Protein AF-A0A7Z9PXB4-F1 (afdb_monomer)

pLDDT: mean 80.68, std 17.69, range [26.62, 98.06]

Structure (mmCIF, N/CA/C/O backbone):
data_AF-A0A7Z9PXB4-F1
#
_entry.id   AF-A0A7Z9PXB4-F1
#
loop_
_atom_site.group_PDB
_atom_site.id
_atom_site.type_symbol
_atom_site.label_atom_id
_atom_site.label_alt_id
_atom_site.label_comp_id
_atom_site.label_asym_id
_atom_site.label_entity_id
_atom_site.label_seq_id
_atom_site.pdbx_PDB_ins_code
_atom_site.Cartn_x
_atom_site.Cartn_y
_atom_site.Cartn_z
_atom_site.occupancy
_atom_site.B_iso_or_equiv
_atom_site.auth_seq_id
_atom_site.auth_comp_id
_atom_site.auth_asym_id
_atom_site.auth_atom_id
_atom_site.pdbx_PDB_model_num
ATOM 1 N N . MET A 1 1 ? 15.940 24.838 -35.258 1.00 40.28 1 MET A N 1
ATOM 2 C CA . MET A 1 1 ? 16.252 23.589 -34.539 1.00 40.28 1 MET A CA 1
ATOM 3 C C . MET A 1 1 ? 16.533 22.538 -35.591 1.00 40.28 1 MET A C 1
ATOM 5 O O . MET A 1 1 ? 15.681 22.353 -36.448 1.00 40.28 1 MET A O 1
ATOM 9 N N . SER A 1 2 ? 17.732 21.956 -35.617 1.00 40.59 2 SER A N 1
ATOM 10 C CA . SER A 1 2 ? 18.003 20.809 -36.491 1.00 40.59 2 SER A CA 1
ATOM 11 C C . SER A 1 2 ? 17.076 19.679 -36.041 1.00 40.59 2 SER A C 1
ATOM 13 O O . SER A 1 2 ? 17.186 19.260 -34.892 1.00 40.59 2 SER A O 1
ATOM 15 N N . GLN A 1 3 ? 16.110 19.277 -36.870 1.00 60.66 3 GLN A N 1
ATOM 16 C CA . GLN A 1 3 ? 15.257 18.120 -36.589 1.00 60.66 3 GLN A CA 1
ATOM 17 C C . GLN A 1 3 ? 16.109 16.873 -36.809 1.00 60.66 3 GLN A C 1
ATOM 19 O O . GLN A 1 3 ? 16.223 16.374 -37.926 1.00 60.66 3 GLN A O 1
ATOM 24 N N . GLU A 1 4 ? 16.807 16.444 -35.763 1.00 81.81 4 GLU A N 1
ATOM 25 C CA . GLU A 1 4 ? 17.467 15.146 -35.780 1.00 81.81 4 GLU A CA 1
ATOM 26 C C . GLU A 1 4 ? 16.398 14.031 -35.802 1.00 81.81 4 GLU A C 1
ATOM 28 O O . GLU A 1 4 ? 15.316 14.222 -35.243 1.00 81.81 4 GLU A O 1
ATOM 33 N N . PRO A 1 5 ? 16.657 12.893 -36.471 1.00 85.81 5 PRO A N 1
ATOM 34 C CA . PRO A 1 5 ? 15.636 11.876 -36.743 1.00 85.81 5 PRO A CA 1
ATOM 35 C C . PRO A 1 5 ? 15.208 11.071 -35.509 1.00 85.81 5 PRO A C 1
ATOM 37 O O . PRO A 1 5 ? 14.177 10.408 -35.550 1.00 85.81 5 PRO A O 1
ATOM 40 N N . THR A 1 6 ? 15.985 11.114 -34.425 1.00 89.75 6 THR A N 1
ATOM 41 C CA . THR A 1 6 ? 15.700 10.412 -33.166 1.00 89.75 6 THR A CA 1
ATOM 42 C C . THR A 1 6 ? 16.055 11.298 -31.963 1.00 89.75 6 THR A C 1
ATOM 44 O O . THR A 1 6 ? 16.838 12.241 -32.116 1.00 89.75 6 THR A O 1
ATOM 47 N N . PRO A 1 7 ? 15.554 11.007 -30.748 1.00 86.94 7 PRO A N 1
ATOM 48 C CA . PRO A 1 7 ? 15.986 11.699 -29.526 1.00 86.94 7 PRO A CA 1
ATOM 49 C C . PRO A 1 7 ? 17.423 11.342 -29.084 1.00 86.94 7 PRO A C 1
ATOM 51 O O . PRO A 1 7 ? 18.015 12.055 -28.272 1.00 86.94 7 PRO A O 1
ATOM 54 N N . SER A 1 8 ? 18.020 10.267 -29.617 1.00 90.31 8 SER A N 1
ATOM 55 C CA . SER A 1 8 ? 19.351 9.789 -29.225 1.00 90.31 8 SER A CA 1
ATOM 56 C C . SER A 1 8 ? 20.454 10.381 -30.103 1.00 90.31 8 SER A C 1
ATOM 58 O O . SER A 1 8 ? 20.626 10.013 -31.266 1.00 90.31 8 SER A O 1
ATOM 60 N N . LYS A 1 9 ? 21.298 11.242 -29.519 1.00 90.69 9 LYS A N 1
ATOM 61 C CA . LYS A 1 9 ? 22.473 11.814 -30.210 1.00 90.69 9 LYS A CA 1
ATOM 62 C C . LYS A 1 9 ? 23.435 10.741 -30.731 1.00 90.69 9 LYS A C 1
ATOM 64 O O . LYS A 1 9 ? 24.027 10.909 -31.797 1.00 90.69 9 LYS A O 1
ATOM 69 N N . ALA A 1 10 ? 23.607 9.650 -29.983 1.00 89.06 10 ALA A N 1
ATOM 70 C CA . ALA A 1 10 ? 24.473 8.542 -30.379 1.00 89.06 10 ALA A CA 1
ATOM 71 C C . ALA A 1 10 ? 23.907 7.808 -31.606 1.00 89.06 10 ALA A C 1
ATOM 73 O O . ALA A 1 10 ? 24.628 7.588 -32.581 1.00 89.06 10 ALA A O 1
ATOM 74 N N . THR A 1 11 ? 22.602 7.529 -31.608 1.00 93.69 11 THR A N 1
ATOM 75 C CA . THR A 1 11 ? 21.906 6.892 -32.735 1.00 93.69 11 THR A CA 1
ATOM 76 C C . THR A 1 11 ? 21.877 7.810 -33.959 1.00 93.69 11 THR A C 1
ATOM 78 O O . THR A 1 11 ? 22.177 7.369 -35.065 1.00 93.69 11 THR A O 1
ATOM 81 N N . ASN A 1 12 ? 21.654 9.117 -33.783 1.00 94.75 12 ASN A N 1
ATOM 82 C CA . ASN A 1 12 ? 21.726 10.091 -34.879 1.00 94.75 12 ASN A CA 1
ATOM 83 C C . ASN A 1 12 ? 23.124 10.153 -35.513 1.00 94.75 12 ASN A C 1
ATOM 85 O O . ASN A 1 12 ? 23.249 10.296 -36.731 1.00 94.75 12 ASN A O 1
ATOM 89 N N . ARG A 1 13 ? 24.190 10.002 -34.712 1.00 93.88 13 ARG A N 1
ATOM 90 C CA . ARG A 1 13 ? 25.569 9.916 -35.218 1.00 93.88 13 ARG A CA 1
ATOM 91 C C . ARG A 1 13 ? 25.787 8.661 -36.066 1.00 93.88 13 ARG A C 1
ATOM 93 O O . ARG A 1 13 ? 26.442 8.763 -37.105 1.00 93.88 13 ARG A O 1
ATOM 100 N N . LEU A 1 14 ? 25.249 7.513 -35.647 1.00 94.81 14 LEU A N 1
ATOM 101 C CA . LEU A 1 14 ? 25.283 6.275 -36.432 1.00 94.81 14 LEU A CA 1
ATOM 102 C C . LEU A 1 14 ? 24.548 6.445 -37.761 1.00 94.81 14 LEU A C 1
ATOM 104 O O . LEU A 1 14 ? 25.142 6.194 -38.807 1.00 94.81 14 LEU A O 1
ATOM 108 N N . ILE A 1 15 ? 23.311 6.949 -37.715 1.00 96.06 15 ILE A N 1
ATOM 109 C CA . ILE A 1 15 ? 22.462 7.146 -38.895 1.00 96.06 15 ILE A CA 1
ATOM 110 C C . ILE A 1 15 ? 23.140 8.060 -39.916 1.00 96.06 15 ILE A C 1
ATOM 112 O O . ILE A 1 15 ? 23.241 7.735 -41.101 1.00 96.06 15 ILE A O 1
ATOM 116 N N . ALA A 1 16 ? 23.675 9.191 -39.451 1.00 95.31 16 ALA A N 1
ATOM 117 C CA . ALA A 1 16 ? 24.352 10.150 -40.313 1.00 95.31 16 ALA A CA 1
ATOM 118 C C . ALA A 1 16 ? 25.633 9.582 -40.944 1.00 95.31 16 ALA A C 1
ATOM 120 O O . ALA A 1 16 ? 25.963 9.935 -42.078 1.00 95.31 16 ALA A O 1
ATOM 121 N N . MET A 1 17 ? 26.380 8.734 -40.228 1.00 94.88 17 MET A N 1
ATOM 122 C CA . MET A 1 17 ? 27.588 8.116 -40.777 1.00 94.88 17 MET A CA 1
ATOM 123 C C . MET A 1 17 ? 27.249 7.009 -41.782 1.00 94.88 17 MET A C 1
ATOM 125 O O . MET A 1 17 ? 27.846 6.976 -42.856 1.00 94.88 17 MET A O 1
ATOM 129 N N . ALA A 1 18 ? 26.251 6.174 -41.483 1.00 96.06 18 ALA A N 1
ATOM 130 C CA . ALA A 1 18 ? 25.750 5.144 -42.388 1.00 96.06 18 ALA A CA 1
ATOM 131 C C . ALA A 1 18 ? 25.247 5.748 -43.711 1.00 96.06 18 ALA A C 1
ATOM 133 O O . ALA A 1 18 ? 25.647 5.298 -44.783 1.00 96.06 18 ALA A O 1
ATOM 134 N N . ALA A 1 19 ? 24.470 6.838 -43.658 1.00 95.25 19 ALA A N 1
ATOM 135 C CA . ALA A 1 19 ? 23.999 7.537 -44.857 1.00 95.25 19 ALA A CA 1
ATOM 136 C C . ALA A 1 19 ? 25.157 8.079 -45.719 1.00 95.25 19 ALA A C 1
ATOM 138 O O . ALA A 1 19 ? 25.174 7.887 -46.933 1.00 95.25 19 ALA A O 1
ATOM 139 N N . LYS A 1 20 ? 26.181 8.684 -45.097 1.00 95.75 20 LYS A N 1
ATOM 140 C CA . LYS A 1 20 ? 27.369 9.171 -45.823 1.00 95.75 20 LYS A CA 1
ATOM 141 C C . LYS A 1 20 ? 28.146 8.050 -46.509 1.00 95.75 20 LYS A C 1
ATOM 143 O O . LYS A 1 20 ? 28.684 8.274 -47.589 1.00 95.75 20 LYS A O 1
ATOM 148 N N . VAL A 1 21 ? 28.241 6.875 -45.888 1.00 95.94 21 VAL A N 1
ATOM 149 C CA . VAL A 1 21 ? 28.886 5.705 -46.503 1.00 95.94 21 VAL A CA 1
ATOM 150 C C . VAL A 1 21 ? 28.037 5.170 -47.659 1.00 95.94 21 VAL A C 1
ATOM 152 O O . VAL A 1 21 ? 28.580 4.927 -48.734 1.00 95.94 21 VAL A O 1
ATOM 155 N N . ALA A 1 22 ? 26.714 5.079 -47.489 1.00 94.81 22 ALA A N 1
ATOM 156 C CA . ALA A 1 22 ? 25.795 4.635 -48.539 1.00 94.81 22 ALA A CA 1
ATOM 157 C C . ALA A 1 22 ? 25.839 5.535 -49.791 1.00 94.81 22 ALA A C 1
ATOM 159 O O . ALA A 1 22 ? 25.796 5.046 -50.917 1.00 94.81 22 ALA A O 1
ATOM 160 N N . GLU A 1 23 ? 25.989 6.848 -49.600 1.00 94.94 23 GLU A N 1
ATOM 161 C CA . GLU A 1 23 ? 26.127 7.842 -50.675 1.00 94.94 23 GLU A CA 1
ATOM 162 C C . GLU A 1 23 ? 27.547 7.917 -51.275 1.00 94.94 23 GLU A C 1
ATOM 164 O O . GLU A 1 23 ? 27.786 8.670 -52.222 1.00 94.94 23 GLU A O 1
ATOM 169 N N . GLY A 1 24 ? 28.518 7.180 -50.722 1.00 93.50 24 GLY A N 1
ATOM 170 C CA . GLY A 1 24 ? 29.930 7.248 -51.117 1.00 93.50 24 GLY A CA 1
ATOM 171 C C . GLY A 1 24 ? 30.652 8.535 -50.685 1.00 93.50 24 GLY A C 1
ATOM 172 O O . GLY A 1 24 ? 31.764 8.808 -51.139 1.00 93.50 24 GLY A O 1
ATOM 173 N N . ALA A 1 25 ? 30.043 9.334 -49.806 1.00 94.06 25 ALA A N 1
ATOM 174 C CA . ALA A 1 25 ?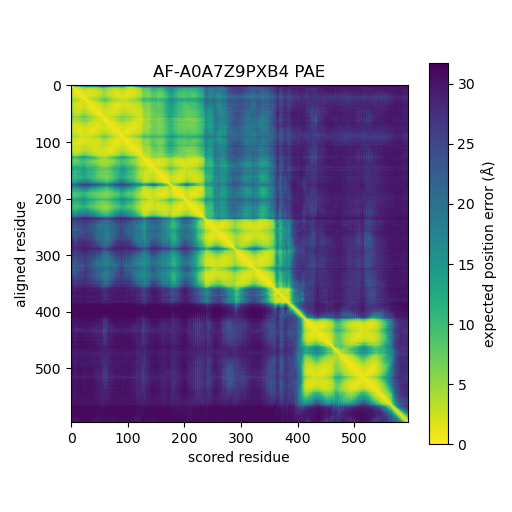 30.599 10.574 -49.263 1.00 94.06 25 ALA A CA 1
ATOM 175 C C . ALA A 1 25 ? 31.593 10.344 -48.103 1.00 94.06 25 ALA A C 1
ATOM 177 O O . ALA A 1 25 ? 32.333 11.259 -47.733 1.00 94.06 25 ALA A O 1
ATOM 178 N N . ALA A 1 26 ? 31.626 9.138 -47.529 1.00 94.00 26 ALA A N 1
ATOM 179 C CA . ALA A 1 26 ? 32.590 8.704 -46.519 1.00 94.00 26 ALA A CA 1
ATOM 180 C C . ALA A 1 26 ? 33.130 7.301 -46.838 1.00 94.00 26 ALA A C 1
ATOM 182 O O . ALA A 1 26 ? 32.466 6.506 -47.495 1.00 94.00 26 ALA A O 1
ATOM 183 N N . GLN A 1 27 ? 34.343 7.003 -46.363 1.00 92.81 27 GLN A N 1
ATOM 184 C CA . GLN A 1 27 ? 34.963 5.686 -46.541 1.00 92.81 27 GLN A CA 1
ATOM 185 C C . GLN A 1 27 ? 34.384 4.677 -45.527 1.00 92.81 27 GLN A C 1
ATOM 187 O O . GLN A 1 27 ? 34.300 5.029 -44.342 1.00 92.81 27 GLN A O 1
ATOM 192 N N . PRO A 1 28 ? 34.018 3.444 -45.933 1.00 92.88 28 PRO A N 1
ATOM 193 C CA . PRO A 1 28 ? 33.473 2.412 -45.040 1.00 92.88 28 PRO A CA 1
ATOM 194 C C . PRO A 1 28 ? 34.299 2.163 -43.770 1.00 92.88 28 PRO A C 1
ATOM 196 O O . PRO A 1 28 ? 33.749 1.992 -42.680 1.00 92.88 28 PRO A O 1
ATOM 199 N N . GLU A 1 29 ? 35.626 2.221 -43.876 1.00 92.31 29 GLU A N 1
ATOM 200 C CA . GLU A 1 29 ? 36.572 1.983 -42.780 1.00 92.31 29 GLU A CA 1
ATOM 201 C C . GLU A 1 29 ? 36.458 3.029 -41.662 1.00 92.31 29 GLU A C 1
ATOM 203 O O . GLU A 1 29 ? 36.839 2.768 -40.523 1.00 92.31 29 GLU A O 1
ATOM 208 N N . SER A 1 30 ? 35.915 4.212 -41.969 1.00 90.75 30 SER A N 1
ATOM 209 C CA . SER A 1 30 ? 35.649 5.258 -40.973 1.00 90.75 30 SER A CA 1
ATOM 210 C C . SER A 1 30 ? 34.372 5.016 -40.161 1.00 90.75 30 SER A C 1
ATOM 212 O O . SER A 1 30 ? 34.198 5.626 -39.106 1.00 90.75 30 SER A O 1
ATOM 214 N N . TYR A 1 31 ? 33.493 4.125 -40.633 1.00 95.06 31 TYR A N 1
ATOM 215 C CA . TYR A 1 31 ? 32.220 3.799 -39.996 1.00 95.06 31 TYR A CA 1
ATOM 216 C C . TYR A 1 31 ? 32.272 2.491 -39.199 1.00 95.06 31 TYR A C 1
ATOM 218 O O . TYR A 1 31 ? 31.746 2.441 -38.087 1.00 95.06 31 TYR A O 1
ATOM 226 N N . TYR A 1 32 ? 32.949 1.465 -39.726 1.00 94.12 32 TYR A N 1
ATOM 227 C CA . TYR A 1 32 ? 32.980 0.125 -39.129 1.00 94.12 32 TYR A CA 1
ATOM 228 C C . TYR A 1 32 ? 33.320 0.094 -37.625 1.00 94.12 32 TYR A C 1
ATOM 230 O O . TYR A 1 32 ? 32.586 -0.558 -36.884 1.00 94.12 32 TYR A O 1
ATOM 238 N N . PRO A 1 33 ? 34.344 0.819 -37.117 1.00 94.06 33 PRO A N 1
ATOM 239 C CA . PRO A 1 33 ? 34.670 0.781 -35.689 1.00 94.06 33 PRO A CA 1
ATOM 240 C C . PRO A 1 33 ? 33.533 1.294 -34.799 1.00 94.06 33 PRO A C 1
ATOM 242 O O . PRO A 1 33 ? 33.258 0.702 -33.763 1.00 94.06 33 PRO A O 1
ATOM 245 N N . LEU A 1 34 ? 32.842 2.358 -35.228 1.00 93.94 34 LEU A N 1
ATOM 246 C CA . LEU A 1 34 ? 31.716 2.936 -34.492 1.00 93.94 34 LEU A CA 1
ATOM 247 C C . LEU A 1 34 ? 30.522 1.971 -34.452 1.00 93.94 34 LEU A C 1
ATOM 249 O O . LEU A 1 34 ? 29.865 1.845 -33.420 1.00 93.94 34 LEU A O 1
ATOM 253 N N . LEU A 1 35 ? 30.240 1.302 -35.574 1.00 96.38 35 LEU A N 1
ATOM 254 C CA . LEU A 1 35 ? 29.182 0.297 -35.659 1.00 96.38 35 LEU A CA 1
ATOM 255 C C . LEU A 1 35 ? 29.485 -0.907 -34.761 1.00 96.38 35 LEU A C 1
ATOM 257 O O . LEU A 1 35 ? 28.638 -1.286 -33.957 1.00 96.38 35 LEU A O 1
ATOM 261 N N . ALA A 1 36 ? 30.692 -1.467 -34.873 1.00 94.44 36 ALA A N 1
ATOM 262 C CA . ALA A 1 36 ? 31.115 -2.629 -34.098 1.00 94.44 36 ALA A CA 1
ATOM 263 C C . ALA A 1 36 ? 31.094 -2.347 -32.588 1.00 94.44 36 ALA A C 1
ATOM 265 O O . ALA A 1 36 ? 30.542 -3.139 -31.830 1.00 94.44 36 ALA A O 1
ATOM 266 N N . GLU A 1 37 ? 31.622 -1.194 -32.162 1.00 94.12 37 GLU A N 1
ATOM 267 C CA . GLU A 1 37 ? 31.583 -0.758 -30.762 1.00 94.12 37 GLU A CA 1
ATOM 268 C C . GLU A 1 37 ? 30.141 -0.617 -30.257 1.00 94.12 37 GLU A C 1
ATOM 270 O O . GLU A 1 37 ? 29.812 -1.096 -29.174 1.00 94.12 37 GLU A O 1
ATOM 275 N N . THR A 1 38 ? 29.253 -0.004 -31.048 1.00 94.81 38 THR A N 1
ATOM 276 C CA . THR A 1 38 ? 27.865 0.205 -30.610 1.00 94.81 38 THR A CA 1
ATOM 277 C C . THR A 1 38 ? 27.077 -1.101 -30.536 1.00 94.81 38 THR A C 1
ATOM 279 O O . THR A 1 38 ? 26.324 -1.293 -29.586 1.00 94.81 38 THR A O 1
ATOM 282 N N . LEU A 1 39 ? 27.261 -2.009 -31.501 1.00 96.06 39 LEU A N 1
ATOM 283 C CA . LEU A 1 39 ? 26.623 -3.327 -31.483 1.00 96.06 39 LEU A CA 1
ATOM 284 C C . LEU A 1 39 ? 27.095 -4.148 -30.283 1.00 96.06 39 LEU A C 1
ATOM 286 O O . LEU A 1 39 ? 26.271 -4.690 -29.553 1.00 96.06 39 LEU A O 1
ATOM 290 N N . GLN A 1 40 ? 28.407 -4.173 -30.033 1.00 94.38 40 GLN A N 1
ATOM 291 C CA . GLN A 1 40 ? 28.970 -4.867 -28.879 1.00 94.38 40 GLN A CA 1
ATOM 292 C C . GLN A 1 40 ? 28.432 -4.303 -27.557 1.00 94.38 40 GLN A C 1
ATOM 294 O O . GLN A 1 40 ? 28.051 -5.074 -26.680 1.00 94.38 40 GLN A O 1
ATOM 299 N N . HIS A 1 41 ? 28.371 -2.975 -27.407 1.00 92.94 41 HIS A N 1
ATOM 300 C CA . HIS A 1 41 ? 27.803 -2.352 -26.210 1.00 92.94 41 HIS A CA 1
ATOM 301 C C . HIS A 1 41 ? 26.307 -2.637 -26.046 1.00 92.94 41 HIS A C 1
ATOM 303 O O . HIS A 1 41 ? 25.862 -2.827 -24.919 1.00 92.94 41 HIS A O 1
ATOM 309 N N . SER A 1 42 ? 25.533 -2.678 -27.136 1.00 93.38 42 SER A N 1
ATOM 310 C CA . SER A 1 42 ? 24.101 -2.990 -27.073 1.00 93.38 42 SER A CA 1
ATOM 311 C C . SER A 1 42 ? 23.863 -4.405 -26.545 1.00 93.38 42 SER A C 1
ATOM 313 O O . SER A 1 42 ? 23.163 -4.557 -25.548 1.00 93.38 42 SER A O 1
ATOM 315 N N . ILE A 1 43 ? 24.536 -5.400 -27.135 1.00 93.25 43 ILE A N 1
ATOM 316 C CA . ILE A 1 43 ? 24.424 -6.810 -26.731 1.00 93.25 43 ILE A CA 1
ATOM 317 C C . ILE A 1 43 ? 24.852 -6.985 -25.270 1.00 93.25 43 ILE A C 1
ATOM 319 O O . ILE A 1 43 ? 24.125 -7.571 -24.473 1.00 93.25 43 ILE A O 1
ATOM 323 N N . ALA A 1 44 ? 25.997 -6.409 -24.888 1.00 92.69 44 ALA A N 1
ATOM 324 C CA . ALA A 1 44 ? 26.478 -6.485 -23.511 1.00 92.69 44 ALA A CA 1
ATOM 325 C C . ALA A 1 44 ? 25.506 -5.824 -22.517 1.00 92.69 44 ALA A C 1
ATOM 327 O O . ALA A 1 44 ? 25.288 -6.341 -21.425 1.00 92.69 44 ALA A O 1
ATOM 328 N N . ASN A 1 45 ? 24.895 -4.692 -22.881 1.00 91.25 45 ASN A N 1
ATOM 329 C CA . ASN A 1 45 ? 23.905 -4.034 -22.029 1.00 91.25 45 ASN A CA 1
ATOM 330 C C . ASN A 1 45 ? 22.627 -4.863 -21.881 1.00 91.25 45 ASN A C 1
ATOM 332 O O . ASN A 1 45 ? 22.041 -4.844 -20.798 1.00 91.25 45 ASN A O 1
ATOM 336 N N . ARG A 1 46 ? 22.206 -5.587 -22.923 1.00 94.62 46 ARG A N 1
ATOM 337 C CA . ARG A 1 46 ? 21.054 -6.490 -22.856 1.00 94.62 46 ARG A CA 1
ATOM 338 C C . ARG A 1 46 ? 21.312 -7.634 -21.878 1.00 94.62 46 ARG A C 1
ATOM 340 O O . ARG A 1 46 ? 20.541 -7.796 -20.938 1.00 94.62 46 ARG A O 1
ATOM 347 N N . GLU A 1 47 ? 22.451 -8.316 -22.014 1.00 92.25 47 GLU A N 1
ATOM 348 C CA . GLU A 1 47 ? 22.877 -9.381 -21.089 1.00 92.25 47 GLU A CA 1
ATOM 349 C C . GLU A 1 47 ? 22.973 -8.879 -19.638 1.00 92.25 47 GLU A C 1
ATOM 351 O O . GLU A 1 47 ? 22.503 -9.530 -18.707 1.00 92.25 47 GLU A O 1
ATOM 356 N N . VAL A 1 48 ? 23.547 -7.688 -19.426 1.00 91.00 48 VAL A N 1
ATOM 357 C CA . VAL A 1 48 ? 23.642 -7.079 -18.089 1.00 91.00 48 VAL A CA 1
ATOM 358 C C . VAL A 1 48 ? 22.267 -6.711 -17.534 1.00 91.00 48 VAL A C 1
ATOM 360 O O . VAL A 1 48 ? 22.044 -6.862 -16.334 1.00 91.00 48 VAL A O 1
ATOM 363 N N . THR A 1 49 ? 21.351 -6.217 -18.367 1.00 90.62 49 THR A N 1
ATOM 364 C CA . THR A 1 49 ? 19.986 -5.865 -17.944 1.00 90.62 49 THR A CA 1
ATOM 365 C C . THR A 1 49 ? 19.229 -7.103 -17.486 1.00 90.62 49 THR A C 1
ATOM 367 O O . THR A 1 49 ? 18.668 -7.098 -16.391 1.00 90.62 49 THR A O 1
ATOM 370 N N . GLU A 1 50 ? 19.291 -8.174 -18.275 1.00 91.50 50 GLU A N 1
ATOM 371 C CA . GLU A 1 50 ? 18.667 -9.456 -17.957 1.00 91.50 50 GLU A CA 1
ATOM 372 C C . GLU A 1 50 ? 19.263 -10.073 -16.682 1.00 91.50 50 GLU A C 1
ATOM 374 O O . GLU A 1 50 ? 18.532 -10.404 -15.749 1.00 91.50 50 GLU A O 1
ATOM 379 N N . SER A 1 51 ? 20.596 -10.135 -16.581 1.00 91.25 51 SER A N 1
ATOM 380 C CA . SER A 1 51 ? 21.282 -10.660 -15.393 1.00 91.25 51 SER A CA 1
ATOM 381 C C . SER A 1 51 ? 20.933 -9.869 -14.131 1.00 91.25 51 SER A C 1
ATOM 383 O O . SER A 1 51 ? 20.704 -10.462 -13.083 1.00 91.25 51 SER A O 1
ATOM 385 N N . ARG A 1 52 ? 20.854 -8.534 -14.212 1.00 87.62 52 ARG A N 1
ATOM 386 C CA . ARG A 1 52 ? 20.478 -7.691 -13.064 1.00 87.62 52 ARG A CA 1
ATOM 387 C C . ARG A 1 52 ? 19.045 -7.931 -12.605 1.00 87.62 52 ARG A C 1
ATOM 389 O O . ARG A 1 52 ? 18.784 -7.830 -11.410 1.00 87.62 52 ARG A O 1
ATOM 396 N N . ALA A 1 53 ? 18.131 -8.206 -13.533 1.00 88.94 53 ALA A N 1
ATOM 397 C CA . ALA A 1 53 ? 16.756 -8.548 -13.197 1.00 88.94 53 ALA A CA 1
ATOM 398 C C . ALA A 1 53 ? 16.685 -9.906 -12.486 1.00 88.94 53 ALA A C 1
ATOM 400 O O . ALA A 1 53 ? 16.015 -10.030 -11.467 1.00 88.94 53 ALA A O 1
ATOM 401 N N . GLN A 1 54 ? 17.437 -10.898 -12.970 1.00 89.25 54 GLN A N 1
ATOM 402 C CA . GLN A 1 54 ? 17.535 -12.217 -12.337 1.00 89.25 54 GLN A CA 1
ATOM 403 C C . GLN A 1 54 ? 18.136 -12.134 -10.929 1.00 89.25 54 GLN A C 1
ATOM 405 O O . GLN A 1 54 ? 17.586 -12.704 -9.988 1.00 89.25 54 GLN A O 1
ATOM 410 N N . ASP A 1 55 ? 19.203 -11.349 -10.757 1.00 86.94 55 ASP A N 1
ATOM 411 C CA . ASP A 1 55 ? 19.830 -11.097 -9.454 1.00 86.94 55 ASP A CA 1
ATOM 412 C C . ASP A 1 55 ? 18.884 -10.397 -8.461 1.00 86.94 55 ASP A C 1
ATOM 414 O O . ASP A 1 55 ? 19.127 -10.412 -7.251 1.00 86.94 55 ASP A O 1
ATOM 418 N N . ARG A 1 56 ? 17.807 -9.767 -8.952 1.00 84.69 56 ARG A N 1
ATOM 419 C CA . ARG A 1 56 ? 16.795 -9.110 -8.119 1.00 84.69 56 ARG A CA 1
ATOM 420 C C . ARG A 1 56 ? 15.856 -10.102 -7.431 1.00 84.69 56 ARG A C 1
ATOM 422 O O . ARG A 1 56 ? 15.311 -9.763 -6.383 1.00 84.69 56 ARG A O 1
ATOM 429 N N . GLY A 1 57 ? 15.724 -11.311 -7.974 1.00 88.31 57 GLY A N 1
ATOM 430 C CA . GLY A 1 57 ? 14.943 -12.407 -7.403 1.00 88.31 57 GLY A CA 1
ATOM 431 C C . GLY A 1 57 ? 13.610 -12.667 -8.108 1.00 88.31 57 GLY A C 1
ATOM 432 O O . GLY A 1 57 ? 13.125 -11.867 -8.906 1.00 88.31 57 GLY A O 1
ATOM 433 N N . GLU A 1 58 ? 13.011 -13.817 -7.789 1.00 89.12 58 GLU A N 1
ATOM 434 C CA . GLU A 1 58 ? 11.803 -14.329 -8.454 1.00 89.12 58 GLU A CA 1
ATOM 435 C C . GLU A 1 58 ? 10.585 -13.415 -8.276 1.00 89.12 58 GLU A C 1
ATOM 437 O O . GLU A 1 58 ? 9.811 -13.254 -9.215 1.00 89.12 58 GLU A O 1
ATOM 442 N N . LEU A 1 59 ? 10.447 -12.763 -7.116 1.00 86.19 59 LEU A N 1
ATOM 443 C CA . LEU A 1 59 ? 9.329 -11.854 -6.844 1.00 86.19 59 LEU A CA 1
ATOM 444 C C . LEU A 1 59 ? 9.328 -10.643 -7.790 1.00 86.19 59 LEU A C 1
ATOM 446 O O . LEU A 1 59 ? 8.303 -10.318 -8.378 1.00 86.19 59 LEU A O 1
ATOM 450 N N . PHE A 1 60 ? 10.496 -10.031 -8.015 1.00 90.69 60 PHE A N 1
ATOM 451 C CA . PHE A 1 60 ? 10.627 -8.920 -8.962 1.00 90.69 60 PHE A CA 1
ATOM 452 C C . PHE A 1 60 ? 10.233 -9.340 -10.382 1.00 90.69 60 PHE A C 1
ATOM 454 O O . PHE A 1 60 ? 9.548 -8.603 -11.088 1.00 90.69 60 PHE A O 1
ATOM 461 N N . LEU A 1 61 ? 10.661 -10.532 -10.805 1.00 91.50 61 LEU A N 1
ATOM 462 C CA . LEU A 1 61 ? 10.331 -11.060 -12.127 1.00 91.50 61 LEU A CA 1
ATOM 463 C C . LEU A 1 61 ? 8.841 -11.395 -12.258 1.00 91.50 61 LEU A C 1
ATOM 465 O O . LEU A 1 61 ? 8.282 -11.205 -13.333 1.00 91.50 61 LEU A O 1
ATOM 469 N N . ALA A 1 62 ? 8.194 -11.853 -11.187 1.00 89.12 62 ALA A N 1
ATOM 470 C CA . ALA A 1 62 ? 6.758 -12.108 -11.186 1.00 89.12 62 ALA A CA 1
ATOM 471 C C . ALA A 1 62 ? 5.943 -10.811 -11.343 1.00 89.12 62 ALA A C 1
ATOM 473 O O . ALA A 1 62 ? 4.984 -10.786 -12.109 1.00 89.12 62 ALA A O 1
ATOM 474 N N . GLU A 1 63 ? 6.340 -9.732 -10.664 1.00 87.88 63 GLU A N 1
ATOM 475 C CA . GLU A 1 63 ? 5.606 -8.457 -10.677 1.00 87.88 63 GLU A CA 1
ATOM 476 C C . GLU A 1 63 ? 5.932 -7.566 -11.884 1.00 87.88 63 GLU A C 1
ATOM 478 O O . GLU A 1 63 ? 5.086 -6.807 -12.360 1.00 87.88 63 GLU A O 1
ATOM 483 N N . HIS A 1 64 ? 7.172 -7.615 -12.377 1.00 92.00 64 HIS A N 1
ATOM 484 C CA . HIS A 1 64 ? 7.686 -6.664 -13.370 1.00 92.00 64 HIS A CA 1
ATOM 485 C C . HIS A 1 64 ? 8.341 -7.328 -14.588 1.00 92.00 64 HIS A C 1
ATOM 487 O O . HIS A 1 64 ? 8.933 -6.635 -15.421 1.00 92.00 64 HIS A O 1
ATOM 493 N N . GLY A 1 65 ? 8.213 -8.651 -14.736 1.00 90.31 65 GLY A N 1
ATOM 494 C CA . GLY A 1 65 ? 8.761 -9.410 -15.864 1.00 90.31 65 GLY A CA 1
ATOM 495 C C . GLY A 1 65 ? 8.290 -8.898 -17.225 1.00 90.31 65 GLY A C 1
ATOM 496 O O . GLY A 1 65 ? 9.102 -8.745 -18.128 1.00 90.31 65 GLY A O 1
ATOM 497 N N . GLU A 1 66 ? 7.024 -8.493 -17.353 1.00 93.69 66 GLU A N 1
ATOM 498 C CA . GLU A 1 66 ? 6.505 -7.937 -18.613 1.00 93.69 66 GLU A CA 1
ATOM 499 C C . GLU A 1 66 ? 7.207 -6.629 -19.027 1.00 93.69 66 GLU A C 1
ATOM 501 O O . GLU A 1 66 ? 7.396 -6.359 -20.217 1.00 93.69 66 GLU A O 1
ATOM 506 N N . LEU A 1 67 ? 7.627 -5.803 -18.057 1.00 92.25 67 LEU A N 1
ATOM 507 C CA . LEU A 1 67 ? 8.397 -4.587 -18.337 1.00 92.25 67 LEU A CA 1
ATOM 508 C C . LEU A 1 67 ? 9.818 -4.926 -18.794 1.00 92.25 67 LEU A C 1
ATOM 510 O O . LEU A 1 67 ? 10.334 -4.269 -19.701 1.00 92.25 67 LEU A O 1
ATOM 514 N N . LEU A 1 68 ? 10.435 -5.945 -18.185 1.00 94.44 68 LEU A N 1
ATOM 515 C CA . LEU A 1 68 ? 11.737 -6.457 -18.605 1.00 94.44 68 LEU A CA 1
ATOM 516 C C . LEU A 1 68 ? 11.668 -6.995 -20.037 1.00 94.44 68 LEU A C 1
ATOM 518 O O . LEU A 1 68 ? 12.462 -6.564 -20.871 1.00 94.44 68 LEU A O 1
ATOM 522 N N . ASP A 1 69 ? 10.702 -7.862 -20.338 1.00 96.06 69 ASP A N 1
ATOM 523 C CA . ASP A 1 69 ? 10.516 -8.451 -21.669 1.00 96.06 69 ASP A CA 1
ATOM 524 C C . ASP A 1 69 ? 10.387 -7.360 -22.734 1.00 96.06 69 ASP A C 1
ATOM 526 O O . ASP A 1 69 ? 11.072 -7.385 -23.756 1.00 96.06 69 ASP A O 1
ATOM 530 N N . ARG A 1 70 ? 9.610 -6.310 -22.447 1.00 95.88 70 ARG A N 1
ATOM 531 C CA . ARG A 1 70 ? 9.455 -5.167 -23.351 1.00 95.88 70 ARG A CA 1
ATOM 532 C C . ARG A 1 70 ? 10.764 -4.408 -23.598 1.00 95.88 70 ARG A C 1
ATOM 534 O O . ARG A 1 70 ? 10.998 -3.939 -24.715 1.00 95.88 70 ARG A O 1
ATOM 541 N N . VAL A 1 71 ? 11.618 -4.256 -22.582 1.00 96.56 71 VAL A N 1
ATOM 542 C CA . VAL A 1 71 ? 12.961 -3.672 -22.754 1.00 96.56 71 VAL A CA 1
ATOM 543 C C . VAL A 1 71 ? 13.826 -4.574 -23.628 1.00 96.56 71 VAL A C 1
ATOM 545 O O . VAL A 1 71 ? 14.450 -4.076 -24.568 1.00 96.56 71 VAL A O 1
ATOM 548 N N . LEU A 1 72 ? 13.851 -5.879 -23.345 1.00 96.88 72 LEU A N 1
ATOM 549 C CA . LEU A 1 72 ? 14.662 -6.851 -24.078 1.00 96.88 72 LEU A CA 1
ATOM 550 C C . LEU A 1 72 ? 14.246 -6.917 -25.555 1.00 96.88 72 LEU A C 1
ATOM 552 O O . LEU A 1 72 ? 15.111 -6.793 -26.422 1.00 96.88 72 LEU A O 1
ATOM 556 N N . ASP A 1 73 ? 12.946 -6.964 -25.848 1.00 97.19 73 ASP A N 1
ATOM 557 C CA . ASP A 1 73 ? 12.393 -6.935 -27.208 1.00 97.19 73 ASP A CA 1
ATOM 558 C C . ASP A 1 73 ? 12.841 -5.687 -27.988 1.00 97.19 73 ASP A C 1
ATOM 560 O O . ASP A 1 73 ? 13.247 -5.753 -29.154 1.00 97.19 73 ASP A O 1
ATOM 564 N N . HIS A 1 74 ? 12.794 -4.513 -27.353 1.00 97.38 74 HIS A N 1
ATOM 565 C CA . HIS A 1 74 ? 13.213 -3.269 -27.995 1.00 97.38 74 HIS A CA 1
ATOM 566 C C . HIS A 1 74 ? 14.739 -3.155 -28.143 1.00 97.38 74 HIS A C 1
ATOM 568 O O . HIS A 1 74 ? 15.207 -2.573 -29.130 1.00 97.38 74 HIS A O 1
ATOM 574 N N . MET A 1 75 ? 15.525 -3.727 -27.224 1.00 97.50 75 MET A N 1
ATOM 575 C CA . MET A 1 75 ? 16.978 -3.853 -27.381 1.00 97.50 75 MET A CA 1
ATOM 576 C C . MET A 1 75 ? 17.320 -4.771 -28.557 1.00 97.50 75 MET A C 1
ATOM 578 O O . MET A 1 75 ? 18.142 -4.396 -29.392 1.00 97.50 75 MET A O 1
ATOM 582 N N . GLU A 1 76 ? 16.639 -5.910 -28.696 1.00 97.69 76 GLU A N 1
ATOM 583 C CA . GLU A 1 76 ? 16.807 -6.818 -29.835 1.00 97.69 76 GLU A CA 1
ATOM 584 C C . GLU A 1 76 ? 16.433 -6.155 -31.166 1.00 97.69 76 GLU 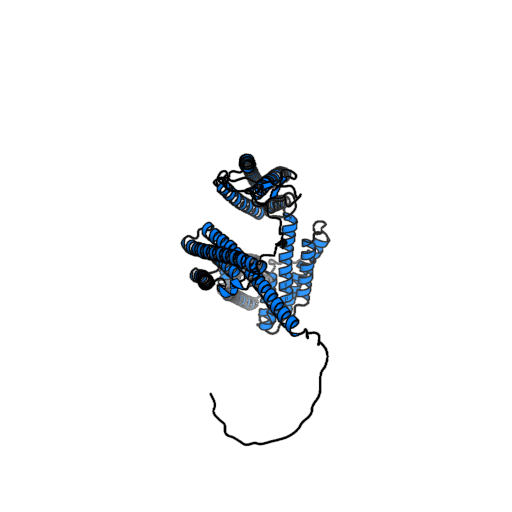A C 1
ATOM 586 O O . GLU A 1 76 ? 17.166 -6.272 -32.150 1.00 97.69 76 GLU A O 1
ATOM 591 N N . ALA A 1 77 ? 15.339 -5.388 -31.208 1.00 97.25 77 ALA A N 1
ATOM 592 C CA . ALA A 1 77 ? 14.958 -4.626 -32.397 1.00 97.25 77 ALA A CA 1
ATOM 593 C C . ALA A 1 77 ? 16.019 -3.574 -32.781 1.00 97.25 77 ALA A C 1
ATOM 595 O O . ALA A 1 77 ? 16.310 -3.374 -33.967 1.00 97.25 77 ALA A O 1
ATOM 596 N N . TYR A 1 78 ? 16.628 -2.918 -31.789 1.00 97.88 78 TYR A N 1
ATOM 597 C CA . TYR A 1 78 ? 17.727 -1.977 -32.008 1.00 97.88 78 TYR A CA 1
ATOM 598 C C . TYR A 1 78 ? 18.991 -2.692 -32.518 1.00 97.88 78 TYR A C 1
ATOM 600 O O . TYR A 1 78 ? 19.597 -2.256 -33.501 1.00 97.88 78 TYR A O 1
ATOM 608 N N . GLU A 1 79 ? 19.351 -3.828 -31.914 1.00 98.00 79 GLU A N 1
ATOM 609 C CA . GLU A 1 79 ? 20.453 -4.697 -32.345 1.00 98.00 79 GLU A CA 1
ATOM 610 C C . GLU A 1 79 ? 20.254 -5.198 -33.777 1.00 98.00 79 GLU A C 1
ATOM 612 O O . GLU A 1 79 ? 21.200 -5.184 -34.562 1.00 98.00 79 GLU A O 1
ATOM 617 N N . ALA A 1 80 ? 19.029 -5.560 -34.163 1.00 97.75 80 ALA A N 1
ATOM 618 C CA . ALA A 1 80 ? 18.699 -5.964 -35.526 1.00 97.75 80 ALA A CA 1
ATOM 619 C C . ALA A 1 80 ? 18.979 -4.848 -36.545 1.00 97.75 80 ALA A C 1
ATOM 621 O O . ALA A 1 80 ? 19.523 -5.117 -37.617 1.00 97.75 80 ALA A O 1
ATOM 622 N N . GLY A 1 81 ? 18.697 -3.586 -36.202 1.00 97.69 81 GLY A N 1
ATOM 623 C CA . GLY A 1 81 ? 19.061 -2.436 -37.036 1.00 97.69 81 GLY A CA 1
ATOM 624 C C . GLY A 1 81 ? 20.578 -2.266 -37.194 1.00 97.69 81 GLY A C 1
ATOM 625 O O . GLY A 1 81 ? 21.066 -1.992 -38.292 1.00 97.69 81 GLY A O 1
ATOM 626 N N . LEU A 1 82 ? 21.345 -2.489 -36.122 1.00 97.88 82 LEU A N 1
ATOM 627 C CA . LEU A 1 82 ? 22.813 -2.467 -36.166 1.00 97.88 82 LEU A CA 1
ATOM 628 C C . LEU A 1 82 ? 23.381 -3.644 -36.975 1.00 97.88 82 LEU A C 1
ATOM 630 O O . LEU A 1 82 ? 24.283 -3.452 -37.789 1.00 97.88 82 LEU A O 1
ATOM 634 N N . MET A 1 83 ? 22.838 -4.850 -36.807 1.00 97.38 83 MET A N 1
ATOM 635 C CA . MET A 1 83 ? 23.226 -6.025 -37.591 1.00 97.38 83 MET A CA 1
ATOM 636 C C . MET A 1 83 ? 22.926 -5.818 -39.077 1.00 97.38 83 MET A C 1
ATOM 638 O O . MET A 1 83 ? 23.774 -6.113 -39.920 1.00 97.38 83 MET A O 1
ATOM 642 N N . ARG A 1 84 ? 21.804 -5.177 -39.416 1.00 97.69 84 ARG A N 1
ATOM 643 C CA . ARG A 1 84 ? 21.491 -4.811 -40.801 1.00 97.69 84 ARG A CA 1
ATOM 644 C C . ARG A 1 84 ? 22.548 -3.881 -41.409 1.00 97.69 84 ARG A C 1
ATOM 646 O O . ARG A 1 84 ? 22.881 -4.017 -42.582 1.00 97.69 84 ARG A O 1
ATOM 653 N N . HIS A 1 85 ? 23.166 -2.996 -40.620 1.00 97.56 85 HIS A N 1
ATOM 654 C CA . HIS A 1 85 ? 24.322 -2.224 -41.088 1.00 97.56 85 HIS A CA 1
ATOM 655 C C . HIS A 1 85 ? 25.587 -3.068 -41.279 1.00 97.56 85 HIS A C 1
ATOM 657 O O . HIS A 1 85 ? 26.395 -2.746 -42.151 1.00 97.56 85 HIS A O 1
ATOM 663 N N . THR A 1 86 ? 25.792 -4.129 -40.492 1.00 96.31 86 THR A N 1
ATOM 664 C CA . THR A 1 86 ? 26.963 -5.006 -40.668 1.00 96.31 86 THR A CA 1
ATOM 665 C C . THR A 1 86 ? 26.920 -5.771 -41.989 1.00 96.31 86 THR A C 1
ATOM 667 O O . THR A 1 86 ? 27.963 -5.933 -42.620 1.00 96.31 86 THR A O 1
ATOM 670 N N . GLU A 1 87 ? 25.726 -6.107 -42.489 1.00 95.56 87 GLU A N 1
ATOM 671 C CA . GLU A 1 87 ? 25.545 -6.781 -43.782 1.00 95.56 87 GLU A CA 1
ATOM 672 C C . GLU A 1 87 ? 26.125 -5.990 -44.965 1.00 95.56 87 GLU A C 1
ATOM 674 O O . GLU A 1 87 ? 26.582 -6.582 -45.946 1.00 95.56 87 GLU A O 1
ATOM 679 N N . TYR A 1 88 ? 26.175 -4.654 -44.885 1.00 96.69 88 TYR A N 1
ATOM 680 C CA . TYR A 1 88 ? 26.840 -3.826 -45.899 1.00 96.69 88 TYR A CA 1
ATOM 681 C C . TYR A 1 88 ? 28.320 -4.192 -46.061 1.00 96.69 88 TYR A C 1
ATOM 683 O O . TYR A 1 88 ? 28.833 -4.212 -47.176 1.00 96.69 88 TYR A O 1
ATOM 691 N N . PHE A 1 89 ? 29.015 -4.512 -44.970 1.00 94.56 89 PHE A N 1
ATOM 692 C CA . PHE A 1 89 ? 30.439 -4.852 -45.011 1.00 94.56 89 PHE A CA 1
ATOM 693 C C . PHE A 1 89 ? 30.699 -6.255 -45.570 1.00 94.56 89 PHE A C 1
ATOM 695 O O . PHE A 1 89 ? 31.812 -6.544 -46.008 1.00 94.56 89 PHE A O 1
ATOM 702 N N . GLU A 1 90 ? 29.674 -7.104 -45.600 1.00 93.06 90 GLU A N 1
ATOM 703 C CA . GLU A 1 90 ? 29.736 -8.447 -46.178 1.00 93.06 90 GLU A CA 1
ATOM 704 C C . GLU A 1 90 ? 29.326 -8.456 -47.656 1.00 93.06 90 GLU A C 1
ATOM 706 O O . GLU A 1 90 ? 29.925 -9.155 -48.474 1.00 93.06 90 GLU A O 1
ATOM 711 N N . THR A 1 91 ? 28.307 -7.667 -48.008 1.00 94.25 91 THR A N 1
ATOM 712 C CA . THR A 1 91 ? 27.640 -7.705 -49.321 1.00 94.25 91 THR A CA 1
ATOM 713 C C . THR A 1 91 ? 28.005 -6.536 -50.234 1.00 94.25 91 THR A C 1
ATOM 715 O O . THR A 1 91 ? 27.893 -6.645 -51.456 1.00 94.25 91 THR A O 1
ATOM 718 N N . GLY A 1 92 ? 28.437 -5.413 -49.658 1.00 92.81 92 GLY A N 1
ATOM 719 C CA . GLY A 1 92 ? 28.640 -4.144 -50.349 1.00 92.81 92 GLY A CA 1
ATOM 720 C C . GLY A 1 92 ? 27.351 -3.414 -50.737 1.00 92.81 92 GLY A C 1
ATOM 721 O O . GLY A 1 92 ? 27.448 -2.434 -51.473 1.00 92.81 92 GLY A O 1
ATOM 722 N N . ASP A 1 93 ? 26.169 -3.866 -50.294 1.00 95.12 93 ASP A N 1
ATOM 723 C CA . ASP A 1 93 ? 24.870 -3.288 -50.669 1.00 95.12 93 ASP A CA 1
ATOM 724 C C . ASP A 1 93 ? 24.509 -2.052 -49.818 1.00 95.12 93 ASP A C 1
ATOM 726 O O . ASP A 1 93 ? 24.174 -2.198 -48.638 1.00 95.12 93 ASP A O 1
ATOM 730 N N . PRO A 1 94 ? 24.520 -0.825 -50.382 1.00 94.69 94 PRO A N 1
ATOM 731 C CA . PRO A 1 94 ? 24.180 0.390 -49.642 1.00 94.69 94 PRO A CA 1
ATOM 732 C C . PRO A 1 94 ? 22.753 0.394 -49.084 1.00 94.69 94 PRO A C 1
ATOM 734 O O . PRO A 1 94 ? 22.489 1.115 -48.122 1.00 94.69 94 PRO A O 1
ATOM 737 N N . GLN A 1 95 ? 21.836 -0.396 -49.656 1.00 95.81 95 GLN A N 1
ATOM 738 C CA . GLN A 1 95 ? 20.460 -0.473 -49.174 1.00 95.81 95 GLN A CA 1
ATOM 739 C C . GLN A 1 95 ? 20.389 -1.046 -47.753 1.00 95.81 95 GLN A C 1
ATOM 741 O O . GLN A 1 95 ? 19.567 -0.591 -46.963 1.00 95.81 95 GLN A O 1
ATOM 746 N N . ALA A 1 96 ? 21.308 -1.941 -47.378 1.00 96.31 96 ALA A N 1
ATOM 747 C CA . ALA A 1 96 ? 21.395 -2.469 -46.019 1.00 96.31 96 ALA A CA 1
ATOM 748 C C . ALA A 1 96 ? 21.635 -1.357 -44.972 1.00 96.31 96 ALA A C 1
ATOM 750 O O . ALA A 1 96 ? 21.034 -1.364 -43.900 1.00 96.31 96 ALA A O 1
ATOM 751 N N . LEU A 1 97 ? 22.431 -0.331 -45.302 1.00 96.56 97 LEU A N 1
ATOM 752 C CA . LEU A 1 97 ? 22.637 0.833 -44.427 1.00 96.56 97 LEU A CA 1
ATOM 753 C C . LEU A 1 97 ? 21.377 1.704 -44.298 1.00 96.56 97 LEU A C 1
ATOM 755 O O . LEU A 1 97 ? 21.123 2.289 -43.250 1.00 96.56 97 LEU A O 1
ATOM 759 N N . LEU A 1 98 ? 20.583 1.823 -45.362 1.00 96.56 98 LEU A N 1
ATOM 760 C CA . LEU A 1 98 ? 19.356 2.623 -45.338 1.00 96.56 98 LEU A CA 1
ATOM 761 C C . LEU A 1 98 ? 18.224 1.902 -44.596 1.00 96.56 98 LEU A C 1
ATOM 763 O O . LEU A 1 98 ? 17.518 2.529 -43.806 1.00 96.56 98 LEU A O 1
ATOM 767 N N . ASP A 1 99 ? 18.094 0.592 -44.803 1.00 97.06 99 ASP A N 1
ATOM 768 C CA . ASP A 1 99 ? 17.123 -0.249 -44.102 1.00 97.06 99 ASP A CA 1
ATOM 769 C C . ASP A 1 99 ? 17.422 -0.281 -42.597 1.00 97.06 99 ASP A C 1
ATOM 771 O O . ASP A 1 99 ? 16.526 -0.063 -41.780 1.00 97.06 99 ASP A O 1
ATOM 775 N N . GLY A 1 100 ? 18.691 -0.478 -42.217 1.00 97.50 100 GLY A N 1
ATOM 776 C CA . GLY A 1 100 ? 19.087 -0.464 -40.810 1.00 97.50 100 GLY A CA 1
ATOM 777 C C . GLY A 1 100 ? 18.840 0.895 -40.148 1.00 97.50 100 GLY A C 1
ATOM 778 O O . GLY A 1 100 ? 18.333 0.937 -39.030 1.00 97.50 100 GLY A O 1
ATOM 779 N N . ASN A 1 101 ? 19.054 2.014 -40.853 1.00 97.75 101 ASN A N 1
ATOM 780 C CA . ASN A 1 101 ? 18.709 3.342 -40.340 1.00 97.75 101 ASN A CA 1
ATOM 781 C C . ASN A 1 101 ? 17.221 3.450 -39.997 1.00 97.75 101 ASN A C 1
ATOM 783 O O . ASN A 1 101 ? 16.870 4.000 -38.952 1.00 97.75 101 ASN A O 1
ATOM 787 N N . GLN A 1 102 ? 16.344 2.925 -40.855 1.00 97.38 102 GLN A N 1
ATOM 788 C CA . GLN A 1 102 ? 14.907 2.926 -40.602 1.00 97.38 102 GLN A CA 1
ATOM 789 C C . GLN A 1 102 ? 14.549 2.069 -39.380 1.00 97.38 102 GLN A C 1
ATOM 791 O O . GLN A 1 102 ? 13.752 2.511 -38.552 1.00 97.38 102 GLN A O 1
ATOM 796 N N . MET A 1 103 ? 15.172 0.898 -39.228 1.00 97.88 103 MET A N 1
ATOM 797 C CA . MET A 1 103 ? 14.985 0.035 -38.056 1.00 97.88 103 MET A CA 1
ATOM 798 C C . MET A 1 103 ? 15.436 0.728 -36.763 1.00 97.88 103 MET A C 1
ATOM 800 O O . MET A 1 103 ? 14.698 0.738 -35.782 1.00 97.88 103 MET A O 1
ATOM 804 N N . LEU A 1 104 ? 16.601 1.388 -36.771 1.00 97.19 104 LEU A N 1
ATOM 805 C CA . LEU A 1 104 ? 17.106 2.133 -35.612 1.00 97.19 104 LEU A CA 1
ATOM 806 C C . LEU A 1 104 ? 16.172 3.283 -35.213 1.00 97.19 104 LEU A C 1
ATOM 808 O O . LEU A 1 104 ? 15.945 3.497 -34.023 1.00 97.19 104 LEU A O 1
ATOM 812 N N . ILE A 1 105 ? 15.612 4.008 -36.189 1.00 95.62 105 ILE A N 1
ATOM 813 C CA . ILE A 1 105 ? 14.634 5.081 -35.942 1.00 95.62 105 ILE A CA 1
ATOM 814 C C . ILE A 1 105 ? 13.364 4.522 -35.292 1.00 95.62 105 ILE A C 1
ATOM 816 O O . ILE A 1 105 ? 12.824 5.142 -34.378 1.00 95.62 105 ILE A O 1
ATOM 820 N N . GLN A 1 106 ? 12.894 3.360 -35.749 1.00 95.56 106 GLN A N 1
ATOM 821 C CA . GLN A 1 106 ? 11.691 2.717 -35.217 1.00 95.56 106 GLN A CA 1
ATOM 822 C C . GLN A 1 106 ? 11.903 2.134 -33.814 1.00 95.56 106 GLN A C 1
ATOM 824 O O . GLN A 1 106 ? 10.979 2.171 -33.007 1.00 95.56 106 GLN A O 1
ATOM 829 N N . ALA A 1 107 ? 13.100 1.627 -33.511 1.00 95.62 107 ALA A N 1
ATOM 830 C CA . ALA A 1 107 ? 13.383 0.945 -32.249 1.00 95.62 107 ALA A CA 1
ATOM 831 C C . ALA A 1 107 ? 13.754 1.892 -31.095 1.00 95.62 107 ALA A C 1
ATOM 833 O O . ALA A 1 107 ? 13.411 1.621 -29.948 1.00 95.62 107 ALA A O 1
ATOM 834 N N . ILE A 1 108 ? 14.452 3.004 -31.362 1.00 94.94 108 ILE A N 1
ATOM 835 C CA . ILE A 1 108 ? 15.101 3.773 -30.287 1.00 94.94 108 ILE A CA 1
ATOM 836 C C . ILE A 1 108 ? 14.133 4.523 -29.365 1.00 94.94 108 ILE A C 1
ATOM 838 O O . ILE A 1 108 ? 14.383 4.590 -28.167 1.00 94.94 108 ILE A O 1
ATOM 842 N N . THR A 1 109 ? 13.041 5.094 -29.881 1.00 92.75 109 THR A N 1
ATOM 843 C CA . THR A 1 109 ? 12.085 5.823 -29.027 1.00 92.75 109 THR A CA 1
ATOM 844 C C . THR A 1 109 ? 11.331 4.869 -28.093 1.00 92.75 109 THR A C 1
ATOM 846 O O . THR A 1 109 ? 11.399 5.095 -26.886 1.00 92.75 109 THR A O 1
ATOM 849 N N . PRO A 1 110 ? 10.720 3.767 -28.584 1.00 93.62 110 PRO A N 1
ATOM 850 C CA . PRO A 1 110 ? 10.108 2.768 -27.705 1.00 93.62 110 PRO A CA 1
ATOM 851 C C . PRO A 1 110 ? 11.095 2.152 -26.709 1.00 93.62 110 PRO A C 1
ATOM 853 O O . PRO A 1 110 ? 10.730 1.907 -25.564 1.00 93.62 110 PRO A O 1
ATOM 856 N N . LEU A 1 111 ? 12.357 1.952 -27.112 1.00 95.12 111 LEU A N 1
ATOM 857 C CA . LEU A 1 111 ? 13.398 1.465 -26.209 1.00 95.12 111 LEU A CA 1
ATOM 858 C C . LEU A 1 111 ? 13.644 2.429 -25.042 1.00 95.12 111 LEU A C 1
ATOM 860 O O . LEU A 1 111 ? 13.730 1.992 -23.900 1.00 95.12 111 LEU A O 1
ATOM 864 N N . LEU A 1 112 ? 13.759 3.734 -25.307 1.00 91.06 112 LEU A N 1
ATOM 865 C CA . LEU A 1 112 ? 13.971 4.726 -24.248 1.00 91.06 112 LEU A CA 1
ATOM 866 C C . LEU A 1 112 ? 12.778 4.806 -23.289 1.00 91.06 112 LEU A C 1
ATOM 868 O O . LEU A 1 112 ? 12.987 4.907 -22.086 1.00 91.06 112 LEU A O 1
ATOM 872 N N . GLU A 1 113 ? 11.552 4.727 -23.808 1.00 90.50 113 GLU A N 1
ATOM 873 C CA . GLU A 1 113 ? 10.332 4.701 -22.991 1.00 90.50 113 GLU A CA 1
ATOM 874 C C . GLU A 1 113 ? 10.259 3.438 -22.123 1.00 90.50 113 GLU A C 1
ATOM 876 O O . GLU A 1 113 ? 9.984 3.521 -20.928 1.00 90.50 113 GLU A O 1
ATOM 881 N N . ALA A 1 114 ? 10.556 2.268 -22.697 1.00 92.62 114 ALA A N 1
ATOM 882 C CA . ALA A 1 114 ? 10.581 1.012 -21.955 1.00 92.62 114 ALA A CA 1
ATOM 883 C C . ALA A 1 114 ? 11.668 1.014 -20.869 1.00 92.62 114 ALA A C 1
ATOM 885 O O . ALA A 1 114 ? 11.406 0.589 -19.747 1.00 92.62 114 ALA A O 1
ATOM 886 N N . LEU A 1 115 ? 12.862 1.536 -21.175 1.00 90.12 115 LEU A N 1
ATOM 887 C CA . LEU A 1 115 ? 13.954 1.669 -20.207 1.00 90.12 115 LEU A CA 1
ATOM 888 C C . LEU A 1 115 ? 13.604 2.610 -19.050 1.00 90.12 115 LEU A C 1
ATOM 890 O O . LEU A 1 115 ? 14.029 2.349 -17.929 1.00 90.12 115 LEU A O 1
ATOM 894 N N . ASP A 1 116 ? 12.850 3.681 -19.302 1.00 85.31 116 ASP A N 1
ATOM 895 C CA . ASP A 1 116 ? 12.408 4.614 -18.259 1.00 85.31 116 ASP A CA 1
ATOM 896 C C . ASP A 1 116 ? 11.398 3.948 -17.311 1.00 85.31 116 ASP A C 1
ATOM 898 O O . ASP A 1 116 ? 11.585 3.957 -16.094 1.00 85.31 116 ASP A O 1
ATOM 902 N N . LEU A 1 117 ? 10.386 3.269 -17.868 1.00 86.81 117 LEU A N 1
ATOM 903 C CA . LEU A 1 117 ? 9.378 2.539 -17.092 1.00 86.81 117 LEU A CA 1
ATOM 904 C C . LEU A 1 117 ? 9.994 1.397 -16.273 1.00 86.81 117 LEU A C 1
ATOM 906 O O . LEU A 1 117 ? 9.776 1.308 -15.064 1.00 86.81 117 LEU A O 1
ATOM 910 N N . TYR A 1 118 ? 10.796 0.547 -16.920 1.00 92.00 118 TYR A N 1
ATOM 911 C CA . TYR A 1 118 ? 11.504 -0.543 -16.253 1.00 92.00 118 TYR A CA 1
ATOM 912 C C . TYR A 1 118 ? 12.490 -0.013 -15.209 1.00 92.00 118 TYR A C 1
ATOM 914 O O . TYR A 1 118 ? 12.550 -0.528 -14.096 1.00 92.00 118 TYR A O 1
ATOM 922 N N . GLY A 1 119 ? 13.244 1.038 -15.542 1.00 86.06 119 GLY A N 1
ATOM 923 C CA . GLY A 1 119 ? 14.193 1.667 -14.630 1.00 86.06 119 GLY A CA 1
ATOM 924 C C . GLY A 1 119 ? 13.515 2.202 -13.372 1.00 86.06 119 GLY A C 1
ATOM 925 O O . GLY A 1 119 ? 14.028 1.985 -12.275 1.00 86.06 119 GLY A O 1
ATOM 926 N N . GLY A 1 120 ? 12.345 2.833 -13.517 1.00 85.12 120 GLY A N 1
ATOM 927 C CA . GLY A 1 120 ? 11.508 3.268 -12.401 1.00 85.12 120 GLY A CA 1
ATOM 928 C C . GLY A 1 120 ? 11.126 2.106 -11.487 1.00 85.12 120 GLY A C 1
ATOM 929 O O . GLY A 1 120 ? 11.485 2.125 -10.312 1.00 85.12 120 GLY A O 1
ATOM 930 N N . ALA A 1 121 ? 10.495 1.066 -12.043 1.00 86.94 121 ALA A N 1
ATOM 931 C CA . ALA A 1 121 ? 10.091 -0.123 -11.289 1.00 86.94 121 ALA A CA 1
ATOM 932 C C . ALA A 1 121 ? 11.284 -0.805 -10.595 1.00 86.94 121 ALA A C 1
ATOM 934 O O . ALA A 1 121 ? 11.231 -1.126 -9.409 1.00 86.94 121 ALA A O 1
ATOM 935 N N . PHE A 1 122 ? 12.408 -0.953 -11.300 1.00 86.75 122 PHE A N 1
ATOM 936 C CA . PHE A 1 122 ? 13.631 -1.551 -10.764 1.00 86.75 122 PHE A CA 1
ATOM 937 C C . PHE A 1 122 ? 14.203 -0.763 -9.575 1.00 86.75 122 PHE A C 1
ATOM 939 O O . PHE A 1 122 ? 14.670 -1.358 -8.599 1.00 86.75 122 PHE A O 1
ATOM 946 N N . LEU A 1 123 ? 14.165 0.573 -9.640 1.00 83.44 123 LEU A N 1
ATOM 947 C CA . LEU A 1 123 ? 14.648 1.464 -8.582 1.00 83.44 123 LEU A CA 1
ATOM 948 C C . LEU A 1 123 ? 13.741 1.472 -7.352 1.00 83.44 123 LEU A C 1
ATOM 950 O O . LEU A 1 123 ? 14.246 1.550 -6.231 1.00 83.44 123 LEU A O 1
ATOM 954 N N . THR A 1 124 ? 12.428 1.409 -7.553 1.00 85.81 124 THR A N 1
ATOM 955 C CA . THR A 1 124 ? 11.435 1.501 -6.477 1.00 85.81 124 THR A CA 1
ATOM 956 C C . THR A 1 124 ? 11.073 0.158 -5.864 1.00 85.81 124 THR A C 1
ATOM 958 O O . THR A 1 124 ? 10.470 0.140 -4.795 1.00 85.81 124 THR A O 1
ATOM 961 N N . PHE A 1 125 ? 11.437 -0.954 -6.501 1.00 87.56 125 PHE A N 1
ATOM 962 C CA . PHE A 1 125 ? 11.260 -2.282 -5.929 1.00 87.56 125 PHE A CA 1
ATOM 963 C C . PHE A 1 125 ? 12.180 -2.472 -4.720 1.00 87.56 125 PHE A C 1
ATOM 965 O O . PHE A 1 125 ? 13.361 -2.103 -4.761 1.00 87.56 125 PHE A O 1
ATOM 972 N N . GLY A 1 126 ? 11.668 -3.066 -3.649 1.00 86.00 126 GLY A N 1
ATOM 973 C CA . GLY A 1 126 ? 12.437 -3.323 -2.440 1.00 86.00 126 GLY A CA 1
ATOM 974 C C . GLY A 1 126 ? 11.555 -3.674 -1.244 1.00 86.00 126 GLY A C 1
ATOM 975 O O . GLY A 1 126 ? 10.343 -3.777 -1.386 1.00 86.00 126 GLY A O 1
ATOM 976 N N . PRO A 1 127 ? 12.173 -3.877 -0.071 1.00 82.31 127 PRO A N 1
ATOM 977 C CA . PRO A 1 127 ? 11.495 -4.398 1.113 1.00 82.31 127 PRO A CA 1
ATOM 978 C C . PRO A 1 127 ? 10.644 -3.364 1.861 1.00 82.31 127 PRO A C 1
ATOM 980 O O . PRO A 1 127 ? 9.941 -3.744 2.786 1.00 82.31 127 PRO A O 1
ATOM 983 N N . ALA A 1 128 ? 10.753 -2.072 1.540 1.00 86.19 128 ALA A N 1
ATOM 984 C CA . ALA A 1 128 ? 9.934 -1.047 2.175 1.00 86.19 128 ALA A CA 1
ATOM 985 C C . ALA A 1 128 ? 8.641 -0.823 1.385 1.00 86.19 128 ALA A C 1
ATOM 987 O O . ALA A 1 128 ? 8.662 -0.807 0.156 1.00 86.19 128 ALA A O 1
ATOM 988 N N . ASP A 1 129 ? 7.561 -0.495 2.089 1.00 81.94 129 ASP A N 1
ATOM 989 C CA . ASP A 1 129 ? 6.259 -0.176 1.481 1.00 81.94 129 ASP A CA 1
ATOM 990 C C . ASP A 1 129 ? 6.278 1.128 0.662 1.00 81.94 129 ASP A C 1
ATOM 992 O O . ASP A 1 129 ? 5.357 1.441 -0.090 1.00 81.94 129 ASP A O 1
ATOM 996 N N . TYR A 1 130 ? 7.353 1.912 0.794 1.00 86.81 130 TYR A N 1
ATOM 997 C CA . TYR A 1 130 ? 7.488 3.227 0.181 1.00 86.81 130 TYR A CA 1
ATOM 998 C C . TYR A 1 130 ? 8.468 3.207 -1.008 1.00 86.81 130 TYR A C 1
ATOM 1000 O O . TYR A 1 130 ? 9.680 3.064 -0.800 1.00 86.81 130 TYR A O 1
ATOM 1008 N N . PRO A 1 131 ? 8.010 3.496 -2.245 1.00 87.31 131 PRO A N 1
ATOM 1009 C CA . PRO A 1 131 ? 8.860 3.569 -3.441 1.00 87.31 131 PRO A CA 1
ATOM 1010 C C . PRO A 1 131 ? 10.085 4.485 -3.294 1.00 87.31 131 PRO A C 1
ATOM 1012 O O . PRO A 1 131 ? 11.188 4.167 -3.752 1.00 87.31 131 PRO A O 1
ATOM 1015 N N . LEU A 1 132 ? 9.907 5.627 -2.618 1.00 91.12 132 LEU A N 1
ATOM 1016 C CA . LEU A 1 132 ? 10.990 6.565 -2.325 1.00 91.12 132 LEU A CA 1
ATOM 1017 C C . LEU A 1 132 ? 12.041 5.951 -1.388 1.00 91.12 132 LEU A C 1
ATOM 1019 O O . LEU A 1 132 ? 13.237 6.119 -1.627 1.00 91.12 132 LEU A O 1
ATOM 1023 N N . MET A 1 133 ? 11.610 5.227 -0.350 1.00 93.25 133 MET A N 1
ATOM 1024 C CA . MET A 1 133 ? 12.524 4.559 0.578 1.00 93.25 133 MET A CA 1
ATOM 1025 C C . MET A 1 133 ? 13.355 3.509 -0.157 1.00 93.25 133 MET A C 1
ATOM 1027 O O . MET A 1 133 ? 14.579 3.514 -0.049 1.00 93.25 133 MET A O 1
ATOM 1031 N N . ASN A 1 134 ? 12.715 2.674 -0.975 1.00 91.62 134 ASN A N 1
ATOM 1032 C CA . ASN A 1 134 ? 13.415 1.675 -1.781 1.00 91.62 134 ASN A CA 1
ATOM 1033 C C . ASN A 1 134 ? 14.429 2.322 -2.730 1.00 91.62 134 ASN A C 1
ATOM 1035 O O . ASN A 1 134 ? 15.579 1.889 -2.786 1.00 91.62 134 ASN A O 1
ATOM 1039 N N . SER A 1 135 ? 14.056 3.421 -3.392 1.00 90.94 135 SER A N 1
ATOM 1040 C CA . SER A 1 135 ? 14.970 4.171 -4.266 1.00 90.94 135 SER A CA 1
ATOM 1041 C C . SER A 1 135 ? 16.216 4.658 -3.518 1.00 90.94 135 SER A C 1
ATOM 1043 O O . SER A 1 135 ? 17.337 4.543 -4.023 1.00 90.94 135 SER A O 1
ATOM 1045 N N . VAL A 1 136 ? 16.044 5.165 -2.294 1.00 94.19 136 VAL A N 1
ATOM 1046 C CA . VAL A 1 136 ? 17.147 5.605 -1.430 1.00 94.19 136 VAL A CA 1
ATOM 1047 C C . VAL A 1 136 ? 18.008 4.423 -0.972 1.00 94.19 136 VAL A C 1
ATOM 1049 O O . VAL A 1 136 ? 19.227 4.467 -1.140 1.00 94.19 136 VAL A O 1
ATOM 1052 N N . LEU A 1 137 ? 17.396 3.355 -0.452 1.00 93.38 137 LEU A N 1
ATOM 1053 C CA . LEU A 1 137 ? 18.086 2.146 0.011 1.00 93.38 137 LEU A CA 1
ATOM 1054 C C . LEU A 1 137 ? 18.924 1.506 -1.101 1.00 93.38 137 LEU A C 1
ATOM 1056 O O . LEU A 1 137 ? 20.098 1.185 -0.898 1.00 93.38 137 LEU A O 1
ATOM 1060 N N . ASN A 1 138 ? 18.344 1.358 -2.293 1.00 90.88 138 ASN A N 1
ATOM 1061 C CA . ASN A 1 138 ? 19.024 0.807 -3.461 1.00 90.88 138 ASN A CA 1
ATOM 1062 C C . ASN A 1 138 ? 20.216 1.685 -3.868 1.00 90.88 138 ASN A C 1
ATOM 1064 O O . ASN A 1 138 ? 21.317 1.174 -4.075 1.00 90.88 138 ASN A O 1
ATOM 1068 N N . THR A 1 139 ? 20.029 3.008 -3.901 1.00 91.56 139 THR A N 1
ATOM 1069 C CA . THR A 1 139 ? 21.093 3.956 -4.261 1.00 91.56 139 THR A CA 1
ATOM 1070 C C . THR A 1 139 ? 22.251 3.923 -3.261 1.00 91.56 139 THR A C 1
ATOM 1072 O O . THR A 1 139 ? 23.410 3.864 -3.673 1.00 91.56 139 THR A O 1
ATOM 1075 N N . LEU A 1 140 ? 21.969 3.899 -1.953 1.00 93.62 140 LEU A N 1
ATOM 1076 C CA . LEU A 1 140 ? 22.999 3.781 -0.913 1.00 93.62 140 LEU A CA 1
ATOM 1077 C C . LEU A 1 140 ? 23.782 2.469 -1.044 1.00 93.62 140 LEU A C 1
ATOM 1079 O O . LEU A 1 140 ? 25.014 2.481 -1.035 1.00 93.62 140 LEU A O 1
ATOM 1083 N N . ASN A 1 141 ? 23.083 1.352 -1.255 1.00 91.06 141 ASN A N 1
ATOM 1084 C CA . ASN A 1 141 ? 23.709 0.051 -1.475 1.00 91.06 141 ASN A CA 1
ATOM 1085 C C . ASN A 1 141 ? 24.613 0.029 -2.715 1.00 91.06 141 ASN A C 1
ATOM 1087 O O . ASN A 1 141 ? 25.700 -0.552 -2.686 1.00 91.06 141 ASN A O 1
ATOM 1091 N N . TRP A 1 142 ? 24.206 0.670 -3.811 1.00 89.75 142 TRP A N 1
ATOM 1092 C CA . TRP A 1 142 ? 25.038 0.766 -5.012 1.00 89.75 142 TRP A CA 1
ATOM 1093 C C . TRP A 1 142 ? 26.259 1.657 -4.826 1.00 89.75 142 TRP A C 1
ATOM 1095 O O . TRP A 1 142 ? 27.312 1.343 -5.382 1.00 89.75 142 TRP A O 1
ATOM 1105 N N . ILE A 1 143 ? 26.151 2.721 -4.029 1.00 92.19 143 ILE A N 1
ATOM 1106 C CA . ILE A 1 143 ? 27.299 3.555 -3.661 1.00 92.19 143 ILE A CA 1
ATOM 1107 C C . ILE A 1 143 ? 28.305 2.738 -2.842 1.00 92.19 143 ILE A C 1
ATOM 1109 O O . ILE A 1 143 ? 29.486 2.717 -3.185 1.00 92.19 143 ILE A O 1
ATOM 1113 N N . ILE A 1 144 ? 27.844 1.994 -1.830 1.00 92.12 144 ILE A N 1
ATOM 1114 C CA . ILE A 1 144 ? 28.703 1.120 -1.009 1.00 92.12 144 ILE A CA 1
ATOM 1115 C C . ILE A 1 144 ? 29.405 0.063 -1.872 1.00 92.12 144 ILE A C 1
ATOM 1117 O O . ILE A 1 144 ? 30.603 -0.175 -1.724 1.00 92.12 144 ILE A O 1
ATOM 1121 N N . LYS A 1 145 ? 28.682 -0.545 -2.819 1.00 89.88 145 LYS A N 1
ATOM 1122 C CA . LYS A 1 145 ? 29.226 -1.556 -3.743 1.00 89.88 145 LYS A CA 1
ATOM 1123 C C . LYS A 1 145 ? 30.108 -0.965 -4.854 1.00 89.88 145 LYS A C 1
ATOM 1125 O O . LYS A 1 145 ? 30.637 -1.719 -5.666 1.00 89.88 145 LYS A O 1
ATOM 1130 N N . GLY A 1 146 ? 30.261 0.361 -4.922 1.00 88.56 146 GLY A N 1
ATOM 1131 C CA . GLY A 1 146 ? 31.024 1.050 -5.968 1.00 88.56 146 GLY A CA 1
ATOM 1132 C C . GLY A 1 146 ? 30.391 0.973 -7.363 1.00 88.56 146 GLY A C 1
ATOM 1133 O O . GLY A 1 146 ? 31.066 1.231 -8.357 1.00 88.56 146 GLY A O 1
ATOM 1134 N N . ILE A 1 147 ? 29.110 0.604 -7.444 1.00 86.44 147 ILE A N 1
ATOM 1135 C CA . ILE A 1 147 ? 28.333 0.520 -8.688 1.00 86.44 147 ILE A CA 1
ATOM 1136 C C . ILE A 1 147 ? 27.914 1.921 -9.144 1.00 86.44 147 ILE A C 1
ATOM 1138 O O . ILE A 1 147 ? 27.897 2.207 -10.341 1.00 86.44 147 ILE A O 1
ATOM 1142 N N . SER A 1 148 ? 27.586 2.798 -8.194 1.00 85.81 148 SER A N 1
ATOM 1143 C CA . SER A 1 148 ? 27.142 4.166 -8.460 1.00 85.81 148 SER A CA 1
ATOM 1144 C C . SER A 1 148 ? 28.010 5.185 -7.726 1.00 85.81 148 SER A C 1
ATOM 1146 O O . SER A 1 148 ? 28.491 4.909 -6.627 1.00 85.81 148 SER A O 1
ATOM 1148 N N . PRO A 1 149 ? 28.226 6.373 -8.313 1.00 90.44 149 PRO A N 1
ATOM 1149 C CA . PRO A 1 149 ? 28.953 7.436 -7.642 1.00 90.44 149 PRO A CA 1
ATOM 1150 C C . PRO A 1 149 ? 28.054 8.123 -6.587 1.00 90.44 149 PRO A C 1
ATOM 1152 O O . PRO A 1 149 ? 26.827 8.089 -6.729 1.00 90.44 149 PRO A O 1
ATOM 1155 N N . PRO A 1 150 ? 28.617 8.764 -5.541 1.00 88.75 150 PRO A N 1
ATOM 1156 C CA . PRO A 1 150 ? 27.837 9.425 -4.487 1.00 88.75 150 PRO A CA 1
ATOM 1157 C C . PRO A 1 150 ? 26.822 10.460 -4.997 1.00 88.75 150 PRO A C 1
ATOM 1159 O O . PRO A 1 150 ? 25.765 10.642 -4.399 1.00 88.75 150 PRO A O 1
ATOM 1162 N N . GLU A 1 151 ? 27.107 11.101 -6.132 1.00 90.75 151 GLU A N 1
ATOM 1163 C CA . GLU A 1 151 ? 26.234 12.075 -6.791 1.00 90.75 151 GLU A CA 1
ATOM 1164 C C . GLU A 1 151 ? 24.882 11.485 -7.227 1.00 90.75 151 GLU A C 1
ATOM 1166 O O . GLU A 1 151 ? 23.918 12.234 -7.391 1.00 90.75 151 GLU A O 1
ATOM 1171 N N . ALA A 1 152 ? 24.775 10.159 -7.380 1.00 88.62 152 ALA A N 1
ATOM 1172 C CA . ALA A 1 152 ? 23.507 9.495 -7.681 1.00 88.62 152 ALA A CA 1
ATOM 1173 C C . ALA A 1 152 ? 22.461 9.735 -6.577 1.00 88.62 152 ALA A C 1
ATOM 1175 O O . ALA A 1 152 ? 21.284 9.948 -6.875 1.00 88.62 152 ALA A O 1
ATOM 1176 N N . LEU A 1 153 ? 22.893 9.789 -5.311 1.00 92.94 153 LEU A N 1
ATOM 1177 C CA . LEU A 1 153 ? 22.006 10.066 -4.181 1.00 92.94 153 LEU A CA 1
ATOM 1178 C C . LEU A 1 153 ? 21.421 11.481 -4.257 1.00 92.94 153 LEU A C 1
ATOM 1180 O O . LEU A 1 153 ? 20.239 11.678 -3.980 1.00 92.94 153 LEU A O 1
ATOM 1184 N N . GLU A 1 154 ? 22.215 12.462 -4.689 1.00 92.12 154 GLU A N 1
ATOM 1185 C CA . GLU A 1 154 ? 21.758 13.847 -4.833 1.00 92.12 154 GLU A CA 1
ATOM 1186 C C . GLU A 1 154 ? 20.670 13.991 -5.904 1.00 92.12 154 GLU A C 1
ATOM 1188 O O . GLU A 1 154 ? 19.755 14.801 -5.752 1.00 92.12 154 GLU A O 1
ATOM 1193 N N . GLN A 1 155 ? 20.710 13.180 -6.964 1.00 87.69 155 GLN A N 1
ATOM 1194 C CA . GLN A 1 155 ? 19.671 13.185 -7.995 1.00 87.69 155 GLN A CA 1
ATOM 1195 C C . GLN A 1 155 ? 18.332 12.637 -7.475 1.00 87.69 155 GLN A C 1
ATOM 1197 O O . GLN A 1 155 ? 17.281 13.231 -7.745 1.00 87.69 155 GLN A O 1
ATOM 1202 N N . VAL A 1 156 ? 18.371 11.545 -6.702 1.00 89.81 156 VAL A N 1
ATOM 1203 C CA . VAL A 1 156 ? 17.182 10.972 -6.046 1.00 89.81 156 VAL A CA 1
ATOM 1204 C C . VAL A 1 156 ? 16.605 11.973 -5.043 1.00 89.81 156 VAL A C 1
ATOM 1206 O O . VAL A 1 156 ? 15.424 12.313 -5.123 1.00 89.81 156 VAL A O 1
ATOM 1209 N N . LYS A 1 157 ? 17.458 12.531 -4.170 1.00 93.50 157 LYS A N 1
ATOM 1210 C CA . LYS A 1 157 ? 17.085 13.563 -3.190 1.00 93.50 157 LYS A CA 1
ATOM 1211 C C . LYS A 1 157 ? 16.418 14.757 -3.854 1.00 93.50 157 LYS A C 1
ATOM 1213 O O . LYS A 1 157 ? 15.342 15.162 -3.432 1.00 93.50 157 LYS A O 1
ATOM 1218 N N . LYS A 1 158 ? 17.033 15.316 -4.900 1.00 91.50 158 LYS A N 1
ATOM 1219 C CA . LYS A 1 158 ? 16.522 16.506 -5.587 1.00 91.50 158 LYS A CA 1
ATOM 1220 C C . LYS A 1 158 ? 15.105 16.291 -6.116 1.00 91.50 158 LYS A C 1
ATOM 1222 O O . LYS A 1 158 ? 14.229 17.101 -5.836 1.00 91.50 158 LYS A O 1
ATOM 1227 N N . SER A 1 159 ? 14.889 15.199 -6.846 1.00 86.50 159 SER A N 1
ATOM 1228 C CA . SER A 1 159 ? 13.591 14.906 -7.468 1.00 86.50 159 SER A CA 1
ATOM 1229 C C . SER A 1 159 ? 12.503 14.706 -6.408 1.00 86.50 159 SER A C 1
ATOM 1231 O O . SER A 1 159 ? 11.406 15.251 -6.522 1.00 86.50 159 SER A O 1
ATOM 1233 N N . ALA A 1 160 ? 12.831 13.988 -5.331 1.00 90.81 160 ALA A N 1
ATOM 1234 C CA . ALA A 1 160 ? 11.916 13.765 -4.219 1.00 90.81 160 ALA A CA 1
ATOM 1235 C C . ALA A 1 160 ? 11.613 15.055 -3.438 1.00 90.81 160 ALA A C 1
ATOM 1237 O O . ALA A 1 160 ? 10.452 15.321 -3.130 1.00 90.81 160 ALA A O 1
ATOM 1238 N N . ILE A 1 161 ? 12.620 15.888 -3.161 1.00 95.12 161 ILE A N 1
ATOM 1239 C CA . ILE A 1 161 ? 12.438 17.182 -2.488 1.00 95.12 161 ILE A CA 1
ATOM 1240 C C . ILE A 1 161 ? 11.526 18.094 -3.315 1.00 95.12 161 ILE A C 1
ATOM 1242 O O . ILE A 1 161 ? 10.588 18.663 -2.764 1.00 95.12 161 ILE A O 1
ATOM 1246 N N . GLU A 1 162 ? 11.759 18.208 -4.626 1.00 91.62 162 GLU A N 1
ATOM 1247 C CA . GLU A 1 162 ? 10.934 19.036 -5.517 1.00 91.62 162 GLU A CA 1
ATOM 1248 C C . GLU A 1 162 ? 9.461 18.587 -5.516 1.00 91.62 162 GLU A C 1
ATOM 1250 O O . GLU A 1 162 ? 8.561 19.428 -5.449 1.00 91.62 162 GLU A O 1
ATOM 1255 N N . TYR A 1 163 ? 9.205 17.273 -5.526 1.00 90.06 163 TYR A N 1
ATOM 1256 C CA . TYR A 1 163 ? 7.852 16.713 -5.445 1.00 90.06 163 TYR A CA 1
ATOM 1257 C C . TYR A 1 163 ? 7.138 17.098 -4.140 1.00 90.06 163 TYR A C 1
ATOM 1259 O O . TYR A 1 163 ? 6.042 17.660 -4.174 1.00 90.06 163 TYR A O 1
ATOM 1267 N N . HIS A 1 164 ? 7.773 16.860 -2.990 1.00 93.38 164 HIS A N 1
ATOM 1268 C CA . HIS A 1 164 ? 7.153 17.116 -1.685 1.00 93.38 164 HIS A CA 1
ATOM 1269 C C . HIS A 1 164 ? 6.991 18.618 -1.416 1.00 93.38 164 HIS A C 1
ATOM 1271 O O . HIS A 1 164 ? 5.960 19.043 -0.900 1.00 93.38 164 HIS A O 1
ATOM 1277 N N . GLN A 1 165 ? 7.943 19.453 -1.851 1.00 93.75 165 GLN A N 1
ATOM 1278 C CA . GLN A 1 165 ? 7.814 20.914 -1.782 1.00 93.75 165 GLN A CA 1
ATOM 1279 C C . GLN A 1 165 ? 6.632 21.433 -2.603 1.00 93.75 165 GLN A C 1
ATOM 1281 O O . GLN A 1 165 ? 5.918 22.334 -2.159 1.00 93.75 165 GLN A O 1
ATOM 1286 N N . LYS A 1 166 ? 6.392 20.858 -3.787 1.00 89.88 166 LYS A N 1
ATOM 1287 C CA . LYS A 1 166 ? 5.211 21.189 -4.588 1.00 89.88 166 LYS A CA 1
ATOM 1288 C C . LYS A 1 166 ? 3.922 20.790 -3.868 1.00 89.88 166 LYS A C 1
ATOM 1290 O O . LYS A 1 166 ? 2.977 21.573 -3.877 1.00 89.88 166 LYS A O 1
ATOM 1295 N N . GLY A 1 167 ? 3.901 19.623 -3.226 1.00 86.81 167 GLY A N 1
ATOM 1296 C CA . GLY A 1 167 ? 2.771 19.169 -2.416 1.00 86.81 167 GLY A CA 1
ATOM 1297 C C . GLY A 1 167 ? 2.458 20.108 -1.245 1.00 86.81 167 GLY A C 1
ATOM 1298 O O . GLY A 1 167 ? 1.304 20.477 -1.053 1.00 86.81 167 GLY A O 1
ATOM 1299 N N . ILE A 1 168 ? 3.484 20.578 -0.523 1.00 91.25 168 ILE A N 1
ATOM 1300 C CA . ILE A 1 168 ? 3.331 21.588 0.542 1.00 91.25 168 ILE A CA 1
ATOM 1301 C C . ILE A 1 168 ? 2.680 22.858 -0.015 1.00 91.25 168 ILE A C 1
ATOM 1303 O O . ILE A 1 168 ? 1.674 23.318 0.517 1.00 91.25 168 ILE A O 1
ATOM 1307 N N . ALA A 1 169 ? 3.206 23.390 -1.123 1.00 90.25 169 ALA A N 1
ATOM 1308 C CA . ALA A 1 169 ? 2.678 24.607 -1.736 1.00 90.25 169 ALA A CA 1
ATOM 1309 C C . ALA A 1 169 ? 1.224 24.455 -2.225 1.00 90.25 169 ALA A C 1
ATOM 1311 O O . ALA A 1 169 ? 0.465 25.421 -2.208 1.00 90.25 169 ALA A O 1
ATOM 1312 N N . GLN A 1 170 ? 0.828 23.256 -2.666 1.00 85.56 170 GLN A N 1
ATOM 1313 C CA . GLN A 1 170 ? -0.554 22.959 -3.052 1.00 85.56 170 GLN A CA 1
ATOM 1314 C C . GLN A 1 170 ? -1.494 22.942 -1.844 1.00 85.56 170 GLN A C 1
ATOM 1316 O O . GLN A 1 170 ? -2.576 23.517 -1.926 1.00 85.56 170 GLN A O 1
ATOM 1321 N N . MET A 1 171 ? -1.074 22.341 -0.727 1.00 86.19 171 MET A N 1
ATOM 1322 C CA . MET A 1 171 ? -1.858 22.339 0.512 1.00 86.19 171 MET A CA 1
ATOM 1323 C C . MET A 1 171 ? -2.013 23.757 1.076 1.00 86.19 171 MET A C 1
ATOM 1325 O O . MET A 1 171 ? -3.116 24.156 1.416 1.00 86.19 171 MET A O 1
ATOM 1329 N N . GLU A 1 172 ? -0.952 24.570 1.071 1.00 85.50 172 GLU A N 1
ATOM 1330 C CA . GLU A 1 172 ? -1.017 25.973 1.521 1.00 85.50 172 GLU A CA 1
ATOM 1331 C C . GLU A 1 172 ? -1.945 26.859 0.676 1.00 85.50 172 GLU A C 1
ATOM 1333 O O . GLU A 1 172 ? -2.418 27.893 1.150 1.00 85.50 172 GLU A O 1
ATOM 1338 N N . ALA A 1 173 ? -2.184 26.483 -0.580 1.00 85.06 173 ALA A N 1
ATOM 1339 C CA . ALA A 1 173 ? -3.056 27.212 -1.490 1.00 85.06 173 ALA A CA 1
ATOM 1340 C C . ALA A 1 173 ? -4.526 26.751 -1.437 1.00 85.06 173 ALA A C 1
ATOM 1342 O O . ALA A 1 173 ? -5.370 27.413 -2.044 1.00 85.06 173 ALA A O 1
ATOM 1343 N N . SER A 1 174 ? -4.833 25.638 -0.762 1.00 76.62 174 SER A N 1
ATOM 1344 C CA . SER A 1 174 ? -6.174 25.044 -0.723 1.00 76.62 174 SER A CA 1
ATOM 1345 C C . SER A 1 174 ? -6.928 25.422 0.552 1.00 76.62 174 SER A C 1
ATOM 1347 O O . SER A 1 174 ? -6.443 25.200 1.658 1.00 76.62 174 SER A O 1
ATOM 1349 N N . GLU A 1 175 ? -8.152 25.943 0.412 1.00 66.69 175 GLU A N 1
ATOM 1350 C CA . GLU A 1 175 ? -9.043 26.199 1.556 1.00 66.69 175 GLU A CA 1
ATOM 1351 C C . GLU A 1 175 ? -9.575 24.896 2.187 1.00 66.69 175 GLU A C 1
ATOM 1353 O O . GLU A 1 175 ? -9.907 24.878 3.372 1.00 66.69 175 GLU A O 1
ATOM 1358 N N . GLU A 1 176 ? -9.601 23.794 1.427 1.00 61.81 176 GLU A N 1
ATOM 1359 C CA . GLU A 1 176 ? -10.022 22.459 1.885 1.00 61.81 176 GLU A CA 1
ATOM 1360 C C . GLU A 1 176 ? -8.951 21.761 2.740 1.00 61.81 176 GLU A C 1
ATOM 1362 O O . GLU A 1 176 ? -9.258 20.830 3.479 1.00 61.81 176 GLU A O 1
ATOM 1367 N N . ALA A 1 177 ? -7.704 22.243 2.698 1.00 63.88 177 ALA A N 1
ATOM 1368 C CA . ALA A 1 177 ? -6.573 21.685 3.441 1.00 63.88 177 ALA A CA 1
ATOM 1369 C C . ALA A 1 177 ? -6.430 22.247 4.871 1.00 63.88 177 ALA A C 1
ATOM 1371 O O . ALA A 1 177 ? -5.360 22.168 5.465 1.00 63.88 177 ALA A O 1
ATOM 1372 N N . ASN A 1 178 ? -7.492 22.825 5.437 1.00 68.31 178 ASN A N 1
ATOM 1373 C CA . ASN A 1 178 ? -7.475 23.451 6.765 1.00 68.31 178 ASN A CA 1
ATOM 1374 C C . ASN A 1 178 ? -7.992 22.513 7.876 1.00 68.31 178 ASN A C 1
ATOM 1376 O O . ASN A 1 178 ? -8.627 22.960 8.835 1.00 68.31 178 ASN A O 1
ATOM 1380 N N . THR A 1 179 ? -7.787 21.204 7.715 1.00 77.50 179 THR A N 1
ATOM 1381 C CA . THR A 1 179 ? -8.126 20.188 8.721 1.00 77.50 179 THR A CA 1
ATOM 1382 C C . THR A 1 179 ? -6.874 19.714 9.455 1.00 77.50 179 THR A C 1
ATOM 1384 O O . THR A 1 179 ? -5.746 19.923 9.000 1.00 77.50 179 THR A O 1
ATOM 1387 N N . GLU A 1 180 ? -7.054 19.074 10.611 1.00 81.75 180 GLU A N 1
ATOM 1388 C CA . GLU A 1 180 ? -5.927 18.593 11.410 1.00 81.75 180 GLU A CA 1
ATOM 1389 C C . GLU A 1 180 ? -5.119 17.523 10.651 1.00 81.75 180 GLU A C 1
ATOM 1391 O O . GLU A 1 180 ? -3.888 17.538 10.695 1.00 81.75 180 GLU A O 1
ATOM 1396 N N . GLY A 1 181 ? -5.782 16.653 9.881 1.00 83.44 181 GLY A N 1
ATOM 1397 C CA . GLY A 1 181 ? -5.136 15.684 8.998 1.00 83.44 181 GLY A CA 1
ATOM 1398 C C . GLY A 1 181 ? -4.231 16.330 7.943 1.00 83.44 181 GLY A C 1
ATOM 1399 O O . GLY A 1 181 ? -3.089 15.901 7.769 1.00 83.44 181 GLY A O 1
ATOM 1400 N N . TYR A 1 182 ? -4.686 17.400 7.281 1.00 85.00 182 TYR A N 1
ATOM 1401 C CA . TYR A 1 182 ? -3.871 18.115 6.290 1.00 85.00 182 TYR A CA 1
ATOM 1402 C C . TYR A 1 182 ? -2.675 18.851 6.911 1.00 85.00 182 TYR A C 1
ATOM 1404 O O . TYR A 1 182 ? -1.594 18.855 6.319 1.00 85.00 182 TYR A O 1
ATOM 1412 N N . GLU A 1 183 ? -2.810 19.401 8.120 1.00 87.75 183 GLU A N 1
ATOM 1413 C CA . GLU A 1 183 ? -1.679 19.987 8.855 1.00 87.75 183 GLU A CA 1
ATOM 1414 C C . GLU A 1 183 ? -0.626 18.930 9.227 1.00 87.75 183 GLU A C 1
ATOM 1416 O O . GLU A 1 183 ? 0.580 19.149 9.071 1.00 87.75 183 GLU A O 1
ATOM 1421 N N . ILE A 1 184 ? -1.062 17.738 9.649 1.00 88.62 184 ILE A N 1
ATOM 1422 C CA . ILE A 1 184 ? -0.156 16.614 9.924 1.00 88.62 184 ILE A CA 1
ATOM 1423 C C . ILE A 1 184 ? 0.527 16.149 8.630 1.00 88.62 184 ILE A C 1
ATOM 1425 O O . ILE A 1 184 ? 1.738 15.919 8.631 1.00 88.62 184 ILE A O 1
ATOM 1429 N N . LYS A 1 185 ? -0.201 16.090 7.506 1.00 91.44 185 LYS A N 1
ATOM 1430 C CA . LYS A 1 185 ? 0.354 15.729 6.191 1.00 91.44 185 LYS A CA 1
ATOM 1431 C C . LYS A 1 185 ? 1.393 16.735 5.713 1.00 91.44 185 LYS A C 1
ATOM 1433 O O . LYS A 1 185 ? 2.465 16.348 5.244 1.00 91.44 185 LYS A O 1
ATOM 1438 N N . LYS A 1 186 ? 1.112 18.029 5.872 1.00 92.38 186 LYS A N 1
ATOM 1439 C CA . LYS A 1 186 ? 2.059 19.103 5.570 1.00 92.38 186 LYS A CA 1
ATOM 1440 C C . LYS A 1 186 ? 3.342 18.943 6.379 1.00 92.38 186 LYS A C 1
ATOM 1442 O O . LYS A 1 186 ? 4.428 18.953 5.801 1.00 92.38 186 LYS A O 1
ATOM 1447 N N . LYS A 1 187 ? 3.220 18.719 7.689 1.00 93.62 187 LYS A N 1
ATOM 1448 C CA . LYS A 1 187 ? 4.369 18.465 8.561 1.00 93.62 187 LYS A CA 1
ATOM 1449 C C . LYS A 1 187 ? 5.152 17.219 8.134 1.00 93.62 187 LYS A C 1
ATOM 1451 O O . LYS A 1 187 ? 6.377 17.266 8.096 1.00 93.62 187 LYS A O 1
ATOM 1456 N N . ALA A 1 188 ? 4.475 16.135 7.753 1.00 93.88 188 ALA A N 1
ATOM 1457 C CA . ALA A 1 188 ? 5.136 14.934 7.245 1.00 93.88 188 ALA A CA 1
ATOM 1458 C C . ALA A 1 188 ? 5.937 15.222 5.962 1.00 93.88 188 ALA A C 1
ATOM 1460 O O . ALA A 1 188 ? 7.086 14.800 5.847 1.00 93.88 188 ALA A O 1
ATOM 1461 N N . TYR A 1 189 ? 5.397 16.012 5.025 1.00 95.81 189 TYR A N 1
ATOM 1462 C CA . TYR A 1 189 ? 6.147 16.450 3.839 1.00 95.81 189 TYR A CA 1
ATOM 1463 C C . TYR A 1 189 ? 7.367 17.307 4.195 1.00 95.81 189 TYR A C 1
ATOM 1465 O O . TYR A 1 189 ? 8.434 17.122 3.607 1.00 95.81 189 TYR A O 1
ATOM 1473 N N . GLU A 1 190 ? 7.243 18.226 5.154 1.00 96.50 190 GLU A N 1
ATOM 1474 C CA . GLU A 1 190 ? 8.370 19.030 5.645 1.00 96.50 190 GLU A CA 1
ATOM 1475 C C . GLU A 1 190 ? 9.459 18.151 6.279 1.00 96.50 190 GLU A C 1
ATOM 1477 O O . GLU A 1 190 ? 10.650 18.337 6.008 1.00 96.50 190 GLU A O 1
ATOM 1482 N N . ASP A 1 191 ? 9.057 17.155 7.070 1.00 96.38 191 ASP A N 1
ATOM 1483 C CA . ASP A 1 191 ? 9.959 16.206 7.716 1.00 96.38 191 ASP A CA 1
ATOM 1484 C C . ASP A 1 191 ? 10.649 15.285 6.690 1.00 96.38 191 ASP A C 1
ATOM 1486 O O . ASP A 1 191 ? 11.856 15.059 6.810 1.00 96.38 191 ASP A O 1
ATOM 1490 N N . ILE A 1 192 ? 9.952 14.841 5.631 1.00 97.12 192 ILE A N 1
ATOM 1491 C CA . ILE A 1 192 ? 10.547 14.109 4.493 1.00 97.12 192 ILE A CA 1
ATOM 1492 C C . ILE A 1 192 ? 11.601 14.976 3.799 1.00 97.12 192 ILE A C 1
ATOM 1494 O O . ILE A 1 192 ? 12.723 14.525 3.560 1.00 97.12 192 ILE A O 1
ATOM 1498 N N . VAL A 1 193 ? 11.269 16.234 3.485 1.00 97.25 193 VAL A N 1
ATOM 1499 C CA . VAL A 1 193 ? 12.205 17.166 2.840 1.00 97.25 193 VAL A CA 1
ATOM 1500 C C . VAL A 1 193 ? 13.450 17.362 3.706 1.00 97.25 193 VAL A C 1
ATOM 1502 O O . VAL A 1 193 ? 14.563 17.294 3.181 1.00 97.25 193 VAL A O 1
ATOM 1505 N N . ARG A 1 194 ? 13.285 17.554 5.020 1.00 97.38 194 ARG A N 1
ATOM 1506 C CA . ARG A 1 194 ? 14.407 17.686 5.960 1.00 97.38 194 ARG A CA 1
ATOM 1507 C C . ARG A 1 194 ? 15.256 16.414 6.001 1.00 97.38 194 ARG A C 1
ATOM 1509 O O . ARG A 1 194 ? 16.470 16.502 5.835 1.00 97.38 194 ARG A O 1
ATOM 1516 N N . ALA A 1 195 ? 14.630 15.247 6.151 1.00 97.00 195 ALA A N 1
ATOM 1517 C CA . ALA A 1 195 ? 15.328 13.964 6.191 1.00 97.00 195 ALA A CA 1
ATOM 1518 C C . ALA A 1 195 ? 16.154 13.727 4.917 1.00 97.00 195 ALA A C 1
ATOM 1520 O O . ALA A 1 195 ? 17.317 13.340 4.995 1.00 97.00 195 ALA A O 1
ATOM 1521 N N . LEU A 1 196 ? 15.598 14.034 3.740 1.00 97.00 196 LEU A N 1
ATOM 1522 C CA . LEU A 1 196 ? 16.320 13.931 2.471 1.00 97.00 196 LEU A CA 1
ATOM 1523 C C . LEU A 1 196 ? 17.483 14.923 2.380 1.00 97.00 196 LEU A C 1
ATOM 1525 O O . LEU A 1 196 ? 18.546 14.554 1.891 1.00 97.00 196 LEU A O 1
ATOM 1529 N N . GLN A 1 197 ? 17.314 16.169 2.832 1.00 95.88 197 GLN A N 1
ATOM 1530 C CA . GLN A 1 197 ? 18.388 17.172 2.828 1.00 95.88 197 GLN A CA 1
ATOM 1531 C C . GLN A 1 197 ? 19.564 16.760 3.722 1.00 95.88 197 GLN A C 1
ATOM 1533 O O . GLN A 1 197 ? 20.721 16.947 3.337 1.00 95.88 197 GLN A O 1
ATOM 1538 N N . GLU A 1 198 ? 19.264 16.185 4.886 1.00 94.94 198 GLU A N 1
ATOM 1539 C CA . GLU A 1 198 ? 20.249 15.728 5.868 1.00 94.94 198 GLU A CA 1
ATOM 1540 C C . GLU A 1 198 ? 20.908 14.401 5.474 1.00 94.94 198 GLU A C 1
ATOM 1542 O O . GLU A 1 198 ? 22.059 14.166 5.845 1.00 94.94 198 GLU A O 1
ATOM 1547 N N . LEU A 1 199 ? 20.238 13.570 4.668 1.00 96.00 199 LEU A N 1
ATOM 1548 C CA . LEU A 1 199 ? 20.747 12.274 4.230 1.00 96.00 199 LEU A CA 1
ATOM 1549 C C . LEU A 1 199 ? 22.078 12.404 3.474 1.00 96.00 199 LEU A C 1
ATOM 1551 O O . LEU A 1 199 ? 22.187 13.125 2.473 1.00 96.00 199 LEU A O 1
ATOM 1555 N N . GLN A 1 200 ? 23.074 11.650 3.939 1.00 93.00 200 GLN A N 1
ATOM 1556 C CA . GLN A 1 200 ? 24.409 11.556 3.351 1.00 93.00 200 GLN A CA 1
ATOM 1557 C C . GLN A 1 200 ? 24.709 10.121 2.893 1.00 93.00 200 GLN A C 1
ATOM 1559 O O . GLN A 1 200 ? 24.154 9.172 3.450 1.00 93.00 200 GLN A O 1
ATOM 1564 N N . PRO A 1 201 ? 25.617 9.937 1.916 1.00 91.69 201 PRO A N 1
ATOM 1565 C CA . PRO A 1 201 ? 26.144 8.620 1.586 1.00 91.69 201 PRO A CA 1
ATOM 1566 C C . PRO A 1 201 ? 26.825 7.980 2.801 1.00 91.69 201 PRO A C 1
ATOM 1568 O O . PRO A 1 201 ? 27.581 8.640 3.516 1.00 91.69 201 PRO A O 1
ATOM 1571 N N . VAL A 1 202 ? 26.600 6.684 2.998 1.00 91.38 202 VAL A N 1
ATOM 1572 C CA . VAL A 1 202 ? 27.254 5.893 4.047 1.00 91.38 202 VAL A CA 1
ATOM 1573 C C . VAL A 1 202 ? 28.375 5.030 3.467 1.00 91.38 202 VAL A C 1
ATOM 1575 O O . VAL A 1 202 ? 28.373 4.703 2.281 1.00 91.38 202 VAL A O 1
ATOM 1578 N N . SER A 1 203 ? 29.354 4.672 4.300 1.00 88.19 203 SER A N 1
ATOM 1579 C CA . SER A 1 203 ? 30.513 3.871 3.883 1.00 88.19 203 SER A CA 1
ATOM 1580 C C . SER A 1 203 ? 30.307 2.361 4.001 1.00 88.19 203 SER A C 1
ATOM 1582 O O . SER A 1 203 ? 31.037 1.606 3.366 1.00 88.19 203 SER A O 1
ATOM 1584 N N . GLU A 1 204 ? 29.355 1.917 4.823 1.00 90.62 204 GLU A N 1
ATOM 1585 C CA . GLU A 1 204 ? 29.124 0.506 5.145 1.00 90.62 204 GLU A CA 1
ATOM 1586 C C . GLU A 1 204 ? 27.620 0.215 5.235 1.00 90.62 204 GLU A C 1
ATOM 1588 O O . GLU A 1 204 ? 26.837 1.076 5.636 1.00 90.62 204 GLU A O 1
ATOM 1593 N N . GLU A 1 205 ? 27.223 -1.009 4.878 1.00 89.50 205 GLU A N 1
ATOM 1594 C CA . GLU A 1 205 ? 25.818 -1.447 4.823 1.00 89.50 205 GLU A CA 1
ATOM 1595 C C . GLU A 1 205 ? 25.126 -1.405 6.196 1.00 89.50 205 GLU A C 1
ATOM 1597 O O . GLU A 1 205 ? 23.964 -1.025 6.297 1.00 89.50 205 GLU A O 1
ATOM 1602 N N . SER A 1 206 ? 25.868 -1.682 7.272 1.00 90.25 206 SER A N 1
ATOM 1603 C CA . SER A 1 206 ? 25.382 -1.624 8.659 1.00 90.25 206 SER A CA 1
ATOM 1604 C C . SER A 1 206 ? 24.910 -0.233 9.101 1.00 90.25 206 SER A C 1
ATOM 1606 O O . SER A 1 206 ? 24.160 -0.129 10.066 1.00 90.25 206 SER A O 1
ATOM 1608 N N . LEU A 1 207 ? 25.337 0.830 8.411 1.00 92.56 207 LEU A N 1
ATOM 1609 C CA . LEU A 1 207 ? 24.976 2.215 8.727 1.00 92.56 207 LEU A CA 1
ATOM 1610 C C . LEU A 1 207 ? 23.748 2.705 7.949 1.00 92.56 207 LEU A C 1
ATOM 1612 O O . LEU A 1 207 ? 23.257 3.800 8.222 1.00 92.56 207 LEU A O 1
ATOM 1616 N N . ILE A 1 208 ? 23.255 1.928 6.976 1.00 92.12 208 ILE A N 1
ATOM 1617 C CA . ILE A 1 208 ? 22.124 2.337 6.133 1.00 92.12 208 ILE A CA 1
ATOM 1618 C C . ILE A 1 208 ? 20.875 2.556 6.984 1.00 92.12 208 ILE A C 1
ATOM 1620 O O . ILE A 1 208 ? 20.237 3.596 6.851 1.00 92.12 208 ILE A O 1
ATOM 1624 N N . GLU A 1 209 ? 20.543 1.609 7.864 1.00 91.69 209 GLU A N 1
ATOM 1625 C CA . GLU A 1 209 ? 19.320 1.659 8.673 1.00 91.69 209 GLU A CA 1
ATOM 1626 C C . GLU A 1 209 ? 19.261 2.929 9.536 1.00 91.69 209 GLU A C 1
ATOM 1628 O O . GLU A 1 209 ? 18.250 3.631 9.556 1.00 91.69 209 GLU A O 1
ATOM 1633 N N . GLU A 1 210 ? 20.371 3.274 10.196 1.00 92.75 210 GLU A N 1
ATOM 1634 C CA . GLU A 1 210 ? 20.474 4.494 10.998 1.00 92.75 210 GLU A CA 1
ATOM 1635 C C . GLU A 1 210 ? 20.338 5.752 10.129 1.00 92.75 210 GLU A C 1
ATOM 1637 O O . GLU A 1 210 ? 19.621 6.682 10.501 1.00 92.75 210 GLU A O 1
ATOM 1642 N N . ALA A 1 211 ? 20.972 5.766 8.953 1.00 92.88 211 ALA A N 1
ATOM 1643 C CA . ALA A 1 211 ? 20.940 6.909 8.046 1.00 92.88 211 ALA A CA 1
ATOM 1644 C C . ALA A 1 211 ? 19.541 7.180 7.469 1.00 92.88 211 ALA A C 1
ATOM 1646 O O . ALA A 1 211 ? 19.167 8.342 7.304 1.00 92.88 211 ALA A O 1
ATOM 1647 N N . VAL A 1 212 ? 18.758 6.137 7.169 1.00 95.50 212 VAL A N 1
ATOM 1648 C CA . VAL A 1 212 ? 17.421 6.290 6.566 1.00 95.50 212 VAL A CA 1
ATOM 1649 C C . VAL A 1 212 ? 16.288 6.381 7.585 1.00 95.50 212 VAL A C 1
ATOM 1651 O O . VAL A 1 212 ? 15.178 6.761 7.214 1.00 95.50 212 VAL A O 1
ATOM 1654 N N . ARG A 1 213 ? 16.537 6.086 8.867 1.00 94.62 213 ARG A N 1
ATOM 1655 C CA . ARG A 1 213 ? 15.514 6.115 9.926 1.00 94.62 213 ARG A CA 1
ATOM 1656 C C . ARG A 1 213 ? 14.690 7.413 9.965 1.00 94.62 213 ARG A C 1
ATOM 1658 O O . ARG A 1 213 ? 13.469 7.305 10.058 1.00 94.62 213 ARG A O 1
ATOM 1665 N N . PRO A 1 214 ? 15.274 8.625 9.850 1.00 96.38 214 PRO A N 1
ATOM 1666 C CA . PRO A 1 214 ? 14.476 9.854 9.819 1.00 96.38 214 PRO A CA 1
ATOM 1667 C C . PRO A 1 214 ? 13.508 9.918 8.632 1.00 96.38 214 PRO A C 1
ATOM 1669 O O . PRO A 1 214 ? 12.390 10.400 8.780 1.00 96.38 214 PRO A O 1
ATOM 1672 N N . LEU A 1 215 ? 13.922 9.411 7.464 1.00 96.38 215 LEU A N 1
ATOM 1673 C CA . LEU A 1 215 ? 13.071 9.348 6.276 1.00 96.38 215 LEU A CA 1
ATOM 1674 C C . LEU A 1 215 ? 11.947 8.322 6.460 1.00 96.38 215 LEU A C 1
ATOM 1676 O O . LEU A 1 215 ? 10.820 8.587 6.058 1.00 96.38 215 LEU A O 1
ATOM 1680 N N . HIS A 1 216 ? 12.242 7.180 7.085 1.00 92.81 216 HIS A N 1
ATOM 1681 C CA . HIS A 1 216 ? 11.256 6.131 7.350 1.00 92.81 216 HIS A CA 1
ATOM 1682 C C . HIS A 1 216 ? 10.122 6.643 8.240 1.00 92.81 216 HIS A C 1
ATOM 1684 O O . HIS A 1 216 ? 8.967 6.613 7.829 1.00 92.81 216 HIS A O 1
ATOM 1690 N N . LEU A 1 217 ? 10.467 7.240 9.385 1.00 92.94 217 LEU A N 1
ATOM 1691 C CA . LEU A 1 217 ? 9.493 7.815 10.317 1.00 92.94 217 LEU A CA 1
ATOM 1692 C C . LEU A 1 217 ? 8.630 8.906 9.664 1.00 92.94 217 LEU A C 1
ATOM 1694 O O . LEU A 1 217 ? 7.443 9.027 9.957 1.00 92.94 217 LEU A O 1
ATOM 1698 N N . ALA A 1 218 ? 9.213 9.712 8.772 1.00 94.25 218 ALA A N 1
ATOM 1699 C CA . ALA A 1 218 ? 8.474 10.761 8.076 1.00 94.25 218 ALA A CA 1
ATOM 1700 C C . ALA A 1 218 ? 7.482 10.196 7.035 1.00 94.25 218 ALA A C 1
ATOM 1702 O O . ALA A 1 218 ? 6.404 10.760 6.846 1.00 94.25 218 ALA A O 1
ATOM 1703 N N . LEU A 1 219 ? 7.812 9.072 6.390 1.00 91.31 219 LEU A N 1
ATOM 1704 C CA . LEU A 1 219 ? 6.918 8.361 5.465 1.00 91.31 219 LEU A CA 1
ATOM 1705 C C . LEU A 1 219 ? 5.790 7.612 6.200 1.00 91.31 219 LEU A C 1
ATOM 1707 O O . LEU A 1 219 ? 4.645 7.619 5.744 1.00 91.31 219 LEU A O 1
ATOM 1711 N N . GLU A 1 220 ? 6.070 7.043 7.372 1.00 88.94 220 GLU A N 1
ATOM 1712 C CA . GLU A 1 220 ? 5.036 6.478 8.250 1.00 88.94 220 GLU A CA 1
ATOM 1713 C C . GLU A 1 220 ? 4.062 7.561 8.730 1.00 88.94 220 GLU A C 1
ATOM 1715 O O . GLU A 1 220 ? 2.844 7.399 8.629 1.00 88.94 220 GLU A O 1
ATOM 1720 N N . ALA A 1 221 ? 4.584 8.709 9.176 1.00 89.94 221 ALA A N 1
ATOM 1721 C CA . ALA A 1 221 ? 3.766 9.849 9.585 1.00 89.94 221 ALA A CA 1
ATOM 1722 C C . ALA A 1 221 ? 2.873 10.364 8.445 1.00 89.94 221 ALA A C 1
ATOM 1724 O O . ALA A 1 221 ? 1.736 10.763 8.688 1.00 89.94 221 ALA A O 1
ATOM 1725 N N . LEU A 1 222 ? 3.359 10.323 7.199 1.00 90.44 222 LEU A N 1
ATOM 1726 C CA . LEU A 1 222 ? 2.551 10.642 6.024 1.00 90.44 222 LEU A CA 1
ATOM 1727 C C . LEU A 1 222 ? 1.373 9.668 5.864 1.00 90.44 222 LEU A C 1
ATOM 1729 O O . LEU A 1 222 ? 0.252 10.108 5.631 1.00 90.44 222 LEU A O 1
ATOM 1733 N N . THR A 1 223 ? 1.608 8.369 6.048 1.00 82.88 223 THR A N 1
ATOM 1734 C CA . THR A 1 223 ? 0.554 7.342 5.954 1.00 82.88 223 THR A CA 1
ATOM 1735 C C . THR A 1 223 ? -0.520 7.555 7.022 1.00 82.88 223 THR A C 1
ATOM 1737 O O . THR A 1 223 ? -1.714 7.524 6.728 1.00 82.88 223 THR A O 1
ATOM 1740 N N . GLN A 1 224 ? -0.106 7.852 8.256 1.00 82.38 224 GLN A N 1
ATOM 1741 C CA . GLN A 1 224 ? -1.026 8.194 9.346 1.00 82.38 224 GLN A CA 1
ATOM 1742 C C . GLN A 1 224 ? -1.811 9.477 9.052 1.00 82.38 224 GLN A C 1
ATOM 1744 O O . GLN A 1 224 ? -2.994 9.570 9.377 1.00 82.38 224 GLN A O 1
ATOM 1749 N N . ALA A 1 225 ? -1.174 10.466 8.420 1.00 85.56 225 ALA A N 1
ATOM 1750 C CA . ALA A 1 225 ? -1.846 11.689 8.006 1.00 85.56 225 ALA A CA 1
ATOM 1751 C C . ALA A 1 225 ? -2.918 11.412 6.947 1.00 85.56 225 ALA A C 1
ATOM 1753 O O . ALA A 1 225 ? -4.028 11.921 7.064 1.00 85.56 225 ALA A O 1
ATOM 1754 N N . ASP A 1 226 ? -2.614 10.574 5.953 1.00 80.12 226 ASP A N 1
ATOM 1755 C CA . ASP A 1 226 ? -3.571 10.169 4.921 1.00 80.12 226 ASP A CA 1
ATOM 1756 C C . ASP A 1 226 ? -4.756 9.400 5.521 1.00 80.12 226 ASP A C 1
ATOM 1758 O O . ASP A 1 226 ? -5.905 9.698 5.195 1.00 80.12 226 ASP A O 1
ATOM 1762 N N . GLN A 1 227 ? -4.505 8.493 6.470 1.00 75.06 227 GLN A N 1
ATOM 1763 C CA . GLN A 1 227 ? -5.565 7.824 7.230 1.00 75.06 227 GLN A CA 1
ATOM 1764 C C . GLN A 1 227 ? -6.413 8.820 8.021 1.00 75.06 227 GLN A C 1
ATOM 1766 O O . GLN A 1 227 ? -7.636 8.722 8.027 1.00 75.06 227 GLN A O 1
ATOM 1771 N N . LYS A 1 228 ? -5.790 9.809 8.666 1.00 79.44 228 LYS A N 1
ATOM 1772 C CA . LYS A 1 228 ? -6.523 10.828 9.416 1.00 79.44 228 LYS A CA 1
ATOM 1773 C C . LYS A 1 228 ? -7.359 11.725 8.509 1.00 79.44 228 LYS A C 1
ATOM 1775 O O . LYS A 1 228 ? -8.496 12.008 8.857 1.00 79.44 228 LYS A O 1
ATOM 1780 N N . ILE A 1 229 ? -6.844 12.129 7.349 1.00 78.00 229 ILE A N 1
ATOM 1781 C CA . ILE A 1 229 ? -7.617 12.874 6.344 1.00 78.00 229 ILE A CA 1
ATOM 1782 C C . ILE A 1 229 ? -8.800 12.033 5.866 1.00 78.00 229 ILE A C 1
ATOM 1784 O O . ILE A 1 229 ? -9.909 12.551 5.760 1.00 78.00 229 ILE A O 1
ATOM 1788 N N . LEU A 1 230 ? -8.585 10.737 5.617 1.00 72.19 230 LEU A N 1
ATOM 1789 C CA . LEU A 1 230 ? -9.654 9.819 5.244 1.00 72.19 230 LEU A CA 1
ATOM 1790 C C . LEU A 1 230 ? -10.717 9.752 6.343 1.00 72.19 230 LEU A C 1
ATOM 1792 O O . LEU A 1 230 ? -11.891 9.943 6.051 1.00 72.19 230 LEU A O 1
ATOM 1796 N N . ILE A 1 231 ? -10.321 9.558 7.602 1.00 69.31 231 ILE A N 1
ATOM 1797 C CA . ILE A 1 231 ? -11.226 9.552 8.758 1.00 69.31 231 ILE A CA 1
ATOM 1798 C C . ILE A 1 231 ? -11.962 10.893 8.855 1.00 69.31 231 ILE A C 1
ATOM 1800 O O . ILE A 1 231 ? -13.181 10.904 8.904 1.00 69.31 231 ILE A O 1
ATOM 1804 N N . GLU A 1 232 ? -11.283 12.035 8.818 1.00 70.25 232 GLU A N 1
ATOM 1805 C CA . GLU A 1 232 ? -11.918 13.359 8.895 1.00 70.25 232 GLU A CA 1
ATOM 1806 C C . GLU A 1 232 ? -12.908 13.609 7.749 1.00 70.25 232 GLU A C 1
ATOM 1808 O O . GLU A 1 232 ? -13.981 14.172 7.973 1.00 70.25 232 GLU A O 1
ATOM 1813 N N . GLY A 1 233 ? -12.573 13.160 6.538 1.00 64.69 233 GLY A N 1
ATOM 1814 C CA . GLY A 1 233 ? -13.433 13.251 5.361 1.00 64.69 233 GLY A CA 1
ATOM 1815 C C . GLY A 1 233 ? -14.620 12.285 5.387 1.00 64.69 233 GLY A C 1
ATOM 1816 O O . GLY A 1 233 ? -15.635 12.564 4.758 1.00 64.69 233 GLY A O 1
ATOM 1817 N N . THR A 1 234 ? -14.520 11.179 6.131 1.00 64.75 234 THR A N 1
ATOM 1818 C CA . THR A 1 234 ? -15.524 10.100 6.149 1.00 64.75 234 THR A CA 1
ATOM 1819 C C . THR A 1 234 ? -16.297 9.989 7.459 1.00 64.75 234 THR A C 1
ATOM 1821 O O . THR A 1 234 ? -17.331 9.341 7.484 1.00 64.75 234 THR A O 1
ATOM 1824 N N . SER A 1 235 ? -15.873 10.622 8.551 1.00 58.28 235 SER A N 1
ATOM 1825 C CA . SER A 1 235 ? -16.455 10.363 9.880 1.00 58.28 235 SER A CA 1
ATOM 1826 C C . SER A 1 235 ? -17.595 11.297 10.269 1.00 58.28 235 SER A C 1
ATOM 1828 O O . SER A 1 235 ? -18.199 11.078 11.311 1.00 58.28 235 SER A O 1
ATOM 1830 N N . LEU A 1 236 ? -17.878 12.362 9.508 1.00 54.09 236 LEU A N 1
ATOM 1831 C CA . LEU A 1 236 ? -18.835 13.378 9.973 1.00 54.09 236 LEU A CA 1
ATOM 1832 C C . LEU A 1 236 ? -19.798 13.945 8.931 1.00 54.09 236 LEU A C 1
ATOM 1834 O O . LEU A 1 236 ? -20.691 14.687 9.341 1.00 54.09 236 LEU A O 1
ATOM 1838 N N . LYS A 1 237 ? -19.642 13.671 7.627 1.00 67.62 237 LYS A N 1
ATOM 1839 C CA . LYS A 1 237 ? -20.577 14.132 6.584 1.00 67.62 237 LYS A CA 1
ATOM 1840 C C . LYS A 1 237 ? -20.508 13.260 5.322 1.00 67.62 237 LYS A C 1
ATOM 1842 O O . LYS A 1 237 ? -19.421 12.824 4.959 1.00 67.62 237 LYS A O 1
ATOM 1847 N N . PRO A 1 238 ? -21.615 13.147 4.570 1.00 79.44 238 PRO A N 1
ATOM 1848 C CA . PRO A 1 238 ? -22.944 13.658 4.919 1.00 79.44 238 PRO A CA 1
ATOM 1849 C C . PRO A 1 238 ? -23.709 12.814 5.951 1.00 79.44 238 PRO A C 1
ATOM 1851 O O . PRO A 1 238 ? -24.628 13.363 6.541 1.00 79.44 238 PRO A O 1
ATOM 1854 N N . THR A 1 239 ? -23.318 11.562 6.199 1.00 82.44 239 THR A N 1
ATOM 1855 C CA . THR A 1 239 ? -23.986 10.657 7.158 1.00 82.44 239 THR A CA 1
ATOM 1856 C C . THR A 1 239 ? -23.110 10.417 8.390 1.00 82.44 239 THR A C 1
ATOM 1858 O O . THR A 1 239 ? -21.927 10.769 8.388 1.00 82.44 239 THR A O 1
ATOM 1861 N N . ASN A 1 240 ? -23.638 9.769 9.425 1.00 77.31 240 ASN A N 1
ATOM 1862 C CA . ASN A 1 240 ? -22.826 9.270 10.542 1.00 77.31 240 ASN A CA 1
ATOM 1863 C C . ASN A 1 240 ? -22.258 7.860 10.295 1.00 77.31 240 ASN A C 1
ATOM 1865 O O . ASN A 1 240 ? -21.524 7.344 11.135 1.00 77.31 240 ASN A O 1
ATOM 1869 N N . MET A 1 241 ? -22.560 7.233 9.151 1.00 82.31 241 MET A N 1
ATOM 1870 C CA . MET A 1 241 ? -22.021 5.929 8.766 1.00 82.31 241 MET A CA 1
ATOM 1871 C C . MET A 1 241 ? -20.734 6.116 7.939 1.00 82.31 241 MET A C 1
ATOM 1873 O O . MET A 1 241 ? -20.806 6.497 6.765 1.00 82.31 241 MET A O 1
ATOM 1877 N N . PRO A 1 242 ? -19.535 5.814 8.481 1.00 79.12 242 PRO A N 1
ATOM 1878 C CA . PRO A 1 242 ? -18.283 6.117 7.786 1.00 79.12 242 PRO A CA 1
ATOM 1879 C C . PRO A 1 242 ? -18.126 5.382 6.453 1.00 79.12 242 PRO A C 1
ATOM 1881 O O . PRO A 1 242 ? -17.626 5.949 5.482 1.00 79.12 242 PRO A O 1
ATOM 1884 N N . SER A 1 243 ? -18.613 4.142 6.374 1.00 82.56 243 SER A N 1
ATOM 1885 C CA . SER A 1 243 ? -18.592 3.348 5.144 1.00 82.56 243 SER A CA 1
ATOM 1886 C C . SER A 1 243 ? -19.444 3.958 4.031 1.00 82.56 243 SER A C 1
ATOM 1888 O O . SER A 1 243 ? -19.005 4.003 2.882 1.00 82.56 243 SER A O 1
ATOM 1890 N N . ALA A 1 244 ? -20.613 4.512 4.360 1.00 88.31 244 ALA A N 1
ATOM 1891 C CA . ALA A 1 244 ? -21.439 5.226 3.391 1.00 88.31 244 ALA A CA 1
ATOM 1892 C C . ALA A 1 244 ? -20.733 6.495 2.896 1.00 88.31 244 ALA A C 1
ATOM 1894 O O . ALA A 1 244 ? -20.740 6.793 1.703 1.00 88.31 244 ALA A O 1
ATOM 1895 N N . ASN A 1 245 ? -20.052 7.219 3.787 1.00 86.50 245 ASN A N 1
ATOM 1896 C CA . ASN A 1 245 ? -19.320 8.427 3.413 1.00 86.50 245 ASN A CA 1
ATOM 1897 C C . ASN A 1 245 ? -18.106 8.140 2.514 1.00 86.50 245 ASN A C 1
ATOM 1899 O O . ASN A 1 245 ? -17.789 8.970 1.658 1.00 86.50 245 ASN A O 1
ATOM 1903 N N . ILE A 1 246 ? -17.460 6.973 2.649 1.00 83.69 246 ILE A N 1
ATOM 1904 C CA . ILE A 1 246 ? -16.427 6.505 1.707 1.00 83.69 246 ILE A CA 1
ATOM 1905 C C . ILE A 1 246 ? -17.022 6.371 0.303 1.00 83.69 246 ILE A C 1
ATOM 1907 O O . ILE A 1 246 ? -16.485 6.959 -0.639 1.00 83.69 246 ILE A O 1
ATOM 1911 N N . LEU A 1 247 ? -18.153 5.670 0.163 1.00 90.50 247 LEU A N 1
ATOM 1912 C CA . LEU A 1 247 ? -18.826 5.509 -1.128 1.00 90.50 247 LEU A CA 1
ATOM 1913 C C . LEU A 1 247 ? -19.238 6.865 -1.719 1.00 90.50 247 LEU A C 1
ATOM 1915 O O . LEU A 1 247 ? -18.948 7.153 -2.879 1.00 90.50 247 LEU A O 1
ATOM 1919 N N . ILE A 1 248 ? -19.856 7.733 -0.915 1.00 90.56 248 ILE A N 1
ATOM 1920 C CA . ILE A 1 248 ? -20.298 9.065 -1.351 1.00 90.56 248 ILE A CA 1
ATOM 1921 C C . ILE A 1 248 ? -19.116 9.905 -1.839 1.00 90.56 248 ILE A C 1
ATOM 1923 O O . ILE A 1 248 ? -19.201 10.555 -2.884 1.00 90.56 248 ILE A O 1
ATOM 1927 N N . SER A 1 249 ? -18.005 9.883 -1.102 1.00 86.00 249 SER A N 1
ATOM 1928 C CA . SER A 1 249 ? -16.789 10.613 -1.463 1.00 86.00 249 SER A CA 1
ATOM 1929 C C . SER A 1 249 ? -16.171 10.062 -2.744 1.00 86.00 249 SER A C 1
ATOM 1931 O O . SER A 1 249 ? -15.787 10.840 -3.616 1.00 86.00 249 SER A O 1
ATOM 1933 N N . ALA A 1 250 ? -16.132 8.735 -2.898 1.00 87.31 250 ALA A N 1
ATOM 1934 C CA . ALA A 1 250 ? -15.641 8.094 -4.109 1.00 87.31 250 ALA A CA 1
ATOM 1935 C C . ALA A 1 250 ? -16.485 8.492 -5.329 1.00 87.31 250 ALA A C 1
ATOM 1937 O O . ALA A 1 250 ? -15.950 8.938 -6.344 1.00 87.31 250 ALA A O 1
ATOM 1938 N N . VAL A 1 251 ? -17.812 8.420 -5.213 1.00 89.88 251 VAL A N 1
ATOM 1939 C CA . VAL A 1 251 ? -18.734 8.788 -6.292 1.00 89.88 251 VAL A CA 1
ATOM 1940 C C . VAL A 1 251 ? -18.607 10.266 -6.663 1.00 89.88 251 VAL A C 1
ATOM 1942 O O . VAL A 1 251 ? -18.459 10.582 -7.845 1.00 89.88 251 VAL A O 1
ATOM 1945 N N . ARG A 1 252 ? -18.601 11.178 -5.682 1.00 88.69 252 ARG A N 1
ATOM 1946 C CA . ARG A 1 252 ? -18.413 12.618 -5.935 1.00 88.69 252 ARG A CA 1
ATOM 1947 C C . ARG A 1 252 ? -17.053 12.909 -6.571 1.00 88.69 252 ARG A C 1
ATOM 1949 O O . ARG A 1 252 ? -16.996 13.625 -7.568 1.00 88.69 252 ARG A O 1
ATOM 1956 N N . GLY A 1 253 ? -15.985 12.275 -6.084 1.00 82.75 253 GLY A N 1
ATOM 1957 C CA . GLY A 1 253 ? -14.651 12.368 -6.680 1.00 82.75 253 GLY A CA 1
ATOM 1958 C C . GLY A 1 253 ? -14.602 11.849 -8.121 1.00 82.75 253 GLY A C 1
ATOM 1959 O O . GLY A 1 253 ? -13.898 12.415 -8.957 1.00 82.75 253 GLY A O 1
ATOM 1960 N N . GLY A 1 254 ? -15.388 10.821 -8.450 1.00 85.62 254 GLY A N 1
ATOM 1961 C CA . GLY A 1 254 ? -15.578 10.341 -9.820 1.00 85.62 254 GLY A CA 1
ATOM 1962 C C . GLY A 1 254 ? -16.284 11.354 -10.723 1.00 85.62 254 GLY A C 1
ATOM 1963 O O . GLY A 1 254 ? -15.834 11.605 -11.841 1.00 85.62 254 GLY A O 1
ATOM 1964 N N . VAL A 1 255 ? -17.361 11.975 -10.232 1.00 87.69 255 VAL A N 1
ATOM 1965 C CA . VAL A 1 255 ? -18.112 13.029 -10.942 1.00 87.69 255 VAL A CA 1
ATOM 1966 C C . VAL A 1 255 ? -17.242 14.261 -11.209 1.00 87.69 255 VAL A C 1
ATOM 1968 O O . VAL A 1 255 ? -17.324 14.864 -12.278 1.00 87.69 255 VAL A O 1
ATOM 1971 N N . GLU A 1 256 ? -16.384 14.628 -10.259 1.00 83.56 256 GLU A N 1
ATOM 1972 C CA . GLU A 1 256 ? -15.471 15.774 -10.364 1.00 83.56 256 GLU A CA 1
ATOM 1973 C C . GLU A 1 256 ? -14.20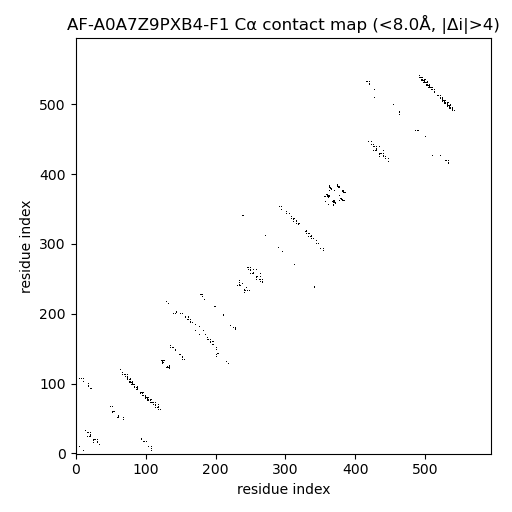5 15.467 -11.187 1.00 83.56 256 GLU A C 1
ATOM 1975 O O . GLU A 1 256 ? -13.447 16.374 -11.536 1.00 83.56 256 GLU A O 1
ATOM 1980 N N . GLY A 1 257 ? -13.994 14.199 -11.559 1.00 80.94 257 GLY A N 1
ATOM 1981 C CA . GLY A 1 257 ? -12.845 13.745 -12.344 1.00 80.94 257 GLY A CA 1
ATOM 1982 C C . GLY A 1 257 ? -11.552 13.595 -11.536 1.00 80.94 257 GLY A C 1
ATOM 1983 O O . GLY A 1 257 ? -10.472 13.509 -12.121 1.00 80.94 257 GLY A O 1
ATOM 1984 N N . HIS A 1 258 ? -11.649 13.575 -10.206 1.00 71.62 258 HIS A N 1
ATOM 1985 C CA . HIS A 1 258 ? -10.533 13.332 -9.293 1.00 71.62 258 HIS A CA 1
ATOM 1986 C C . HIS A 1 258 ? -10.201 11.845 -9.151 1.00 71.62 258 HIS A C 1
ATOM 1988 O O . HIS A 1 258 ? -9.040 11.502 -8.932 1.00 71.62 258 HIS A O 1
ATOM 1994 N N . LEU A 1 259 ? -11.197 10.969 -9.306 1.00 76.06 259 LEU A N 1
ATOM 1995 C CA . LEU A 1 259 ? -11.042 9.518 -9.226 1.00 76.06 259 LEU A CA 1
ATOM 1996 C C . LEU A 1 259 ? -11.354 8.850 -10.564 1.00 76.06 259 LEU A C 1
ATOM 1998 O O . LEU A 1 259 ? -12.165 9.334 -11.357 1.00 76.06 259 LEU A O 1
ATOM 2002 N N . THR A 1 260 ? -10.693 7.721 -10.818 1.00 82.88 260 THR A N 1
ATOM 2003 C CA . THR A 1 260 ? -10.960 6.918 -12.013 1.00 82.88 260 THR A CA 1
ATOM 2004 C C . THR A 1 260 ? -12.267 6.142 -11.856 1.00 82.88 260 THR A C 1
ATOM 2006 O O . THR A 1 260 ? -12.695 5.843 -10.744 1.00 82.88 260 THR A O 1
ATOM 2009 N N . ARG A 1 261 ? -12.898 5.768 -12.975 1.00 82.50 261 ARG A N 1
ATOM 2010 C CA . ARG A 1 261 ? -14.111 4.932 -12.957 1.00 82.50 261 ARG A CA 1
ATOM 2011 C C . ARG A 1 261 ? -13.895 3.579 -12.286 1.00 82.50 261 ARG A C 1
ATOM 2013 O O . ARG A 1 261 ? -14.814 3.079 -11.654 1.00 82.50 261 ARG A O 1
ATOM 2020 N N . GLU A 1 262 ? -12.704 3.013 -12.442 1.00 82.88 262 GLU A N 1
ATOM 2021 C CA . GLU A 1 262 ? -12.309 1.758 -11.803 1.00 82.88 262 GLU A CA 1
ATOM 2022 C C . GLU A 1 262 ? -12.327 1.911 -10.282 1.00 82.88 262 GLU A C 1
ATOM 2024 O O . GLU A 1 262 ? -13.052 1.189 -9.611 1.00 82.88 262 GLU A O 1
ATOM 2029 N N . THR A 1 263 ? -11.687 2.959 -9.756 1.00 77.75 263 THR A N 1
ATOM 2030 C CA . THR A 1 263 ? -11.693 3.271 -8.317 1.00 77.75 263 THR A CA 1
ATOM 2031 C C . THR A 1 263 ? -13.107 3.490 -7.762 1.00 77.75 263 THR A C 1
ATOM 2033 O O . THR A 1 263 ? -13.419 3.068 -6.652 1.00 77.75 263 THR A O 1
ATOM 2036 N N . VAL A 1 264 ? -13.990 4.145 -8.524 1.00 86.56 264 VAL A N 1
ATOM 2037 C CA . VAL A 1 264 ? -15.393 4.341 -8.111 1.00 86.56 264 VAL A CA 1
ATOM 2038 C C . VAL A 1 264 ? -16.158 3.014 -8.098 1.00 86.56 264 VAL A C 1
ATOM 2040 O O . VAL A 1 264 ? -16.937 2.768 -7.180 1.00 86.56 264 VAL A O 1
ATOM 2043 N N . ALA A 1 265 ? -15.932 2.150 -9.091 1.00 87.12 265 ALA A N 1
ATOM 2044 C CA . ALA A 1 265 ? -16.548 0.829 -9.158 1.00 87.12 265 ALA A CA 1
ATOM 2045 C C . ALA A 1 265 ? -16.061 -0.091 -8.027 1.00 87.12 265 ALA A C 1
ATOM 2047 O O . ALA A 1 265 ? -16.866 -0.810 -7.442 1.00 87.12 265 ALA A O 1
ATOM 2048 N N . GLU A 1 266 ? -14.777 -0.029 -7.673 1.00 84.19 266 GLU A N 1
ATOM 2049 C CA . GLU A 1 266 ? -14.212 -0.739 -6.521 1.00 84.19 266 GLU A CA 1
ATOM 2050 C C . GLU A 1 266 ? -14.847 -0.279 -5.206 1.00 84.19 266 GLU A C 1
ATOM 2052 O O . GLU A 1 266 ? -15.249 -1.114 -4.401 1.00 84.19 266 GLU A O 1
ATOM 2057 N N . ALA A 1 267 ? -15.006 1.034 -5.006 1.00 85.38 267 ALA A N 1
ATOM 2058 C CA . ALA A 1 267 ? -15.673 1.572 -3.821 1.00 85.38 267 ALA A CA 1
ATOM 2059 C C . ALA A 1 267 ? -17.138 1.109 -3.720 1.00 85.38 267 ALA A C 1
ATOM 2061 O O . ALA A 1 267 ? -17.608 0.784 -2.630 1.00 85.38 267 ALA A O 1
ATOM 2062 N N . MET A 1 268 ? -17.845 1.039 -4.853 1.00 92.56 268 MET A N 1
ATOM 2063 C CA . MET A 1 268 ? -19.213 0.519 -4.923 1.00 92.56 268 MET A CA 1
ATOM 2064 C C . MET A 1 268 ? -19.276 -0.976 -4.587 1.00 92.56 268 MET A C 1
ATOM 2066 O O . MET A 1 268 ? -20.084 -1.386 -3.755 1.00 92.56 268 MET A O 1
ATOM 2070 N N . ALA A 1 269 ? -18.399 -1.785 -5.187 1.00 89.38 269 ALA A N 1
ATOM 2071 C CA . ALA A 1 269 ? -18.329 -3.221 -4.930 1.00 89.38 269 ALA A CA 1
ATOM 2072 C C . ALA A 1 269 ? -17.970 -3.523 -3.467 1.00 89.38 269 ALA A C 1
ATOM 2074 O O . ALA A 1 269 ? -18.569 -4.399 -2.844 1.00 89.38 269 ALA A O 1
ATOM 2075 N N . TRP A 1 270 ? -17.029 -2.762 -2.902 1.00 90.62 270 TRP A N 1
ATOM 2076 C CA . TRP A 1 270 ? -16.677 -2.838 -1.489 1.00 90.62 270 TRP A CA 1
ATOM 2077 C C . TRP A 1 270 ? -17.875 -2.517 -0.592 1.00 90.62 270 TRP A C 1
ATOM 2079 O O . TRP A 1 270 ? -18.166 -3.280 0.327 1.00 90.62 270 TRP A O 1
ATOM 2089 N N . TYR A 1 271 ? -18.594 -1.425 -0.874 1.00 92.31 271 TYR A N 1
ATOM 2090 C CA . TYR A 1 271 ? -19.736 -1.022 -0.058 1.00 92.31 271 TYR A CA 1
ATOM 2091 C C . TYR A 1 271 ? -20.883 -2.038 -0.124 1.00 92.31 271 TYR A C 1
ATOM 2093 O O . TYR A 1 271 ? -21.464 -2.338 0.914 1.00 92.31 271 TYR A O 1
ATOM 2101 N N . ARG A 1 272 ? -21.154 -2.635 -1.297 1.00 91.00 272 ARG A N 1
ATOM 2102 C CA . ARG A 1 272 ? -22.119 -3.742 -1.418 1.00 91.00 272 ARG A CA 1
ATOM 2103 C C . ARG A 1 272 ? -21.729 -4.947 -0.579 1.00 91.00 272 ARG A C 1
ATOM 2105 O O . ARG A 1 272 ? -22.539 -5.442 0.188 1.00 91.00 272 ARG A O 1
ATOM 2112 N N . SER A 1 273 ? -20.479 -5.394 -0.685 1.00 86.25 273 SER A N 1
ATOM 2113 C CA . SER A 1 273 ? -20.024 -6.535 0.113 1.00 86.25 273 SER A CA 1
ATOM 2114 C C . SER A 1 273 ? -20.109 -6.246 1.615 1.00 86.25 273 SER A C 1
ATOM 2116 O O . SER A 1 273 ? -20.405 -7.138 2.407 1.00 86.25 273 SER A O 1
ATOM 2118 N N . PHE A 1 274 ? -19.870 -4.994 2.014 1.00 83.31 274 PHE A N 1
ATOM 2119 C CA . PHE A 1 274 ? -20.042 -4.546 3.390 1.00 83.31 274 PHE A CA 1
ATOM 2120 C C . PHE A 1 274 ? -21.513 -4.579 3.837 1.00 83.31 274 PHE A C 1
ATOM 2122 O O . PHE A 1 274 ? -21.786 -5.039 4.944 1.00 83.31 274 PHE A O 1
ATOM 2129 N N . THR A 1 275 ? -22.463 -4.129 3.011 1.00 86.38 275 THR A N 1
ATOM 2130 C CA . THR A 1 275 ? -23.890 -4.133 3.380 1.00 86.38 275 THR A CA 1
ATOM 2131 C C . THR A 1 275 ? -24.508 -5.523 3.342 1.00 86.38 275 THR A C 1
ATOM 2133 O O . THR A 1 275 ? -25.239 -5.854 4.266 1.00 86.38 275 THR A O 1
ATOM 2136 N N . GLU A 1 276 ? -24.119 -6.375 2.390 1.00 86.00 276 GLU A N 1
ATOM 2137 C CA . GLU A 1 276 ? -24.511 -7.793 2.350 1.00 86.00 276 GLU A CA 1
ATOM 2138 C C . GLU A 1 276 ? -24.144 -8.509 3.662 1.00 86.00 276 GLU A C 1
ATOM 2140 O O . GLU A 1 276 ? -24.962 -9.217 4.242 1.00 86.00 276 GLU A O 1
ATOM 2145 N N . GLN A 1 277 ? -22.940 -8.268 4.197 1.00 76.25 277 GLN A N 1
ATOM 2146 C CA . GLN A 1 277 ? -22.525 -8.841 5.486 1.00 76.25 277 GLN A CA 1
ATOM 2147 C C . GLN A 1 277 ? -23.385 -8.343 6.655 1.00 76.25 277 GLN A C 1
ATOM 2149 O O . GLN A 1 277 ? -23.690 -9.107 7.570 1.00 76.25 277 GLN A O 1
ATOM 2154 N N . ILE A 1 278 ? -23.768 -7.063 6.649 1.00 77.69 278 ILE A N 1
ATOM 2155 C CA . ILE A 1 278 ? -24.635 -6.492 7.688 1.00 77.69 278 ILE A CA 1
ATOM 2156 C C . ILE A 1 278 ? -26.043 -7.080 7.599 1.00 77.69 278 ILE A C 1
ATOM 2158 O O . ILE A 1 278 ? -26.632 -7.397 8.630 1.00 77.69 278 ILE A O 1
ATOM 2162 N N . GLU A 1 279 ? -26.577 -7.246 6.394 1.00 81.31 279 GLU A N 1
ATOM 2163 C CA . GLU A 1 279 ? -27.892 -7.841 6.160 1.00 81.31 279 GLU A CA 1
ATOM 2164 C C . GLU A 1 279 ? -27.938 -9.307 6.583 1.00 81.31 279 GLU A C 1
ATOM 2166 O O . GLU A 1 279 ? -28.856 -9.700 7.299 1.00 81.31 279 GLU A O 1
ATOM 2171 N N . GLU A 1 280 ? -26.913 -10.095 6.245 1.00 80.44 280 GLU A N 1
ATOM 2172 C CA . GLU A 1 280 ? -26.787 -11.476 6.720 1.00 80.44 280 GLU A CA 1
ATOM 2173 C C . GLU A 1 280 ? -26.787 -11.540 8.255 1.00 80.44 280 GLU A C 1
ATOM 2175 O O . GLU A 1 280 ? -27.483 -12.366 8.851 1.00 80.44 280 GLU A O 1
ATOM 2180 N N . GLN A 1 281 ? -26.053 -10.642 8.922 1.00 71.12 281 GLN A N 1
ATOM 2181 C CA . GLN A 1 281 ? -26.058 -10.555 10.386 1.00 71.12 281 GLN A CA 1
ATOM 2182 C C . GLN A 1 281 ? -27.417 -10.128 10.945 1.00 71.12 281 GLN A C 1
ATOM 2184 O O . GLN A 1 281 ? -27.850 -10.650 11.976 1.00 71.12 281 GLN A O 1
ATOM 2189 N N . PHE A 1 282 ? -28.098 -9.196 10.279 1.00 79.00 282 PHE A N 1
ATOM 2190 C CA . PHE A 1 282 ? -29.428 -8.745 10.665 1.00 79.00 282 PHE A CA 1
ATOM 2191 C C . PHE A 1 282 ? -30.455 -9.878 10.555 1.00 79.00 282 PHE A C 1
ATOM 2193 O O . PHE A 1 282 ? -31.221 -10.102 11.494 1.00 79.00 282 PHE A O 1
ATOM 2200 N N . ASP A 1 283 ? -30.433 -10.644 9.466 1.00 78.56 283 ASP A N 1
ATOM 2201 C CA . ASP A 1 283 ? -31.316 -11.793 9.272 1.00 78.56 283 ASP A CA 1
ATOM 2202 C C . ASP A 1 283 ? -31.048 -12.903 10.298 1.00 78.56 283 ASP A C 1
ATOM 2204 O O . ASP A 1 283 ? -31.990 -13.432 10.891 1.00 78.56 283 ASP A O 1
ATOM 2208 N N . LEU A 1 284 ? -29.780 -13.200 10.601 1.00 74.06 284 LEU A N 1
ATOM 2209 C CA . LEU A 1 284 ? -29.421 -14.144 11.666 1.00 74.06 284 LEU A CA 1
ATOM 2210 C C . LEU A 1 284 ? -29.919 -13.677 13.043 1.00 74.06 284 LEU A C 1
ATOM 2212 O O . LEU A 1 284 ? -30.466 -14.471 13.811 1.00 74.06 284 LEU A O 1
ATOM 2216 N N . ALA A 1 285 ? -29.774 -12.388 13.359 1.00 66.88 285 ALA A N 1
ATOM 2217 C CA . ALA A 1 285 ? -30.284 -11.813 14.603 1.00 66.88 285 ALA A CA 1
ATOM 2218 C C . ALA A 1 285 ? -31.821 -11.855 14.673 1.00 66.88 285 ALA A C 1
ATOM 2220 O O . ALA A 1 285 ? -32.391 -12.016 15.752 1.00 66.88 285 ALA A O 1
ATOM 2221 N N . MET A 1 286 ? -32.497 -11.754 13.528 1.00 69.00 286 MET A N 1
ATOM 2222 C CA . MET A 1 286 ? -33.949 -11.875 13.414 1.00 69.00 286 MET A CA 1
ATOM 2223 C C . MET A 1 286 ? -34.481 -13.297 13.620 1.00 69.00 286 MET A C 1
ATOM 2225 O O . MET A 1 286 ? -35.634 -13.459 14.026 1.00 69.00 286 MET A O 1
ATOM 2229 N N . GLU A 1 287 ? -33.686 -14.324 13.325 1.00 71.81 287 GLU A N 1
ATOM 2230 C CA . GLU A 1 287 ? -34.064 -15.721 13.563 1.00 71.81 287 GLU A CA 1
ATOM 2231 C C . GLU A 1 287 ? -34.048 -16.093 15.055 1.00 71.81 287 GLU A C 1
ATOM 2233 O O . GLU A 1 287 ? -34.697 -17.064 15.459 1.00 71.81 287 GLU A O 1
ATOM 2238 N N . ALA A 1 288 ? -33.364 -15.310 15.894 1.00 64.94 288 ALA A N 1
ATOM 2239 C CA . ALA A 1 288 ? -33.380 -15.483 17.340 1.00 64.94 288 ALA A CA 1
ATOM 2240 C C . ALA A 1 288 ? -34.730 -15.041 17.946 1.00 64.94 288 ALA A C 1
ATOM 2242 O O . ALA A 1 288 ? -35.246 -13.957 17.668 1.00 6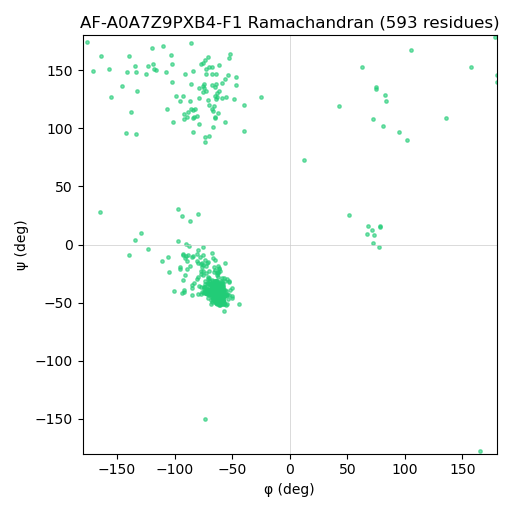4.94 288 ALA A O 1
ATOM 2243 N N . GLU A 1 289 ? -35.320 -15.867 18.818 1.00 62.00 289 GLU A N 1
ATOM 2244 C CA . GLU A 1 289 ? -36.563 -15.513 19.516 1.00 62.00 289 GLU A CA 1
ATOM 2245 C C . GLU A 1 289 ? -36.338 -14.313 20.459 1.00 62.00 289 GLU A C 1
ATOM 2247 O O . GLU A 1 289 ? -35.722 -14.451 21.515 1.00 62.00 289 GLU A O 1
ATOM 2252 N N . THR A 1 290 ? -36.882 -13.138 20.115 1.00 66.69 290 THR A N 1
ATOM 2253 C CA . THR A 1 290 ? -36.923 -11.963 21.005 1.00 66.69 290 THR A CA 1
ATOM 2254 C C . THR A 1 290 ? -38.305 -11.777 21.635 1.00 66.69 290 THR A C 1
ATOM 2256 O O . THR A 1 290 ? -39.343 -11.912 20.984 1.00 66.69 290 THR A O 1
ATOM 2259 N N . ASN A 1 291 ? -38.331 -11.416 22.921 1.00 64.88 291 ASN A N 1
ATOM 2260 C CA . ASN A 1 291 ? -39.558 -11.050 23.638 1.00 64.88 291 ASN A CA 1
ATOM 2261 C C . ASN A 1 291 ? -39.782 -9.525 23.691 1.00 64.88 291 ASN A C 1
ATOM 2263 O O . ASN A 1 291 ? -40.736 -9.055 24.321 1.00 64.88 291 ASN A O 1
ATOM 2267 N N . SER A 1 292 ? -38.912 -8.736 23.054 1.00 75.62 292 SER A N 1
ATOM 2268 C CA . SER A 1 292 ? -38.998 -7.278 23.059 1.00 75.62 292 SER A CA 1
ATOM 2269 C C . SER A 1 292 ? -40.024 -6.778 22.040 1.00 75.62 292 SER A C 1
ATOM 2271 O O . SER A 1 292 ? -39.807 -6.827 20.831 1.00 75.62 292 SER A O 1
ATOM 2273 N N . LEU A 1 293 ? -41.141 -6.227 22.529 1.00 74.31 293 LEU A N 1
ATOM 2274 C CA . LEU A 1 293 ? -42.160 -5.591 21.679 1.00 74.31 293 LEU A CA 1
ATOM 2275 C C . LEU A 1 293 ? -41.596 -4.418 20.861 1.00 74.31 293 LEU A C 1
ATOM 2277 O O . LEU A 1 293 ? -42.060 -4.185 19.753 1.00 74.31 293 LEU A O 1
ATOM 2281 N N . VAL A 1 294 ? -40.590 -3.708 21.390 1.00 79.12 294 VAL A N 1
ATOM 2282 C CA . VAL A 1 294 ? -39.926 -2.598 20.686 1.00 79.12 294 VAL A CA 1
ATOM 2283 C C . VAL A 1 294 ? -39.172 -3.118 19.465 1.00 79.12 294 VAL A C 1
ATOM 2285 O O . VAL A 1 294 ? -39.309 -2.552 18.387 1.00 79.12 294 VAL A O 1
ATOM 2288 N N . ILE A 1 295 ? -38.443 -4.230 19.616 1.00 79.50 295 ILE A N 1
ATOM 2289 C CA . ILE A 1 295 ? -37.742 -4.880 18.503 1.00 79.50 295 ILE A CA 1
ATOM 2290 C C . ILE A 1 295 ? -38.773 -5.364 17.478 1.00 79.50 295 ILE A C 1
ATOM 2292 O O . ILE A 1 295 ? -38.681 -5.008 16.311 1.00 79.50 295 ILE A O 1
ATOM 2296 N N . LEU A 1 296 ? -39.824 -6.071 17.911 1.00 80.75 296 LEU A N 1
ATOM 2297 C CA . LEU A 1 296 ? -40.871 -6.582 17.015 1.00 80.75 296 LEU A CA 1
ATOM 2298 C C . LEU A 1 296 ? -41.603 -5.489 16.210 1.00 80.75 296 LEU A C 1
ATOM 2300 O O . LEU A 1 296 ? -42.033 -5.751 15.087 1.00 80.75 296 LEU A O 1
ATOM 2304 N N . GLU A 1 297 ? -41.762 -4.284 16.763 1.00 83.56 297 GLU A N 1
ATOM 2305 C CA . GLU A 1 297 ? -42.349 -3.134 16.058 1.00 83.56 297 GLU A CA 1
ATOM 2306 C C . GLU A 1 297 ? -41.366 -2.432 15.109 1.00 83.56 297 GLU A C 1
ATOM 2308 O O . GLU A 1 297 ? -41.804 -1.825 14.127 1.00 83.56 297 GLU A O 1
ATOM 2313 N N . GLU A 1 298 ? -40.065 -2.491 15.392 1.00 87.44 298 GLU A N 1
ATOM 2314 C CA . GLU A 1 298 ? -39.030 -1.827 14.597 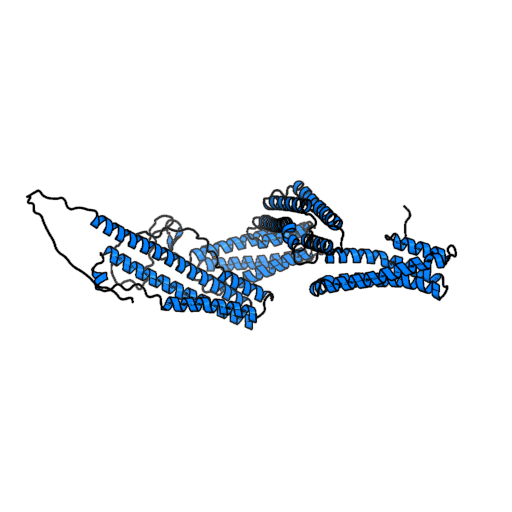1.00 87.44 298 GLU A CA 1
ATOM 2315 C C . GLU A 1 298 ? -38.580 -2.667 13.396 1.00 87.44 298 GLU A C 1
ATOM 2317 O O . GLU A 1 298 ? -38.449 -2.128 12.301 1.00 87.44 298 GLU A O 1
ATOM 2322 N N . LEU A 1 299 ? -38.492 -3.993 13.549 1.00 84.81 299 LEU A N 1
ATOM 2323 C CA . LEU A 1 299 ? -38.104 -4.943 12.495 1.00 84.81 299 LEU A CA 1
ATOM 2324 C C . LEU A 1 299 ? -38.749 -4.709 11.111 1.00 84.81 299 LEU A C 1
ATOM 2326 O O . LEU A 1 299 ? -38.013 -4.671 10.123 1.00 84.81 299 LEU A O 1
ATOM 2330 N N . PRO A 1 300 ? -40.086 -4.557 10.970 1.00 87.19 300 PRO A N 1
ATOM 2331 C CA . PRO A 1 300 ? -40.678 -4.320 9.653 1.00 87.19 300 PRO A CA 1
ATOM 2332 C C . PRO A 1 300 ? -40.237 -2.985 9.042 1.00 87.19 300 PRO A C 1
ATOM 2334 O O . PRO A 1 300 ? -40.110 -2.903 7.825 1.00 87.19 300 PRO A O 1
ATOM 2337 N N . LYS A 1 301 ? -39.969 -1.958 9.860 1.00 89.38 301 LYS A N 1
ATOM 2338 C CA . LYS A 1 301 ? -39.487 -0.662 9.368 1.00 89.38 301 LYS A CA 1
ATOM 2339 C C . LYS A 1 301 ? -38.047 -0.767 8.894 1.00 89.38 301 LYS A C 1
ATOM 2341 O O . LYS A 1 301 ? -37.731 -0.237 7.838 1.00 89.38 301 LYS A O 1
ATOM 2346 N N . THR A 1 302 ? -37.194 -1.465 9.643 1.00 88.56 302 THR A N 1
ATOM 2347 C CA . THR A 1 302 ? -35.798 -1.689 9.255 1.00 88.56 302 THR A CA 1
ATOM 2348 C C . THR A 1 302 ? -35.718 -2.430 7.928 1.00 88.56 302 THR A C 1
ATOM 2350 O O . THR A 1 302 ? -34.986 -1.993 7.051 1.00 88.56 302 THR A O 1
ATOM 2353 N N . ARG A 1 303 ? -36.541 -3.470 7.727 1.00 87.94 303 ARG A N 1
ATOM 2354 C CA . ARG A 1 303 ? -36.626 -4.184 6.441 1.00 87.94 303 ARG A CA 1
ATOM 2355 C C . ARG A 1 303 ? -37.024 -3.279 5.281 1.00 87.94 303 ARG A C 1
ATOM 2357 O O . ARG A 1 303 ? -36.369 -3.304 4.253 1.00 87.94 303 ARG A O 1
ATOM 2364 N N . GLU A 1 304 ? -38.039 -2.434 5.461 1.00 92.00 304 GLU A N 1
ATOM 2365 C CA . GLU A 1 304 ? -38.413 -1.454 4.431 1.00 92.00 304 GLU A CA 1
ATOM 2366 C C . GLU A 1 304 ? -37.270 -0.473 4.115 1.00 92.00 304 GLU A C 1
ATOM 2368 O O . GLU A 1 304 ? -37.147 -0.018 2.981 1.00 92.00 304 GLU A O 1
ATOM 2373 N N . ILE A 1 305 ? -36.447 -0.111 5.107 1.00 92.62 305 ILE A N 1
ATOM 2374 C CA . ILE A 1 305 ? -35.289 0.768 4.903 1.00 92.62 305 ILE A CA 1
ATOM 2375 C C . ILE A 1 305 ? -34.166 0.029 4.159 1.00 92.62 305 ILE A C 1
ATOM 2377 O O . ILE A 1 305 ? -33.570 0.625 3.268 1.00 92.62 305 ILE A O 1
ATOM 2381 N N . VAL A 1 306 ? -33.907 -1.241 4.483 1.00 89.88 306 VAL A N 1
ATOM 2382 C CA . VAL A 1 306 ? -32.938 -2.098 3.775 1.00 89.88 306 VAL A CA 1
ATOM 2383 C C . VAL A 1 306 ? -33.345 -2.279 2.309 1.00 89.88 306 VAL A C 1
ATOM 2385 O O . VAL A 1 306 ? -32.554 -1.980 1.424 1.00 89.88 306 VAL A O 1
ATOM 2388 N N . ASP A 1 307 ? -34.610 -2.611 2.034 1.00 91.88 307 ASP A N 1
ATOM 2389 C CA . ASP A 1 307 ? -35.114 -2.741 0.657 1.00 91.88 307 ASP A CA 1
ATOM 2390 C C . ASP A 1 307 ? -34.920 -1.438 -0.154 1.00 91.88 307 ASP A C 1
ATOM 2392 O O . ASP A 1 307 ? -34.567 -1.458 -1.335 1.00 91.88 307 ASP A O 1
ATOM 2396 N N . LEU A 1 308 ? -35.152 -0.280 0.480 1.00 94.25 308 LEU A N 1
ATOM 2397 C CA . LEU A 1 308 ? -34.924 1.034 -0.133 1.00 94.25 308 LEU A CA 1
ATOM 2398 C C . LEU A 1 308 ? -33.435 1.321 -0.359 1.00 94.25 308 LEU A C 1
ATOM 2400 O O . LEU A 1 308 ? -33.080 1.952 -1.354 1.00 94.25 308 LEU A O 1
ATOM 2404 N N . HIS A 1 309 ? -32.576 0.900 0.568 1.00 94.81 309 HIS A N 1
ATOM 2405 C CA . HIS A 1 309 ? -31.126 1.049 0.461 1.00 94.81 309 HIS A CA 1
ATOM 2406 C C . HIS A 1 309 ? -30.600 0.284 -0.753 1.00 94.81 309 HIS A C 1
ATOM 2408 O O . HIS A 1 309 ? -29.932 0.884 -1.600 1.00 94.81 309 HIS A O 1
ATOM 2414 N N . ASP A 1 310 ? -31.027 -0.965 -0.918 1.00 93.75 310 ASP A N 1
ATOM 2415 C CA . ASP A 1 310 ? -30.694 -1.799 -2.071 1.00 93.75 310 ASP A CA 1
ATOM 2416 C C . ASP A 1 310 ? -31.165 -1.200 -3.401 1.00 93.75 310 ASP A C 1
ATOM 2418 O O . ASP A 1 310 ? -30.389 -1.110 -4.360 1.00 93.75 310 ASP A O 1
ATOM 2422 N N . GLU A 1 311 ? -32.412 -0.714 -3.464 1.00 96.00 311 GLU A N 1
ATOM 2423 C CA . GLU A 1 311 ? -32.947 -0.057 -4.665 1.00 96.00 311 GLU A CA 1
ATOM 2424 C C . GLU A 1 311 ? -32.102 1.170 -5.058 1.00 96.00 311 GLU A C 1
ATOM 2426 O O . GLU A 1 311 ? -31.834 1.417 -6.241 1.00 96.00 311 GLU A O 1
ATOM 2431 N N . ILE A 1 312 ? -31.654 1.951 -4.073 1.00 96.19 312 ILE A N 1
ATOM 2432 C CA . ILE A 1 312 ? -30.802 3.119 -4.310 1.00 96.19 312 ILE A CA 1
ATOM 2433 C C . ILE A 1 312 ? -29.420 2.697 -4.807 1.00 96.19 312 ILE A C 1
ATOM 2435 O O . ILE A 1 312 ? -28.913 3.314 -5.749 1.00 96.19 312 ILE A O 1
ATOM 2439 N N . LEU A 1 313 ? -28.825 1.646 -4.237 1.00 95.12 313 LEU A N 1
ATOM 2440 C CA . LEU A 1 313 ? -27.542 1.115 -4.696 1.00 95.12 313 LEU A CA 1
ATOM 2441 C C . LEU A 1 313 ? -27.613 0.619 -6.148 1.00 95.12 313 LEU A C 1
ATOM 2443 O O . LEU A 1 313 ? -26.731 0.940 -6.945 1.00 95.12 313 LEU A O 1
ATOM 2447 N N . GLU A 1 314 ? -28.686 -0.074 -6.542 1.00 95.44 314 GLU A N 1
ATOM 2448 C CA . GLU A 1 314 ? -28.899 -0.497 -7.937 1.00 95.44 314 GLU A CA 1
ATOM 2449 C C . GLU A 1 314 ? -29.031 0.694 -8.900 1.00 95.44 314 GLU A C 1
ATOM 2451 O O . GLU A 1 314 ? -28.475 0.706 -10.010 1.00 95.44 314 GLU A O 1
ATOM 2456 N N . ARG A 1 315 ? -29.758 1.735 -8.479 1.00 95.50 315 ARG A N 1
ATOM 2457 C CA . ARG A 1 315 ? -29.889 2.979 -9.250 1.00 95.50 315 ARG A CA 1
ATOM 2458 C C . ARG A 1 315 ? -28.549 3.695 -9.382 1.00 95.50 315 ARG A C 1
ATOM 2460 O O . ARG A 1 315 ? -28.242 4.203 -10.464 1.00 95.50 315 ARG A O 1
ATOM 2467 N N . LEU A 1 316 ? -27.757 3.721 -8.312 1.00 93.88 316 LEU A N 1
ATOM 2468 C CA . LEU A 1 316 ? -26.433 4.329 -8.295 1.00 93.88 316 LEU A CA 1
ATOM 2469 C C . LEU A 1 316 ? -25.479 3.591 -9.241 1.00 93.88 316 LEU A C 1
ATOM 2471 O O . LEU A 1 316 ? -24.865 4.229 -10.091 1.00 93.88 316 LEU A O 1
ATOM 2475 N N . GLU A 1 317 ? -25.429 2.260 -9.196 1.00 93.44 317 GLU A N 1
ATOM 2476 C CA . GLU A 1 317 ? -24.645 1.444 -10.138 1.00 93.44 317 GLU A CA 1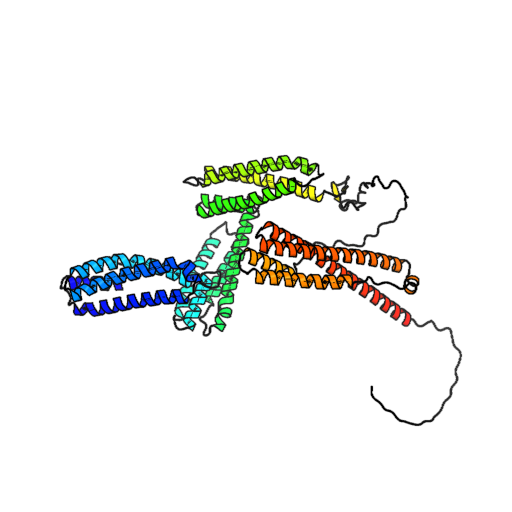
ATOM 2477 C C . GLU A 1 317 ? -25.033 1.687 -11.590 1.00 93.44 317 GLU A C 1
ATOM 2479 O O . GLU A 1 317 ? -24.173 1.865 -12.455 1.00 93.44 317 GLU A O 1
ATOM 2484 N N . THR A 1 318 ? -26.337 1.744 -11.859 1.00 93.31 318 THR A N 1
ATOM 2485 C CA . THR A 1 318 ? -26.850 2.026 -13.200 1.00 93.31 318 THR A CA 1
ATOM 2486 C C . THR A 1 318 ? -26.376 3.396 -13.692 1.00 93.31 318 THR A C 1
ATOM 2488 O O . THR A 1 318 ? -25.981 3.535 -14.852 1.00 93.31 318 THR A O 1
ATOM 2491 N N . ALA A 1 319 ? -26.377 4.407 -12.818 1.00 92.12 319 ALA A N 1
ATOM 2492 C CA . ALA A 1 319 ? -25.878 5.740 -13.143 1.00 92.12 319 ALA A CA 1
ATOM 2493 C C . ALA A 1 319 ? -24.354 5.755 -13.362 1.00 92.12 319 ALA A C 1
ATOM 2495 O O . ALA A 1 319 ? -23.873 6.408 -14.289 1.00 92.12 319 ALA A O 1
ATOM 2496 N N . LEU A 1 320 ? -23.596 4.999 -12.563 1.00 89.44 320 LEU A N 1
ATOM 2497 C CA . LEU A 1 320 ? -22.138 4.883 -12.674 1.00 89.44 320 LEU A CA 1
ATOM 2498 C C . LEU A 1 320 ? -21.691 4.117 -13.932 1.00 89.44 320 LEU A C 1
ATOM 2500 O O . LEU A 1 320 ? -20.630 4.407 -14.491 1.00 89.44 320 LEU A O 1
ATOM 2504 N N . ALA A 1 321 ? -22.513 3.187 -14.424 1.00 89.19 321 ALA A N 1
ATOM 2505 C CA . ALA A 1 321 ? -22.260 2.431 -15.650 1.00 89.19 321 ALA A CA 1
ATOM 2506 C C . ALA A 1 321 ? -22.451 3.252 -16.943 1.00 89.19 321 ALA A C 1
ATOM 2508 O O . ALA A 1 321 ? -22.029 2.816 -18.018 1.00 89.19 321 ALA A O 1
ATOM 2509 N N . ALA A 1 322 ? -23.067 4.439 -16.874 1.00 87.44 322 ALA A N 1
ATOM 2510 C CA . ALA A 1 322 ? -23.269 5.306 -18.035 1.00 87.44 322 ALA A CA 1
ATOM 2511 C C . ALA A 1 322 ? -21.934 5.757 -18.661 1.00 87.44 322 ALA A C 1
ATOM 2513 O O . ALA A 1 322 ? -20.914 5.855 -17.982 1.00 87.44 322 ALA A O 1
ATOM 2514 N N . GLU A 1 323 ? -21.909 6.091 -19.959 1.00 81.94 323 GLU A N 1
ATOM 2515 C CA . GLU A 1 323 ? -20.688 6.562 -20.651 1.00 81.94 323 GLU A CA 1
ATOM 2516 C C . GLU A 1 323 ? -20.130 7.874 -20.074 1.00 81.94 323 GLU A C 1
ATOM 2518 O O . GLU A 1 323 ? -18.923 8.124 -20.135 1.00 81.94 323 GLU A O 1
ATOM 2523 N N . THR A 1 324 ? -20.969 8.680 -19.423 1.00 82.69 324 THR A N 1
ATOM 2524 C CA . THR A 1 324 ? -20.597 9.947 -18.782 1.00 82.69 324 THR A CA 1
ATOM 2525 C C . THR A 1 324 ? -21.170 10.031 -17.370 1.00 82.69 324 THR A C 1
ATOM 2527 O O . THR A 1 324 ? -22.353 9.774 -17.167 1.00 82.69 324 THR A O 1
ATOM 2530 N N . LEU A 1 325 ? -20.329 10.414 -16.403 1.00 85.62 325 LEU A N 1
ATOM 2531 C CA . LEU A 1 325 ? -20.750 10.693 -15.030 1.00 85.62 325 LEU A CA 1
ATOM 2532 C C . LEU A 1 325 ? -21.249 12.139 -14.963 1.00 85.62 325 LEU A C 1
ATOM 2534 O O . LEU A 1 325 ? -20.457 13.077 -14.899 1.00 85.62 325 LEU A O 1
ATOM 2538 N N . GLU A 1 326 ? -22.562 12.325 -15.057 1.00 87.31 326 GLU A N 1
ATOM 2539 C CA . GLU A 1 326 ? -23.189 13.647 -14.986 1.00 87.31 326 GLU A CA 1
ATOM 2540 C C . GLU A 1 326 ? -23.663 13.927 -13.559 1.00 87.31 326 GLU A C 1
ATOM 2542 O O . GLU A 1 326 ? -24.461 13.169 -12.998 1.00 87.31 326 GLU A O 1
ATOM 2547 N N . LYS A 1 327 ? -23.195 15.040 -12.982 1.00 88.19 327 LYS A N 1
ATOM 2548 C CA . LYS A 1 327 ? -23.524 15.445 -11.608 1.00 88.19 327 LYS A CA 1
ATOM 2549 C C . LYS A 1 327 ? -25.031 15.539 -11.386 1.00 88.19 327 LYS A C 1
ATOM 2551 O O . LYS A 1 327 ? -25.530 15.104 -10.356 1.00 88.19 327 LYS A O 1
ATOM 2556 N N . GLU A 1 328 ? -25.756 16.062 -12.369 1.00 89.62 328 GLU A N 1
ATOM 2557 C CA . GLU A 1 328 ? -27.205 16.250 -12.325 1.00 89.62 328 GLU A CA 1
ATOM 2558 C C . GLU A 1 328 ? -27.987 14.934 -12.199 1.00 89.62 328 GLU A C 1
ATOM 2560 O O . GLU A 1 328 ? -29.108 14.949 -11.691 1.00 89.62 328 GLU A O 1
ATOM 2565 N N . ASN A 1 329 ? -27.407 13.810 -12.633 1.00 90.38 329 ASN A N 1
ATOM 2566 C CA . ASN A 1 329 ? -28.037 12.490 -12.551 1.00 90.38 329 ASN A CA 1
ATOM 2567 C C . ASN A 1 329 ? -27.646 11.740 -11.270 1.00 90.38 329 ASN A C 1
ATOM 2569 O O . ASN A 1 329 ? -28.437 10.949 -10.765 1.00 90.38 329 ASN A O 1
ATOM 2573 N N . ILE A 1 330 ? -26.436 11.979 -10.756 1.00 92.81 330 ILE A N 1
ATOM 2574 C CA . ILE A 1 330 ? -25.853 11.223 -9.639 1.00 92.81 330 ILE A CA 1
ATOM 2575 C C . ILE A 1 330 ? -26.154 11.875 -8.286 1.00 92.81 330 ILE A C 1
ATOM 2577 O O . ILE A 1 330 ? -26.504 11.172 -7.342 1.00 92.81 330 ILE A O 1
ATOM 2581 N N . GLU A 1 331 ? -26.081 13.205 -8.179 1.00 92.12 331 GLU A N 1
ATOM 2582 C CA . GLU A 1 331 ? -26.285 13.904 -6.901 1.00 92.12 331 GLU A CA 1
ATOM 2583 C C . GLU A 1 331 ? -27.663 13.626 -6.270 1.00 92.12 331 GLU A C 1
ATOM 2585 O O . GLU A 1 331 ? -27.702 13.341 -5.078 1.00 92.12 331 GLU A O 1
ATOM 2590 N N . PRO A 1 332 ? -28.787 13.593 -7.020 1.00 94.94 332 PRO A N 1
ATOM 2591 C CA . PRO A 1 332 ? -30.083 13.259 -6.429 1.00 94.94 332 PRO A CA 1
ATOM 2592 C C . PRO A 1 332 ? -30.150 11.838 -5.853 1.00 94.94 332 PRO A C 1
ATOM 2594 O O . PRO A 1 332 ? -30.878 11.608 -4.894 1.00 94.94 332 PRO A O 1
ATOM 2597 N N . ILE A 1 333 ? -29.410 10.887 -6.438 1.00 96.25 333 ILE A N 1
ATOM 2598 C CA . ILE A 1 333 ? -29.327 9.507 -5.935 1.00 96.25 333 ILE A CA 1
ATOM 2599 C C . ILE A 1 333 ? -28.505 9.485 -4.644 1.00 96.25 333 ILE A C 1
ATOM 2601 O O . ILE A 1 333 ? -28.891 8.822 -3.690 1.00 96.25 333 ILE A O 1
ATOM 2605 N N . ILE A 1 334 ? -27.410 10.249 -4.594 1.00 94.38 334 ILE A N 1
ATOM 2606 C CA . ILE A 1 334 ? -26.595 10.416 -3.386 1.00 94.38 334 ILE A CA 1
ATOM 2607 C C . ILE A 1 334 ? -27.395 11.081 -2.258 1.00 94.38 334 ILE A C 1
ATOM 2609 O O . ILE A 1 334 ? -27.305 10.633 -1.123 1.00 94.38 334 ILE A O 1
ATOM 2613 N N . ASP A 1 335 ? -28.205 12.101 -2.543 1.00 93.88 335 ASP A N 1
ATOM 2614 C CA . ASP A 1 335 ? -29.049 12.746 -1.529 1.00 93.88 335 ASP A CA 1
ATOM 2615 C C . ASP A 1 335 ? -30.087 11.772 -0.939 1.00 93.88 335 ASP A C 1
ATOM 2617 O O . ASP A 1 335 ? -30.327 11.766 0.267 1.00 93.88 335 ASP A O 1
ATOM 2621 N N . GLU A 1 336 ? -30.687 10.922 -1.777 1.00 95.81 336 GLU A N 1
ATOM 2622 C CA . GLU A 1 336 ? -31.621 9.877 -1.338 1.00 95.81 336 GLU A CA 1
ATOM 2623 C C . GLU A 1 336 ? -30.908 8.770 -0.549 1.00 95.81 336 GLU A C 1
ATOM 2625 O O . GLU A 1 336 ? -31.414 8.300 0.468 1.00 95.81 336 GLU A O 1
ATOM 2630 N N . PHE A 1 337 ? -29.701 8.399 -0.981 1.00 95.69 337 PHE A N 1
ATOM 2631 C CA . PHE A 1 337 ? -28.840 7.452 -0.282 1.00 95.69 337 PHE A CA 1
ATOM 2632 C C . PHE A 1 337 ? -28.498 7.933 1.131 1.00 95.69 337 PHE A C 1
ATOM 2634 O O . PHE A 1 337 ? -28.596 7.161 2.080 1.00 95.69 337 PHE A O 1
ATOM 2641 N N . VAL A 1 338 ? -28.161 9.216 1.286 1.00 94.12 338 VAL A N 1
ATOM 2642 C CA . VAL A 1 338 ? -27.913 9.843 2.593 1.00 94.12 338 VAL A CA 1
ATOM 2643 C C . VAL A 1 338 ? -29.131 9.720 3.507 1.00 94.12 338 VAL A C 1
ATOM 2645 O O . VAL A 1 338 ? -28.983 9.268 4.638 1.00 94.12 338 VAL A O 1
ATOM 2648 N N . ASP A 1 339 ? -30.331 10.050 3.014 1.00 94.19 339 ASP A N 1
ATOM 2649 C CA . ASP A 1 339 ? -31.570 9.939 3.802 1.00 94.19 339 ASP A CA 1
ATOM 2650 C C . ASP A 1 339 ? -31.826 8.501 4.274 1.00 94.19 339 ASP A C 1
ATOM 2652 O O . ASP A 1 339 ? -32.193 8.269 5.426 1.00 94.19 339 ASP A O 1
ATOM 2656 N N . VAL A 1 340 ? -31.604 7.515 3.404 1.00 94.81 340 VAL A N 1
ATOM 2657 C CA . VAL A 1 340 ? -31.798 6.105 3.759 1.00 94.81 340 VAL A CA 1
ATOM 2658 C C . VAL A 1 340 ? -30.752 5.612 4.756 1.00 94.81 340 VAL A C 1
ATOM 2660 O O . VAL A 1 340 ? -31.112 4.915 5.704 1.00 94.81 340 VAL A O 1
ATOM 2663 N N . VAL A 1 341 ? -29.488 6.007 4.606 1.00 92.44 341 VAL A N 1
ATOM 2664 C CA . VAL A 1 341 ? -28.430 5.667 5.568 1.00 92.44 341 VAL A CA 1
ATOM 2665 C C . VAL A 1 341 ? -28.713 6.277 6.946 1.00 92.44 341 VAL A C 1
ATOM 2667 O O . VAL A 1 341 ? -28.598 5.575 7.950 1.00 92.44 341 VAL A O 1
ATOM 2670 N N . ASP A 1 342 ? -29.166 7.531 7.013 1.00 90.50 342 ASP A N 1
ATOM 2671 C CA . ASP A 1 342 ? -29.553 8.172 8.278 1.00 90.50 342 ASP A CA 1
ATOM 2672 C C . ASP A 1 342 ? -30.758 7.459 8.928 1.00 90.50 342 ASP A C 1
ATOM 2674 O O . ASP A 1 342 ? -30.848 7.323 10.151 1.00 90.50 342 ASP A O 1
ATOM 2678 N N . ARG A 1 343 ? -31.694 6.942 8.120 1.00 92.19 343 ARG A N 1
ATOM 2679 C CA . ARG A 1 343 ? -32.816 6.124 8.612 1.00 92.19 343 ARG A CA 1
ATOM 2680 C C . ARG A 1 343 ? -32.363 4.761 9.139 1.00 92.19 343 ARG A C 1
ATOM 2682 O O . ARG A 1 343 ? -32.922 4.307 10.139 1.00 92.19 343 ARG A O 1
ATOM 2689 N N . LEU A 1 344 ? -31.381 4.115 8.501 1.00 88.94 344 LEU A N 1
ATOM 2690 C CA . LEU A 1 344 ? -30.779 2.871 9.004 1.00 88.94 344 LEU A CA 1
ATOM 2691 C C . LEU A 1 344 ? -30.125 3.100 10.365 1.00 88.94 344 LEU A C 1
ATOM 2693 O O . LEU A 1 344 ? -30.336 2.311 11.284 1.00 88.94 344 LEU A O 1
ATOM 2697 N N . GLU A 1 345 ? -29.387 4.198 10.519 1.00 85.44 345 GLU A N 1
ATOM 2698 C CA . GLU A 1 345 ? -28.787 4.568 11.799 1.00 85.44 345 GLU A CA 1
ATOM 2699 C C . GLU A 1 345 ? -29.851 4.787 12.880 1.00 85.44 345 GLU A C 1
ATOM 2701 O O . GLU A 1 345 ? -29.771 4.179 13.946 1.00 85.44 345 GLU A O 1
ATOM 2706 N N . ALA A 1 346 ? -30.890 5.577 12.594 1.00 87.25 346 ALA A N 1
ATOM 2707 C CA . ALA A 1 346 ? -31.975 5.808 13.547 1.00 87.25 346 ALA A CA 1
ATOM 2708 C C . ALA A 1 346 ? -32.659 4.497 13.980 1.00 87.25 346 ALA A C 1
ATOM 2710 O O . ALA A 1 346 ? -33.049 4.346 15.138 1.00 87.25 346 ALA A O 1
ATOM 2711 N N . SER A 1 347 ? -32.789 3.530 13.067 1.00 86.56 347 SER A N 1
ATOM 2712 C CA . SER A 1 347 ? -33.314 2.200 13.389 1.00 86.56 347 SER A CA 1
ATOM 2713 C C . SER A 1 347 ? -32.326 1.387 14.243 1.00 86.56 347 SER A C 1
ATOM 2715 O O . SER A 1 347 ? -32.726 0.758 15.223 1.00 86.56 347 SER A O 1
ATOM 2717 N N . SER A 1 348 ? -31.024 1.468 13.948 1.00 82.62 348 SER A N 1
ATOM 2718 C CA . SER A 1 348 ? -29.948 0.865 14.750 1.00 82.62 348 SER A CA 1
ATOM 2719 C C . SER A 1 348 ? -29.947 1.371 16.196 1.00 82.62 348 SER A C 1
ATOM 2721 O O . SER A 1 348 ? -29.889 0.572 17.133 1.00 82.62 348 SER A O 1
ATOM 2723 N N . GLU A 1 349 ? -30.115 2.679 16.410 1.00 83.56 349 GLU A N 1
ATOM 2724 C CA . GLU A 1 349 ? -30.231 3.263 17.752 1.00 83.56 349 GLU A CA 1
ATOM 2725 C C . GLU A 1 349 ? -31.405 2.667 18.541 1.00 83.56 349 GLU A C 1
ATOM 2727 O O . GLU A 1 349 ? -31.264 2.375 19.730 1.00 83.56 349 GLU A O 1
ATOM 2732 N N . VAL A 1 350 ? -32.545 2.407 17.889 1.00 84.50 350 VAL A N 1
ATOM 2733 C CA . VAL A 1 350 ? -33.699 1.754 18.528 1.00 84.50 350 VAL A CA 1
ATOM 2734 C C . VAL A 1 350 ? -33.358 0.327 18.965 1.00 84.50 350 VAL A C 1
ATOM 2736 O O . VAL A 1 350 ? -33.736 -0.067 20.072 1.00 84.50 350 VAL A O 1
ATOM 2739 N N . PHE A 1 351 ? -32.621 -0.440 18.154 1.00 79.69 351 PHE A N 1
ATOM 2740 C CA . PHE A 1 351 ? -32.159 -1.777 18.548 1.00 79.69 351 PHE A CA 1
ATOM 2741 C C . PHE A 1 351 ? -31.155 -1.722 19.699 1.00 79.69 351 PHE A C 1
ATOM 2743 O O . PHE A 1 351 ? -31.295 -2.488 20.652 1.00 79.69 351 PHE A O 1
ATOM 2750 N N . ILE A 1 352 ? -30.197 -0.792 19.667 1.00 76.06 352 ILE A N 1
ATOM 2751 C CA . ILE A 1 352 ? -29.226 -0.587 20.751 1.00 76.06 352 ILE A CA 1
ATOM 2752 C C . ILE A 1 352 ? -29.956 -0.218 22.047 1.00 76.06 352 ILE A C 1
ATOM 2754 O O . ILE A 1 352 ? -29.706 -0.820 23.092 1.00 76.06 352 ILE A O 1
ATOM 2758 N N . GLU A 1 353 ? -30.905 0.719 21.998 1.00 78.88 353 GLU A N 1
ATOM 2759 C CA . GLU A 1 353 ? -31.726 1.081 23.154 1.00 78.88 353 GLU A CA 1
ATOM 2760 C C . GLU A 1 353 ? -32.557 -0.102 23.664 1.00 78.88 353 GLU A C 1
ATOM 2762 O O . GLU A 1 353 ? -32.692 -0.289 24.877 1.00 78.88 353 GLU A O 1
ATOM 2767 N N . ALA A 1 354 ? -33.139 -0.896 22.764 1.00 75.94 354 ALA A N 1
ATOM 2768 C CA . ALA A 1 354 ? -33.938 -2.056 23.131 1.00 75.94 354 ALA A CA 1
ATOM 2769 C C . ALA A 1 354 ? -33.079 -3.140 23.793 1.00 75.94 354 ALA A C 1
ATOM 2771 O O . ALA A 1 354 ? -33.454 -3.621 24.861 1.00 75.94 354 ALA A O 1
ATOM 2772 N N . ALA A 1 355 ? -31.905 -3.445 23.237 1.00 67.06 355 ALA A N 1
ATOM 2773 C CA . ALA A 1 355 ? -30.931 -4.364 23.817 1.00 67.06 355 ALA A CA 1
ATOM 2774 C C . ALA A 1 355 ? -30.441 -3.871 25.188 1.00 67.06 355 ALA A C 1
ATOM 2776 O O . ALA A 1 355 ? -30.361 -4.634 26.148 1.00 67.06 355 ALA A O 1
ATOM 2777 N N . GLN A 1 356 ? -30.204 -2.563 25.339 1.00 70.38 356 GLN A N 1
ATOM 2778 C CA . GLN A 1 356 ? -29.849 -1.969 26.629 1.00 70.38 356 GLN A CA 1
ATOM 2779 C C . GLN A 1 356 ? -30.974 -2.055 27.669 1.00 70.38 356 GLN A C 1
ATOM 2781 O O . GLN A 1 356 ? -30.678 -1.968 28.864 1.00 70.38 356 GLN A O 1
ATOM 2786 N N . ARG A 1 357 ? -32.238 -2.179 27.246 1.00 71.00 357 ARG A N 1
ATOM 2787 C CA . ARG A 1 357 ? -33.425 -2.293 28.112 1.00 71.00 357 ARG A CA 1
ATOM 2788 C C . ARG A 1 357 ? -33.847 -3.740 28.365 1.00 71.00 357 ARG A C 1
ATOM 2790 O O . ARG A 1 357 ? -34.547 -3.992 29.347 1.00 71.00 357 ARG A O 1
ATOM 2797 N N . GLU A 1 358 ? -33.448 -4.676 27.514 1.00 65.06 358 GLU A N 1
ATOM 2798 C CA . GLU A 1 358 ? -33.779 -6.090 27.649 1.00 65.06 358 GLU A CA 1
ATOM 2799 C C . GLU A 1 358 ? -33.162 -6.665 28.936 1.00 65.06 358 GLU A C 1
ATOM 2801 O O . GLU A 1 358 ? -32.014 -6.400 29.286 1.00 65.06 358 GLU A O 1
ATOM 2806 N N . GLY A 1 359 ? -33.981 -7.364 29.728 1.00 61.97 359 GLY A N 1
ATOM 2807 C CA . GLY A 1 359 ? -33.587 -7.856 31.054 1.00 61.97 359 GLY A CA 1
ATOM 2808 C C . GLY A 1 359 ? -33.465 -6.791 32.158 1.00 61.97 359 GLY A C 1
ATOM 2809 O O . GLY A 1 359 ? -33.145 -7.148 33.292 1.00 61.97 359 GLY A O 1
ATOM 2810 N N . LYS A 1 360 ? -33.747 -5.505 31.886 1.00 71.94 360 LYS A N 1
ATOM 2811 C CA . LYS A 1 360 ? -33.612 -4.396 32.854 1.00 71.94 360 LYS A CA 1
ATOM 2812 C C . LYS A 1 360 ? -34.959 -3.859 33.366 1.00 71.94 360 LYS A C 1
ATOM 2814 O O . LYS A 1 360 ? -35.965 -3.828 32.662 1.00 71.94 360 LYS A O 1
ATOM 2819 N N . LEU A 1 361 ? -34.985 -3.389 34.618 1.00 68.19 361 LEU A N 1
ATOM 2820 C CA . LEU A 1 361 ? -36.130 -2.729 35.255 1.00 68.19 361 LEU A CA 1
ATOM 2821 C C . LEU A 1 361 ? -36.170 -1.238 34.901 1.00 68.19 361 LEU A C 1
ATOM 2823 O O . LEU A 1 361 ? -35.308 -0.448 35.303 1.00 68.19 361 LEU A O 1
ATOM 2827 N N . ILE A 1 362 ? -37.220 -0.825 34.194 1.00 71.75 362 ILE A N 1
ATOM 2828 C CA . ILE A 1 362 ? -37.419 0.578 33.823 1.00 71.75 362 ILE A CA 1
ATOM 2829 C C . ILE A 1 362 ? -37.978 1.373 35.007 1.00 71.75 362 ILE A C 1
ATOM 2831 O O . ILE A 1 362 ? -39.021 1.049 35.582 1.00 71.75 362 ILE A O 1
ATOM 2835 N N . CYS A 1 363 ? -37.301 2.464 35.360 1.00 72.00 363 CYS A N 1
ATOM 2836 C CA . CYS A 1 363 ? -37.770 3.382 36.384 1.00 72.00 363 CYS A CA 1
ATOM 2837 C C . CYS A 1 363 ? -39.031 4.118 35.931 1.00 72.00 363 CYS A C 1
ATOM 2839 O O . CYS A 1 363 ? -38.990 4.964 35.044 1.00 72.00 363 CYS A O 1
ATOM 2841 N N . VAL A 1 364 ? -40.147 3.900 36.625 1.00 70.50 364 VAL A N 1
ATOM 2842 C CA . VAL A 1 364 ? -41.430 4.558 36.313 1.00 70.50 364 VAL A CA 1
ATOM 2843 C C . VAL A 1 364 ? -41.424 6.080 36.509 1.00 70.50 364 VAL A C 1
ATOM 2845 O O . VAL A 1 364 ? -42.353 6.754 36.072 1.00 70.50 364 VAL A O 1
ATOM 2848 N N . LYS A 1 365 ? -40.409 6.636 37.187 1.00 67.56 365 LYS A N 1
ATOM 2849 C CA . LYS A 1 365 ? -40.298 8.082 37.426 1.00 67.56 365 LYS A CA 1
ATOM 2850 C C . LYS A 1 365 ? -39.453 8.803 36.377 1.00 67.56 365 LYS A C 1
ATOM 2852 O O . LYS A 1 365 ? -39.824 9.909 35.998 1.00 67.56 365 LYS A O 1
ATOM 2857 N N . CYS A 1 366 ? -38.325 8.233 35.951 1.00 73.75 366 CYS A N 1
ATOM 2858 C CA . CYS A 1 366 ? -37.402 8.901 35.021 1.00 73.75 366 CYS A CA 1
ATOM 2859 C C . CYS A 1 366 ? -37.118 8.127 33.727 1.00 73.75 366 CYS A C 1
ATOM 2861 O O . CYS A 1 366 ? -36.416 8.651 32.875 1.00 73.75 366 CYS A O 1
ATOM 2863 N N . GLY A 1 367 ? -37.633 6.905 33.568 1.00 67.00 367 GLY A N 1
ATOM 2864 C CA . GLY A 1 367 ? -37.430 6.082 32.371 1.00 67.00 367 GLY A CA 1
ATOM 2865 C C . GLY A 1 367 ? -36.067 5.391 32.276 1.00 67.00 367 GLY A C 1
ATOM 2866 O O . GLY A 1 367 ? -35.849 4.631 31.342 1.00 67.00 367 GLY A O 1
ATOM 2867 N N . HIS A 1 368 ? -35.161 5.608 33.233 1.00 77.94 368 HIS A N 1
ATOM 2868 C CA . HIS A 1 368 ? -33.841 4.975 33.235 1.00 77.94 368 HIS A CA 1
ATOM 2869 C C . HIS A 1 368 ? -33.950 3.450 33.396 1.00 77.94 368 HIS A C 1
ATOM 2871 O O . HIS A 1 368 ? -34.724 2.983 34.239 1.00 77.94 368 HIS A O 1
ATOM 2877 N N . ALA A 1 369 ? -33.185 2.693 32.607 1.00 75.06 369 ALA A N 1
ATOM 2878 C CA . ALA A 1 369 ? -33.131 1.235 32.659 1.00 75.06 369 ALA A CA 1
ATOM 2879 C C . ALA A 1 369 ? -32.109 0.789 33.706 1.00 75.06 369 ALA A C 1
ATOM 2881 O O . ALA A 1 369 ? -30.953 1.178 33.632 1.00 75.06 369 ALA A O 1
ATOM 2882 N N . ASN A 1 370 ? -32.537 -0.010 34.679 1.00 74.44 370 ASN A N 1
ATOM 2883 C CA . ASN A 1 370 ? -31.700 -0.429 35.802 1.00 74.44 370 ASN A CA 1
ATOM 2884 C C . ASN A 1 370 ? -31.527 -1.949 35.779 1.00 74.44 370 ASN A C 1
ATOM 2886 O O . ASN A 1 370 ? -32.449 -2.648 35.352 1.00 74.44 370 ASN A O 1
ATOM 2890 N N . PRO A 1 371 ? -30.415 -2.485 36.290 1.00 78.12 371 PRO A N 1
ATOM 2891 C CA . PRO A 1 371 ? -30.260 -3.913 36.532 1.00 78.12 371 PRO A CA 1
ATOM 2892 C C . PRO A 1 371 ? -31.480 -4.542 37.243 1.00 78.12 371 PRO A C 1
ATOM 2894 O O . PRO A 1 371 ? -32.102 -3.899 38.095 1.00 78.12 371 PRO A O 1
ATOM 2897 N N . PRO A 1 372 ? -31.855 -5.795 36.929 1.00 69.50 372 PRO A N 1
ATOM 2898 C CA . PRO A 1 372 ? -33.056 -6.431 37.480 1.00 69.50 372 PRO A CA 1
ATOM 2899 C C . PRO A 1 372 ? -32.994 -6.670 38.998 1.00 69.50 372 PRO A C 1
ATOM 2901 O O . PRO A 1 372 ? -34.027 -6.817 39.649 1.00 69.50 372 PRO A O 1
ATOM 2904 N N . ASN A 1 373 ? -31.793 -6.673 39.576 1.00 74.25 373 ASN A N 1
ATOM 2905 C CA . ASN A 1 373 ? -31.543 -6.771 41.013 1.00 74.25 373 ASN A CA 1
ATOM 2906 C C . ASN A 1 373 ? -31.637 -5.415 41.749 1.00 74.25 373 ASN A C 1
ATOM 2908 O O . ASN A 1 373 ? -31.691 -5.400 42.985 1.00 74.25 373 ASN A O 1
ATOM 2912 N N . ASN A 1 374 ? -31.719 -4.284 41.037 1.00 76.94 374 ASN A N 1
ATOM 2913 C CA . ASN A 1 374 ? -31.781 -2.971 41.672 1.00 76.94 374 ASN A CA 1
ATOM 2914 C C . ASN A 1 374 ? -33.144 -2.672 42.299 1.00 76.94 374 ASN A C 1
ATOM 2916 O O . ASN A 1 374 ? -34.212 -2.849 41.713 1.00 76.94 374 ASN A O 1
ATOM 2920 N N . ARG A 1 375 ? -33.101 -2.138 43.525 1.00 78.56 375 ARG A N 1
ATOM 2921 C CA . ARG A 1 375 ? -34.299 -1.748 44.294 1.00 78.56 375 ARG A CA 1
ATOM 2922 C C . ARG A 1 375 ? -34.649 -0.271 44.153 1.00 78.56 375 ARG A C 1
ATOM 2924 O O . ARG A 1 375 ? -35.779 0.132 44.440 1.00 78.56 375 ARG A O 1
ATOM 2931 N N . VAL A 1 376 ? -33.688 0.535 43.722 1.00 81.44 376 VAL A N 1
ATOM 2932 C CA . VAL A 1 376 ? -33.811 1.973 43.501 1.00 81.44 376 VAL A CA 1
ATOM 2933 C C . VAL A 1 376 ? -33.197 2.320 42.157 1.00 81.44 376 VAL A C 1
ATOM 2935 O O . VAL A 1 376 ? -32.285 1.651 41.689 1.00 81.44 376 VAL A O 1
ATOM 2938 N N . CYS A 1 377 ? -33.741 3.345 41.520 1.00 72.56 377 CYS A N 1
ATOM 2939 C CA . CYS A 1 377 ? -33.250 3.829 40.252 1.00 72.56 377 CYS A CA 1
ATOM 2940 C C . CYS A 1 377 ? -31.905 4.531 40.446 1.00 72.56 377 CYS A C 1
ATOM 2942 O O . CYS A 1 377 ? -31.858 5.513 41.187 1.00 72.56 377 CYS A O 1
ATOM 2944 N N . GLU A 1 378 ? -30.874 4.096 39.729 1.00 81.94 378 GLU A N 1
ATOM 2945 C CA . GLU A 1 378 ? -29.518 4.668 39.773 1.00 81.94 378 GLU A CA 1
ATOM 2946 C C . GLU A 1 378 ? -29.528 6.156 39.398 1.00 81.94 378 GLU A C 1
ATOM 2948 O O . GLU A 1 378 ? -28.909 6.985 40.054 1.00 81.94 378 GLU A O 1
ATOM 2953 N N . SER A 1 379 ? -30.349 6.533 38.415 1.00 83.31 379 SER A N 1
ATOM 2954 C CA . SER A 1 379 ? -30.435 7.916 37.938 1.00 83.31 379 SER A CA 1
ATOM 2955 C C . SER A 1 379 ? -31.187 8.876 38.878 1.00 83.31 379 SER A C 1
ATOM 2957 O O . SER A 1 379 ? -30.832 10.050 38.973 1.00 83.31 379 SER A O 1
ATOM 2959 N N . CYS A 1 380 ? -32.260 8.440 39.553 1.00 76.44 380 CYS A N 1
ATOM 2960 C CA . CYS A 1 380 ? -33.148 9.374 40.275 1.00 76.44 380 CYS A CA 1
ATOM 2961 C C . CYS A 1 380 ? -33.547 8.959 41.699 1.00 76.44 380 CYS A C 1
ATOM 2963 O O . CYS A 1 380 ? -34.389 9.625 42.316 1.00 76.44 380 CYS A O 1
ATOM 2965 N N . GLY A 1 381 ? -33.005 7.850 42.205 1.00 82.25 381 GLY A N 1
ATOM 2966 C CA . GLY A 1 381 ? -33.260 7.313 43.546 1.00 82.25 381 GLY A CA 1
ATOM 2967 C C . GLY A 1 381 ? -34.685 6.797 43.779 1.00 82.25 381 GLY A C 1
ATOM 2968 O O . GLY A 1 381 ? -35.077 6.530 44.914 1.00 82.25 381 GLY A O 1
ATOM 2969 N N . PHE A 1 382 ? -35.515 6.693 42.736 1.00 77.81 382 PHE A N 1
ATOM 2970 C CA . PHE A 1 382 ? -36.895 6.223 42.868 1.00 77.81 382 PHE A CA 1
ATOM 2971 C C . PHE A 1 382 ? -36.955 4.707 43.063 1.00 77.81 382 PHE A C 1
ATOM 2973 O O . PHE A 1 382 ? -36.277 3.978 42.350 1.00 77.81 382 PHE A O 1
ATOM 2980 N N . LYS A 1 383 ? -37.791 4.213 43.983 1.00 80.94 383 LYS A N 1
ATOM 2981 C CA . LYS A 1 383 ? -37.948 2.767 44.210 1.00 80.94 383 LYS A CA 1
ATOM 2982 C C . LYS A 1 383 ? -38.512 2.073 42.968 1.00 80.94 383 LYS A C 1
ATOM 2984 O O . LYS A 1 383 ? -39.558 2.479 42.460 1.00 80.94 383 LYS A O 1
ATOM 2989 N N . LEU A 1 384 ? -37.828 1.033 42.501 1.00 73.31 384 LEU A N 1
ATOM 2990 C CA . LEU A 1 384 ? -38.217 0.274 41.313 1.00 73.31 384 LEU A CA 1
ATOM 2991 C C . LEU A 1 384 ? -39.266 -0.801 41.660 1.00 73.31 384 LEU A C 1
ATOM 2993 O O . LEU A 1 384 ? -39.272 -1.300 42.791 1.00 73.31 384 LEU A O 1
ATOM 2997 N N . PRO A 1 385 ? -40.173 -1.162 40.731 1.00 65.25 385 PRO A N 1
ATOM 2998 C CA . PRO A 1 385 ? -41.128 -2.248 40.937 1.00 65.25 385 PRO A CA 1
ATOM 2999 C C . PRO A 1 385 ? -40.388 -3.580 41.083 1.00 65.25 385 PRO A C 1
ATOM 3001 O O . PRO A 1 385 ? -39.623 -3.957 40.201 1.00 65.25 385 PRO A O 1
ATOM 3004 N N . GLN A 1 386 ? -40.629 -4.309 42.172 1.00 60.53 386 GLN A N 1
ATOM 3005 C CA . GLN A 1 386 ? -40.096 -5.662 42.308 1.00 60.53 386 GLN A CA 1
ATOM 3006 C C . GLN A 1 386 ? -41.008 -6.636 41.570 1.00 60.53 386 GLN A C 1
ATOM 3008 O O . GLN A 1 386 ? -42.178 -6.792 41.930 1.00 60.53 386 GLN A O 1
ATOM 3013 N N . LEU A 1 387 ? -40.472 -7.283 40.538 1.00 47.00 387 LEU A N 1
ATOM 3014 C CA . LEU A 1 387 ? -41.093 -8.461 39.952 1.00 47.00 387 LEU A CA 1
ATOM 3015 C C . LEU A 1 387 ? -40.939 -9.590 40.969 1.00 47.00 387 LEU A C 1
ATOM 3017 O O . LEU A 1 387 ? -39.902 -10.236 41.063 1.00 47.00 387 LEU A O 1
ATOM 3021 N N . VAL A 1 388 ? -41.960 -9.757 41.807 1.00 38.69 388 VAL A N 1
ATOM 3022 C CA . VAL A 1 388 ? -42.056 -10.908 42.699 1.00 38.69 388 VAL A CA 1
ATOM 3023 C C . VAL A 1 388 ? -42.246 -12.124 41.805 1.00 38.69 388 VAL A C 1
ATOM 3025 O O . VAL A 1 388 ? -43.260 -12.226 41.111 1.00 38.69 388 VAL A O 1
ATOM 3028 N N . ASP A 1 389 ? -41.263 -13.020 41.803 1.00 36.81 389 ASP A N 1
ATOM 3029 C CA . ASP A 1 389 ? -41.387 -14.341 41.201 1.00 36.81 389 ASP A CA 1
ATOM 3030 C C . ASP A 1 389 ? -42.710 -14.981 41.687 1.00 36.81 389 ASP A C 1
ATOM 3032 O O . ASP A 1 389 ? -42.941 -15.047 42.902 1.00 36.81 389 ASP A O 1
ATOM 3036 N N . PRO A 1 390 ? -43.617 -15.436 40.796 1.00 37.12 390 PRO A N 1
ATOM 3037 C CA . PRO A 1 390 ? -44.872 -16.079 41.191 1.00 37.12 390 PRO A CA 1
ATOM 3038 C C . PRO A 1 390 ? -44.680 -17.299 42.106 1.00 37.12 390 PRO A C 1
ATOM 3040 O O . PRO A 1 390 ? -45.636 -17.740 42.748 1.00 37.12 390 PRO A O 1
ATOM 3043 N N . THR A 1 391 ? -43.463 -17.841 42.192 1.00 38.91 391 THR A N 1
ATOM 3044 C CA . THR A 1 391 ? -43.109 -18.948 43.086 1.00 38.91 391 THR A CA 1
ATOM 3045 C C . THR A 1 391 ? -42.744 -18.514 44.517 1.00 38.91 391 THR A C 1
ATOM 3047 O O . THR A 1 391 ? -42.740 -19.352 45.419 1.00 38.91 391 THR A O 1
ATOM 3050 N N . MET A 1 392 ? -42.555 -17.214 44.786 1.00 33.91 392 MET A N 1
ATOM 3051 C CA . MET A 1 392 ? -42.116 -16.665 46.083 1.00 33.91 392 MET A CA 1
ATOM 3052 C C . MET A 1 392 ? -43.245 -16.223 47.043 1.00 33.91 392 MET A C 1
ATOM 3054 O O . MET A 1 392 ? -43.024 -15.442 47.968 1.00 33.91 392 MET A O 1
ATOM 3058 N N . TYR A 1 393 ? -44.462 -16.766 46.926 1.00 31.30 393 TYR A N 1
ATOM 3059 C CA . TYR A 1 393 ? -45.530 -16.548 47.928 1.00 31.30 393 TYR A CA 1
ATOM 3060 C C . TYR A 1 393 ? -45.417 -17.425 49.191 1.00 31.30 393 TYR A C 1
ATOM 3062 O O . TYR A 1 393 ? -46.409 -17.677 49.881 1.00 31.30 393 TYR A O 1
ATOM 3070 N N . ALA A 1 394 ? -44.213 -17.862 49.553 1.00 33.00 394 ALA A N 1
ATOM 3071 C CA . ALA A 1 394 ? -43.967 -18.508 50.831 1.00 33.00 394 ALA A CA 1
ATOM 3072 C C . ALA A 1 394 ? -42.655 -18.005 51.441 1.00 33.00 394 ALA A C 1
ATOM 3074 O O . ALA A 1 394 ? -41.581 -18.342 50.968 1.00 33.00 394 ALA A O 1
ATOM 3075 N N . GLN A 1 395 ? -42.804 -17.301 52.567 1.00 28.44 395 GLN A N 1
ATOM 3076 C CA . GLN A 1 395 ? -41.786 -16.920 53.557 1.00 28.44 395 GLN A CA 1
ATOM 3077 C C . GLN A 1 395 ? -41.263 -15.471 53.512 1.00 28.44 395 GLN A C 1
ATOM 3079 O O . GLN A 1 395 ? -40.230 -15.143 52.958 1.00 28.44 395 GLN A O 1
ATOM 3084 N N . SER A 1 396 ? -41.987 -14.660 54.289 1.00 26.62 396 SER A N 1
ATOM 3085 C CA . SER A 1 396 ? -41.470 -13.809 55.369 1.00 26.62 396 SER A CA 1
ATOM 3086 C C . SER A 1 396 ? -40.651 -12.558 55.030 1.00 26.62 396 SER A C 1
ATOM 3088 O O . SER A 1 396 ? -39.457 -12.582 54.768 1.00 26.62 396 SER A O 1
ATOM 3090 N N . THR A 1 397 ? -41.329 -11.438 55.267 1.00 35.16 397 THR A N 1
ATOM 3091 C CA . THR A 1 397 ? -40.825 -10.125 55.677 1.00 35.16 397 THR A CA 1
ATOM 3092 C C . THR A 1 397 ? -39.686 -10.191 56.702 1.00 35.16 397 THR A C 1
ATOM 3094 O O . THR A 1 397 ? -39.928 -10.645 57.820 1.00 35.16 397 THR A O 1
ATOM 3097 N N . PHE A 1 398 ? -38.511 -9.654 56.369 1.00 28.23 398 PHE A N 1
ATOM 3098 C CA . PHE A 1 398 ? -37.636 -8.926 57.297 1.00 28.23 398 PHE A CA 1
ATOM 3099 C C . PHE A 1 398 ? -36.748 -7.954 56.501 1.00 28.23 398 PHE A C 1
ATOM 3101 O O . PHE A 1 398 ? -36.119 -8.326 55.515 1.00 28.23 398 PHE A O 1
ATOM 3108 N N . GLU A 1 399 ? -36.775 -6.686 56.909 1.00 33.59 399 GLU A N 1
ATOM 3109 C CA . GLU A 1 399 ? -35.917 -5.602 56.429 1.00 33.59 399 GLU A CA 1
ATOM 3110 C C . GLU A 1 399 ? -34.447 -5.881 56.779 1.00 33.59 399 GLU A C 1
ATOM 3112 O O . GLU A 1 399 ? -34.158 -6.268 57.910 1.00 33.59 399 GLU A O 1
ATOM 3117 N N . MET A 1 400 ? -33.522 -5.609 55.853 1.00 27.28 400 MET A N 1
ATOM 3118 C CA . MET A 1 400 ? -32.149 -5.222 56.189 1.00 27.28 400 MET A CA 1
ATOM 3119 C C . MET A 1 400 ? -31.619 -4.212 55.168 1.00 27.28 400 MET A C 1
ATOM 3121 O O . MET A 1 400 ? -31.877 -4.304 53.966 1.00 27.28 400 MET A O 1
ATOM 3125 N N . GLU A 1 401 ? -30.966 -3.211 55.742 1.00 27.48 401 GLU A N 1
ATOM 3126 C CA . GLU A 1 401 ? -30.503 -1.945 55.199 1.00 27.48 401 GLU A CA 1
ATOM 3127 C C . GLU A 1 401 ? -29.335 -2.073 54.212 1.00 27.48 401 GLU A C 1
ATOM 3129 O O . GLU A 1 401 ? -28.518 -2.989 54.282 1.00 27.48 401 GLU A O 1
ATOM 3134 N N . GLU A 1 402 ? -29.287 -1.082 53.320 1.00 30.73 402 GLU A N 1
ATOM 3135 C CA . GLU A 1 402 ? -28.141 -0.587 52.555 1.00 30.73 402 GLU A CA 1
ATOM 3136 C C . GLU A 1 402 ? -26.765 -0.850 53.189 1.00 30.73 402 GLU A C 1
ATOM 3138 O O . GLU A 1 402 ? -26.460 -0.384 54.290 1.00 30.73 402 GLU A O 1
ATOM 3143 N N . ARG A 1 403 ? -25.872 -1.460 52.403 1.00 29.66 403 ARG A N 1
ATOM 3144 C CA . ARG A 1 403 ? -24.438 -1.180 52.484 1.00 29.66 403 ARG A CA 1
ATOM 3145 C C . ARG A 1 403 ? -23.829 -1.199 51.081 1.00 29.66 403 ARG A C 1
ATOM 3147 O O . ARG A 1 403 ? -23.531 -2.243 50.521 1.00 29.66 403 ARG A O 1
ATOM 3154 N N . THR A 1 404 ? -23.719 0.001 50.525 1.00 31.17 404 THR A N 1
ATOM 3155 C CA . THR A 1 404 ? -22.925 0.381 49.355 1.00 31.17 404 THR A CA 1
ATOM 3156 C C . THR A 1 404 ? -21.439 0.195 49.660 1.00 31.17 404 THR A C 1
ATOM 3158 O O . THR A 1 404 ? -20.960 0.712 50.673 1.00 31.17 404 THR A O 1
ATOM 3161 N N . GLY A 1 405 ? -20.721 -0.528 48.803 1.00 30.80 405 GLY A N 1
ATOM 3162 C CA . GLY A 1 405 ? -19.292 -0.800 48.973 1.00 30.80 405 GLY A CA 1
ATOM 3163 C C . GLY A 1 405 ? -18.596 -1.325 47.720 1.00 30.80 405 GLY A C 1
ATOM 3164 O O . GLY A 1 405 ? -17.629 -2.061 47.850 1.00 30.80 405 GLY A O 1
ATOM 3165 N N . LEU A 1 406 ? -19.085 -0.973 46.533 1.00 31.72 406 LEU A N 1
ATOM 3166 C CA . LEU A 1 406 ? -18.342 -1.100 45.283 1.00 31.72 406 LEU A CA 1
ATOM 3167 C C . LEU A 1 406 ? -18.539 0.224 44.554 1.00 31.72 406 LEU A C 1
ATOM 3169 O O . LEU A 1 406 ? -19.591 0.476 43.972 1.00 31.72 406 LEU A O 1
ATOM 3173 N N . GLU A 1 407 ? -17.575 1.121 44.748 1.00 31.64 407 GLU A N 1
ATOM 3174 C CA . GLU A 1 407 ? -17.446 2.311 43.921 1.00 31.64 407 GLU A CA 1
ATOM 3175 C C . GLU A 1 407 ? -17.202 1.851 42.481 1.00 31.64 407 GLU A C 1
ATOM 3177 O O . GLU A 1 407 ? -16.403 0.951 42.224 1.00 31.64 407 GLU A O 1
ATOM 3182 N N . GLU A 1 408 ? -17.967 2.447 41.574 1.00 41.62 408 GLU A N 1
ATOM 3183 C CA . GLU A 1 408 ? -17.822 2.349 40.130 1.00 41.62 408 GLU A CA 1
ATOM 3184 C C . GLU A 1 408 ? -16.402 2.789 39.735 1.00 41.62 408 GLU A C 1
ATOM 3186 O O . GLU A 1 408 ? -16.091 3.981 39.744 1.00 41.62 408 GLU A O 1
ATOM 3191 N N . GLU A 1 409 ? -15.535 1.838 39.379 1.00 34.22 409 GLU A N 1
ATOM 3192 C CA . GLU A 1 409 ? -14.359 2.134 38.560 1.00 34.22 409 GLU A CA 1
ATOM 3193 C C . GLU A 1 409 ? -14.793 2.129 37.088 1.00 34.22 409 GLU A C 1
ATOM 3195 O O . GLU A 1 409 ? -15.167 1.112 36.506 1.00 34.22 409 GLU A O 1
ATOM 3200 N N . THR A 1 410 ? -14.819 3.340 36.541 1.00 35.91 410 THR A N 1
ATOM 3201 C CA . THR A 1 410 ? -14.981 3.716 35.135 1.00 35.91 410 THR A CA 1
ATOM 3202 C C . THR A 1 410 ? -14.098 2.893 34.198 1.00 35.91 410 THR A C 1
ATOM 3204 O O . THR A 1 410 ? -12.923 2.750 34.517 1.00 35.91 410 THR A O 1
ATOM 3207 N N . ASP A 1 411 ? -14.648 2.452 33.054 1.00 38.25 411 ASP A N 1
ATOM 3208 C CA . ASP A 1 411 ? -13.962 2.008 31.819 1.00 38.25 411 ASP A CA 1
ATOM 3209 C C . ASP A 1 411 ? -12.450 1.784 31.961 1.00 38.25 411 ASP A C 1
ATOM 3211 O O . ASP A 1 411 ? -11.622 2.572 31.500 1.00 38.25 411 ASP A O 1
ATOM 3215 N N . ASP A 1 412 ? -12.091 0.699 32.637 1.00 41.97 412 ASP A N 1
ATOM 3216 C CA . ASP A 1 412 ? -10.704 0.296 32.772 1.00 41.97 412 ASP A CA 1
ATOM 3217 C C . ASP A 1 412 ? -10.301 -0.388 31.460 1.00 41.97 412 ASP A C 1
ATOM 3219 O O . ASP A 1 412 ? -10.709 -1.519 31.183 1.00 41.97 412 ASP A O 1
ATOM 3223 N N . ASP A 1 413 ? -9.548 0.354 30.648 1.00 50.62 413 ASP A N 1
ATOM 3224 C CA . ASP A 1 413 ? -9.024 0.022 29.320 1.00 50.62 413 ASP A CA 1
ATOM 3225 C C . ASP A 1 413 ? -8.543 -1.445 29.271 1.00 50.62 413 ASP A C 1
ATOM 3227 O O . ASP A 1 413 ? -7.455 -1.797 29.744 1.00 50.62 413 ASP A O 1
ATOM 3231 N N . TYR A 1 414 ? -9.386 -2.352 28.762 1.00 58.81 414 TYR A N 1
ATOM 3232 C CA . TYR A 1 414 ? -9.007 -3.751 28.592 1.00 58.81 414 TYR A CA 1
ATOM 3233 C C . TYR A 1 414 ? -7.912 -3.817 27.524 1.00 58.81 414 TYR A C 1
ATOM 3235 O O . TYR A 1 414 ? -8.174 -3.760 26.322 1.00 58.81 414 TYR A O 1
ATOM 3243 N N . HIS A 1 415 ? -6.662 -3.942 27.960 1.00 65.38 415 HIS A N 1
ATOM 3244 C CA . HIS A 1 415 ? -5.544 -4.179 27.060 1.00 65.38 415 HIS A CA 1
ATOM 3245 C C . HIS A 1 415 ? -5.412 -5.677 26.792 1.00 65.38 415 HIS A C 1
ATOM 3247 O O . HIS A 1 415 ? -5.127 -6.470 27.693 1.00 65.38 415 HIS A O 1
ATOM 3253 N N . MET A 1 416 ? -5.601 -6.056 25.528 1.00 75.69 416 MET A N 1
ATOM 3254 C CA . MET A 1 416 ? -5.410 -7.426 25.068 1.00 75.69 416 MET A CA 1
ATOM 3255 C C . MET A 1 416 ? -3.998 -7.913 25.420 1.00 75.69 416 MET A C 1
AT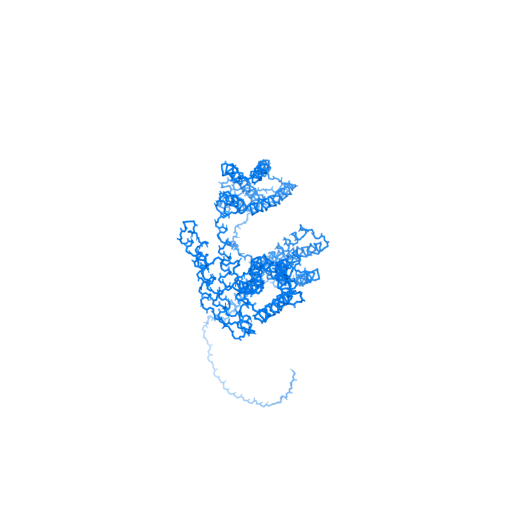OM 3257 O O . MET A 1 416 ? -2.997 -7.272 25.094 1.00 75.69 416 MET A O 1
ATOM 3261 N N . GLY A 1 417 ? -3.910 -9.061 26.091 1.00 75.94 417 GLY A N 1
ATOM 3262 C CA . GLY A 1 417 ? -2.628 -9.651 26.463 1.00 75.94 417 GLY A CA 1
ATOM 3263 C C . GLY A 1 417 ? -1.797 -10.043 25.237 1.00 75.94 417 GLY A C 1
ATOM 3264 O O . GLY A 1 417 ? -2.333 -10.501 24.229 1.00 75.94 417 GLY A O 1
ATOM 3265 N N . ILE A 1 418 ? -0.467 -9.937 25.346 1.00 74.69 418 ILE A N 1
ATOM 3266 C CA . ILE A 1 418 ? 0.485 -10.255 24.261 1.00 74.69 418 ILE A CA 1
ATOM 3267 C C . ILE A 1 418 ? 0.281 -11.661 23.667 1.00 74.69 418 ILE A C 1
ATOM 3269 O O . ILE A 1 418 ? 0.500 -11.871 22.478 1.00 74.69 418 ILE A O 1
ATOM 3273 N N . ASN A 1 419 ? -0.152 -12.630 24.479 1.00 79.06 419 ASN A N 1
ATOM 3274 C CA . ASN A 1 419 ? -0.393 -14.003 24.030 1.00 79.06 419 ASN A CA 1
ATOM 3275 C C . ASN A 1 419 ? -1.675 -14.120 23.197 1.00 79.06 419 ASN A C 1
ATOM 3277 O O . ASN A 1 419 ? -1.658 -14.792 22.170 1.00 79.06 419 ASN A O 1
ATOM 3281 N N . THR A 1 420 ? -2.747 -13.431 23.600 1.00 85.38 420 THR A N 1
ATOM 3282 C CA . THR A 1 420 ? -3.993 -13.338 22.825 1.00 85.38 420 THR A CA 1
ATOM 3283 C C . THR A 1 420 ? -3.730 -12.656 21.486 1.00 85.38 420 THR A C 1
ATOM 3285 O O . THR A 1 420 ? -4.094 -13.191 20.444 1.00 85.38 420 THR A O 1
ATOM 3288 N N . TYR A 1 421 ? -3.000 -11.534 21.506 1.00 82.69 421 TYR A N 1
ATOM 3289 C CA . TYR A 1 421 ? -2.612 -10.811 20.296 1.00 82.69 421 TYR A CA 1
ATOM 3290 C C . TYR A 1 421 ? -1.831 -11.704 19.323 1.00 82.69 421 TYR A C 1
ATOM 3292 O O . TYR A 1 421 ? -2.199 -11.810 18.160 1.00 82.69 421 TYR A O 1
ATOM 3300 N N . ARG A 1 422 ? -0.800 -12.416 19.803 1.00 86.25 422 ARG A N 1
ATOM 3301 C CA . ARG A 1 422 ? -0.003 -13.338 18.971 1.00 86.25 422 ARG A CA 1
ATOM 3302 C C . ARG A 1 422 ? -0.835 -14.451 18.349 1.00 86.25 422 ARG A C 1
ATOM 3304 O O . ARG A 1 422 ? -0.538 -14.893 17.245 1.00 86.25 422 ARG A O 1
ATOM 3311 N N . LEU A 1 423 ? -1.838 -14.944 19.070 1.00 92.44 423 LEU A N 1
ATOM 3312 C CA . LEU A 1 423 ? -2.715 -15.987 18.562 1.00 92.44 423 LEU A CA 1
ATOM 3313 C C . LEU A 1 423 ? -3.654 -15.446 17.471 1.00 92.44 423 LEU A C 1
ATOM 3315 O O . LEU A 1 423 ? -3.846 -16.117 16.461 1.00 92.44 423 LEU A O 1
ATOM 3319 N N . PHE A 1 424 ? -4.184 -14.231 17.636 1.00 93.31 424 PHE A N 1
ATOM 3320 C CA . PHE A 1 424 ? -5.005 -13.563 16.618 1.00 93.31 424 PHE A CA 1
ATOM 3321 C C . PHE A 1 424 ? -4.193 -13.172 15.383 1.00 93.31 424 PHE A C 1
ATOM 3323 O O . PHE A 1 424 ? -4.638 -13.400 14.263 1.00 93.31 424 PHE A O 1
ATOM 3330 N N . GLU A 1 425 ? -2.980 -12.661 15.576 1.00 91.38 425 GLU A N 1
ATOM 3331 C CA . GLU A 1 425 ? -2.033 -12.381 14.496 1.00 91.38 425 GLU A CA 1
ATOM 3332 C C . GLU A 1 425 ? -1.697 -13.658 13.713 1.00 91.38 425 GLU A C 1
ATOM 3334 O O . GLU A 1 425 ? -1.721 -13.651 12.485 1.00 91.38 425 GLU A O 1
ATOM 3339 N N . ALA A 1 426 ? -1.465 -14.783 14.398 1.00 92.19 426 ALA A N 1
ATOM 3340 C CA . ALA A 1 426 ? -1.264 -16.072 13.740 1.00 92.19 426 ALA A CA 1
ATOM 3341 C C . ALA A 1 426 ? -2.515 -16.539 12.974 1.00 92.19 426 ALA A C 1
ATOM 3343 O O . ALA A 1 426 ? -2.396 -17.007 11.845 1.00 92.19 426 ALA A O 1
ATOM 3344 N N . ALA A 1 427 ? -3.713 -16.377 13.546 1.00 91.81 427 ALA A N 1
ATOM 3345 C CA . ALA A 1 427 ? -4.970 -16.710 12.874 1.00 91.81 427 ALA A CA 1
ATOM 3346 C C . ALA A 1 427 ? -5.182 -15.880 11.598 1.00 91.81 427 ALA A C 1
ATOM 3348 O O . ALA A 1 427 ? -5.533 -16.435 10.556 1.00 91.81 427 ALA A O 1
ATOM 3349 N N . TYR A 1 428 ? -4.903 -14.577 11.659 1.00 92.06 428 TYR A N 1
ATOM 3350 C CA . TYR A 1 428 ? -4.971 -13.677 10.510 1.00 92.06 428 TYR A CA 1
ATOM 3351 C C . TYR A 1 428 ? -3.921 -14.027 9.448 1.00 92.06 428 TYR A C 1
ATOM 3353 O O . TYR A 1 428 ? -4.250 -14.202 8.279 1.00 92.06 428 TYR A O 1
ATOM 3361 N N . ASN A 1 429 ? -2.665 -14.235 9.850 1.00 88.31 429 ASN A N 1
ATOM 3362 C CA . ASN A 1 429 ? -1.600 -14.631 8.930 1.00 88.31 429 ASN A CA 1
ATOM 3363 C C . ASN A 1 429 ? -1.877 -15.981 8.261 1.00 88.31 429 ASN A C 1
ATOM 3365 O O . ASN A 1 429 ? -1.520 -16.178 7.105 1.00 88.31 429 ASN A O 1
ATOM 3369 N N . PHE A 1 430 ? -2.527 -16.913 8.954 1.00 96.00 430 PHE A N 1
ATOM 3370 C CA . PHE A 1 430 ? -2.928 -18.183 8.359 1.00 96.00 430 PHE A CA 1
ATOM 3371 C C . PHE A 1 430 ? -4.120 -18.037 7.404 1.00 96.00 430 PHE A C 1
ATOM 3373 O O . PHE A 1 430 ? -4.193 -18.751 6.403 1.00 96.00 430 PHE A O 1
ATOM 3380 N N . TYR A 1 431 ? -5.048 -17.120 7.697 1.00 91.94 431 TYR A N 1
ATOM 3381 C CA . TYR A 1 431 ? -6.158 -16.758 6.812 1.00 91.94 431 TYR A CA 1
ATOM 3382 C C . TYR A 1 431 ? -5.657 -16.132 5.499 1.00 91.94 431 TYR A C 1
ATOM 3384 O O . TYR A 1 431 ? -6.071 -16.573 4.431 1.00 91.94 431 TYR A O 1
ATOM 3392 N N . GLU A 1 432 ? -4.696 -15.208 5.577 1.00 92.81 432 GLU A N 1
ATOM 3393 C CA . GLU A 1 432 ? -4.060 -14.554 4.419 1.00 92.81 432 GLU A CA 1
ATOM 3394 C C . GLU A 1 432 ? -3.048 -15.454 3.677 1.00 92.81 432 GLU A C 1
ATOM 3396 O O . GLU A 1 432 ? -2.562 -15.107 2.604 1.00 92.81 432 GLU A O 1
ATOM 3401 N N . GLY A 1 433 ? -2.712 -16.627 4.228 1.00 94.25 433 GLY A N 1
ATOM 3402 C CA . GLY A 1 433 ? -1.739 -17.553 3.636 1.00 94.25 433 GLY A CA 1
ATOM 3403 C C . GLY A 1 433 ? -0.267 -17.174 3.856 1.00 94.25 433 GLY A C 1
ATOM 3404 O O . GLY A 1 433 ? 0.607 -17.730 3.192 1.00 94.25 433 GLY A O 1
ATOM 3405 N N . ASN A 1 434 ? 0.014 -16.270 4.797 1.00 93.12 434 ASN A N 1
ATOM 3406 C CA . ASN A 1 434 ? 1.360 -15.831 5.181 1.00 93.12 434 ASN A CA 1
ATOM 3407 C C . ASN A 1 434 ? 2.114 -16.859 6.040 1.00 93.12 434 ASN A C 1
ATOM 3409 O O . ASN A 1 434 ? 3.343 -16.872 6.032 1.00 93.12 434 ASN A O 1
ATOM 3413 N N . ILE A 1 435 ? 1.394 -17.708 6.781 1.00 97.00 435 ILE A N 1
ATOM 3414 C CA . ILE A 1 435 ? 1.966 -18.844 7.519 1.00 97.00 435 ILE A CA 1
ATOM 3415 C C . ILE A 1 435 ? 1.299 -20.150 7.091 1.00 97.00 435 ILE A C 1
ATOM 3417 O O . ILE A 1 435 ? 0.150 -20.161 6.640 1.00 97.00 435 ILE A O 1
ATOM 3421 N N . ASP A 1 436 ? 2.017 -21.263 7.230 1.00 97.56 436 ASP A N 1
ATOM 3422 C CA . ASP A 1 436 ? 1.500 -22.581 6.866 1.00 97.56 436 ASP A CA 1
ATOM 3423 C C . ASP A 1 436 ? 0.690 -23.246 7.999 1.00 97.56 436 ASP A C 1
ATOM 3425 O O . ASP A 1 436 ? 0.579 -22.750 9.123 1.00 97.56 436 ASP A O 1
ATOM 3429 N N . GLU A 1 437 ? 0.075 -24.393 7.694 1.00 97.62 437 GLU A N 1
ATOM 3430 C CA . GLU A 1 437 ? -0.734 -25.144 8.663 1.00 97.62 437 GLU A CA 1
ATOM 3431 C C . GLU A 1 437 ? 0.082 -25.622 9.869 1.00 97.62 437 GLU A C 1
ATOM 3433 O O . GLU A 1 437 ? -0.427 -25.640 10.991 1.00 97.62 437 GLU A O 1
ATOM 3438 N N . ALA A 1 438 ? 1.339 -26.020 9.662 1.00 97.56 438 ALA A N 1
ATOM 3439 C CA . ALA A 1 438 ? 2.174 -26.531 10.740 1.00 97.56 438 ALA A CA 1
ATOM 3440 C C . ALA A 1 438 ? 2.532 -25.412 11.726 1.00 97.56 438 ALA A C 1
ATOM 3442 O O . ALA A 1 438 ? 2.500 -25.621 12.942 1.00 97.56 438 ALA A O 1
ATOM 3443 N N . GLU A 1 439 ? 2.823 -24.223 11.205 1.00 96.81 439 GLU A N 1
ATOM 3444 C CA . GLU A 1 439 ? 3.081 -23.027 11.990 1.00 96.81 439 GLU A CA 1
ATOM 3445 C C . GLU A 1 439 ? 1.833 -22.587 12.763 1.00 96.81 439 GLU A C 1
ATOM 3447 O O . GLU A 1 439 ? 1.903 -22.424 13.983 1.00 96.81 439 GLU A O 1
ATOM 3452 N N . PHE A 1 440 ? 0.661 -22.515 12.123 1.00 98.06 440 PHE A N 1
ATOM 3453 C CA . PHE A 1 440 ? -0.567 -22.139 12.830 1.00 98.06 440 PHE A CA 1
ATOM 3454 C C . PHE A 1 440 ? -0.952 -23.146 13.929 1.00 98.06 440 PHE A C 1
ATOM 3456 O O . PHE A 1 440 ? -1.228 -22.752 15.066 1.00 98.06 440 PHE A O 1
ATOM 3463 N N . ARG A 1 441 ? -0.848 -24.459 13.661 1.00 97.81 441 ARG A N 1
ATOM 3464 C CA . ARG A 1 441 ? -1.028 -25.508 14.686 1.00 97.81 441 ARG A CA 1
ATOM 3465 C C . ARG A 1 441 ? -0.055 -25.351 15.853 1.00 97.81 441 ARG A C 1
ATOM 3467 O O . ARG A 1 441 ? -0.404 -25.667 16.990 1.00 97.81 441 ARG A O 1
ATOM 3474 N N . SER A 1 442 ? 1.166 -24.875 15.614 1.00 97.06 442 SER A N 1
ATOM 3475 C CA . SER A 1 442 ? 2.135 -24.602 16.684 1.00 97.06 442 SER A CA 1
ATOM 3476 C C . SER A 1 442 ? 1.640 -23.502 17.634 1.00 97.06 442 SER A C 1
ATOM 3478 O O . SER A 1 442 ? 1.730 -23.653 18.858 1.00 97.06 442 SER A O 1
ATOM 3480 N N . HIS A 1 443 ? 1.045 -22.433 17.095 1.00 97.00 443 HIS A N 1
ATOM 3481 C CA . HIS A 1 443 ? 0.441 -21.359 17.891 1.00 97.00 443 HIS A CA 1
ATOM 3482 C C . HIS A 1 443 ? -0.765 -21.846 18.706 1.00 97.00 443 HIS A C 1
ATOM 3484 O O . HIS A 1 443 ? -0.821 -21.585 19.911 1.00 97.00 443 HIS A O 1
ATOM 3490 N N . ILE A 1 444 ? -1.666 -22.623 18.092 1.00 97.50 444 ILE A N 1
ATOM 3491 C CA . ILE A 1 444 ? -2.819 -23.234 18.780 1.00 97.50 444 ILE A CA 1
ATOM 3492 C C . ILE A 1 444 ? -2.343 -24.109 19.945 1.00 97.50 444 ILE A C 1
ATOM 3494 O O . ILE A 1 444 ? -2.795 -23.938 21.075 1.00 97.50 444 ILE A O 1
ATOM 3498 N N . ASN A 1 445 ? -1.381 -25.006 19.703 1.00 96.00 445 ASN A N 1
ATOM 3499 C CA . ASN A 1 445 ? -0.861 -25.911 20.732 1.00 96.00 445 ASN A CA 1
ATOM 3500 C C . ASN A 1 445 ? -0.152 -25.171 21.873 1.00 96.00 445 ASN A C 1
ATOM 3502 O O . ASN A 1 445 ? -0.280 -25.551 23.037 1.00 96.00 445 ASN A O 1
ATOM 3506 N N . THR A 1 446 ? 0.581 -24.102 21.555 1.00 93.81 446 THR A N 1
ATOM 3507 C CA . THR A 1 446 ? 1.230 -23.257 22.567 1.00 93.81 446 THR A CA 1
ATOM 3508 C C . THR A 1 446 ? 0.190 -22.578 23.458 1.00 93.81 446 THR A C 1
ATOM 3510 O O . THR A 1 446 ? 0.324 -22.583 24.685 1.00 93.81 446 THR A O 1
ATOM 3513 N N . SER A 1 447 ? -0.874 -22.036 22.858 1.00 94.50 447 SER A N 1
ATOM 3514 C CA . SER A 1 447 ? -1.971 -21.432 23.611 1.00 94.50 447 SER A CA 1
ATOM 3515 C C . SER A 1 447 ? -2.718 -22.461 24.456 1.00 94.50 447 SER A C 1
ATOM 3517 O O . SER A 1 447 ? -2.968 -22.193 25.628 1.00 94.50 447 SER A O 1
ATOM 3519 N N . ARG A 1 448 ? -3.026 -23.635 23.890 1.00 96.38 448 ARG A N 1
ATOM 3520 C CA . ARG A 1 448 ? -3.721 -24.729 24.579 1.00 96.38 448 ARG A CA 1
ATOM 3521 C C . ARG A 1 448 ? -2.983 -25.128 25.846 1.00 96.38 448 ARG A C 1
ATOM 3523 O O . ARG A 1 448 ? -3.549 -25.076 26.928 1.00 96.38 448 ARG A O 1
ATOM 3530 N N . ARG A 1 449 ? -1.682 -25.396 25.723 1.00 92.75 449 ARG A N 1
ATOM 3531 C CA . ARG A 1 449 ? -0.837 -25.764 26.860 1.00 92.75 449 ARG A CA 1
ATOM 3532 C C . ARG A 1 449 ? -0.817 -24.695 27.955 1.00 92.75 449 ARG A C 1
ATOM 3534 O O . ARG A 1 449 ? -0.823 -25.031 29.130 1.00 92.75 449 ARG A O 1
ATOM 3541 N N . THR A 1 450 ? -0.786 -23.417 27.580 1.00 88.31 450 THR A N 1
ATOM 3542 C CA . THR A 1 450 ? -0.778 -22.307 28.552 1.00 88.31 450 THR A CA 1
ATOM 3543 C C . THR A 1 450 ? -2.067 -22.277 29.381 1.00 88.31 450 THR A C 1
ATOM 3545 O O . THR A 1 450 ? -2.041 -21.998 30.581 1.00 88.31 450 THR A O 1
ATOM 3548 N N . VAL A 1 451 ? -3.197 -22.576 28.742 1.00 88.62 451 VAL A N 1
ATOM 3549 C CA . VAL A 1 451 ? -4.512 -22.603 29.387 1.00 88.62 451 VAL A CA 1
ATOM 3550 C C . VAL A 1 451 ? -4.700 -23.875 30.216 1.00 88.62 451 VAL A C 1
ATOM 3552 O O . VAL A 1 451 ? -5.109 -23.772 31.366 1.00 88.62 451 VAL A O 1
ATOM 3555 N N . GLU A 1 452 ? -4.288 -25.039 29.711 1.00 88.12 452 GLU A N 1
ATOM 3556 C CA . GLU A 1 452 ? -4.291 -26.307 30.464 1.00 88.12 452 GLU A CA 1
ATOM 3557 C C . GLU A 1 452 ? -3.410 -26.225 31.730 1.00 88.12 452 GLU A C 1
ATOM 3559 O O . GLU A 1 452 ? -3.807 -26.664 32.806 1.00 88.12 452 GLU A O 1
ATOM 3564 N N . GLU A 1 453 ? -2.237 -25.579 31.655 1.00 84.44 453 GLU A N 1
ATOM 3565 C CA . GLU A 1 453 ? -1.395 -25.319 32.836 1.00 84.44 453 GLU A CA 1
ATOM 3566 C C . GLU A 1 453 ? -2.104 -24.408 33.866 1.00 84.44 453 GLU A C 1
ATOM 3568 O O . GLU A 1 453 ? -1.855 -24.512 35.071 1.00 84.44 453 GLU A O 1
ATOM 3573 N N . SER A 1 454 ? -3.013 -23.536 33.412 1.00 81.50 454 SER A N 1
ATOM 3574 C CA . SER A 1 454 ? -3.831 -22.677 34.279 1.00 81.50 454 SER A CA 1
ATOM 3575 C C . SER A 1 454 ? -5.012 -23.436 34.901 1.00 81.50 454 SER A C 1
ATOM 3577 O O . SER A 1 454 ? -5.330 -23.206 36.068 1.00 81.50 454 SER A O 1
ATOM 3579 N N . GLU A 1 455 ? -5.611 -24.379 34.170 1.00 81.56 455 GLU A N 1
ATOM 3580 C CA . GLU A 1 455 ? -6.661 -25.293 34.646 1.00 81.56 455 GLU A CA 1
ATOM 3581 C C . GLU A 1 455 ? -6.144 -26.204 35.772 1.00 81.56 455 GLU A C 1
ATOM 3583 O O . GLU A 1 455 ? -6.755 -26.313 36.840 1.00 81.56 455 GLU A O 1
ATOM 3588 N N . ASP A 1 456 ? -4.942 -26.764 35.602 1.00 77.31 456 ASP A N 1
ATOM 3589 C CA . ASP A 1 456 ? -4.250 -27.512 36.655 1.00 77.31 456 ASP A CA 1
ATOM 3590 C C . ASP A 1 456 ? -4.024 -26.638 37.902 1.00 77.31 456 ASP A C 1
ATOM 3592 O O . ASP A 1 456 ? -4.177 -27.090 39.044 1.00 77.31 456 ASP A O 1
ATOM 3596 N N . GLY A 1 457 ? -3.676 -25.363 37.708 1.00 75.62 457 GLY A N 1
ATOM 3597 C CA . GLY A 1 457 ? -3.566 -24.380 38.786 1.00 75.62 457 GLY A CA 1
ATOM 3598 C C . GLY A 1 457 ? -4.892 -24.167 39.519 1.00 75.62 457 GLY A C 1
ATOM 3599 O O . GLY A 1 457 ? -4.923 -24.170 40.751 1.00 75.62 457 GLY A O 1
ATOM 3600 N N . LEU A 1 458 ? -5.988 -24.058 38.770 1.00 79.69 458 LEU A N 1
ATOM 3601 C CA . LEU A 1 458 ? -7.341 -23.827 39.269 1.00 79.69 458 LEU A CA 1
ATOM 3602 C C . LEU A 1 458 ? -7.875 -24.990 40.105 1.00 79.69 458 LEU A C 1
ATOM 3604 O O . LEU A 1 458 ? -8.415 -24.780 41.190 1.00 79.69 458 LEU A O 1
ATOM 3608 N N . HIS A 1 459 ? -7.647 -26.231 39.676 1.00 75.25 459 HIS A N 1
ATOM 3609 C CA . HIS A 1 459 ? -8.003 -27.411 40.469 1.00 75.25 459 HIS A CA 1
ATOM 3610 C C . HIS A 1 459 ? -7.238 -27.504 41.794 1.00 75.25 459 HIS A C 1
ATOM 3612 O O . HIS A 1 459 ? -7.738 -28.073 42.769 1.00 75.25 459 HIS A O 1
ATOM 3618 N N . ASN A 1 460 ? -6.045 -26.912 41.853 1.00 73.19 460 ASN A N 1
ATOM 3619 C CA . ASN A 1 460 ? -5.252 -26.811 43.072 1.00 73.19 460 ASN A CA 1
ATOM 3620 C C . ASN A 1 460 ? -5.578 -25.556 43.907 1.00 73.19 460 ASN A C 1
ATOM 3622 O O . ASN A 1 460 ? -5.128 -25.457 45.053 1.00 73.19 460 ASN A O 1
ATOM 3626 N N . MET A 1 461 ? -6.381 -24.618 43.389 1.00 72.62 461 MET A N 1
ATOM 3627 C CA . MET A 1 461 ? -6.869 -23.464 44.143 1.00 72.62 461 MET A CA 1
ATOM 3628 C C . MET A 1 461 ? -7.952 -23.899 45.133 1.00 72.62 461 MET A C 1
ATOM 3630 O O . MET A 1 461 ? -9.147 -23.924 44.849 1.00 72.62 461 MET A O 1
ATOM 3634 N N . THR A 1 462 ? -7.535 -24.209 46.357 1.00 66.44 462 THR A N 1
ATOM 3635 C CA . THR A 1 462 ? -8.463 -24.391 47.474 1.00 66.44 462 THR A CA 1
ATOM 3636 C C . THR A 1 462 ? -8.640 -23.080 48.226 1.00 66.44 462 THR A C 1
ATOM 3638 O O . THR A 1 462 ? -7.653 -22.495 48.683 1.00 66.44 462 THR A O 1
ATOM 3641 N N . GLY A 1 463 ? -9.890 -22.661 48.426 1.00 63.06 463 GLY A N 1
ATOM 3642 C CA . GLY A 1 463 ? -10.215 -21.565 49.334 1.00 63.06 463 GLY A CA 1
ATOM 3643 C C . GLY A 1 463 ? -9.631 -21.827 50.724 1.00 63.06 463 GLY A C 1
ATOM 3644 O O . GLY A 1 463 ? -9.521 -22.970 51.179 1.00 63.06 463 GLY A O 1
ATOM 3645 N N . LYS A 1 464 ? -9.207 -20.768 51.414 1.00 65.12 464 LYS A N 1
ATOM 3646 C CA . LYS A 1 464 ? -8.585 -20.887 52.736 1.00 65.12 464 LYS A CA 1
ATOM 3647 C C . LYS A 1 464 ? -9.620 -21.430 53.728 1.00 65.12 464 LYS A C 1
ATOM 3649 O O . LYS A 1 464 ? -10.563 -20.731 54.083 1.00 65.12 464 LYS A O 1
ATOM 3654 N N . VAL A 1 465 ? -9.454 -22.672 54.185 1.00 65.56 465 VAL A N 1
ATOM 3655 C CA . VAL A 1 465 ? -10.351 -23.286 55.179 1.00 65.56 465 VAL A CA 1
ATOM 3656 C C . VAL A 1 465 ? -9.839 -22.964 56.581 1.00 65.56 465 VAL A C 1
ATOM 3658 O O . VAL A 1 465 ? -8.758 -23.403 56.979 1.00 65.56 465 VAL A O 1
ATOM 3661 N N . LEU A 1 466 ? -10.608 -22.190 57.348 1.00 64.69 466 LEU A N 1
ATOM 3662 C CA . LEU A 1 466 ? -10.314 -21.965 58.761 1.00 64.69 466 LEU A CA 1
ATOM 3663 C C . LEU A 1 466 ? -10.680 -23.206 59.575 1.00 64.69 466 LEU A C 1
ATOM 3665 O O . LEU A 1 466 ? -11.726 -23.820 59.384 1.00 64.69 466 LEU A O 1
ATOM 3669 N N . THR A 1 467 ? -9.827 -23.568 60.532 1.00 72.25 467 THR A N 1
ATOM 3670 C CA . THR A 1 467 ? -10.181 -24.614 61.497 1.00 72.25 467 THR A CA 1
ATOM 3671 C C . THR A 1 467 ? -11.305 -24.129 62.412 1.00 72.25 467 THR A C 1
ATOM 3673 O O . THR A 1 467 ? -11.408 -22.942 62.721 1.00 72.25 467 THR A O 1
ATOM 3676 N N . GLU A 1 468 ? -12.104 -25.056 62.937 1.00 67.19 468 GLU A N 1
ATOM 3677 C CA . GLU A 1 468 ? -13.216 -24.774 63.862 1.00 67.19 468 GLU A CA 1
ATOM 3678 C C . GLU A 1 468 ? -12.778 -23.920 65.076 1.00 67.19 468 GLU A C 1
ATOM 3680 O O . GLU A 1 468 ? -13.505 -23.063 65.573 1.00 67.19 468 GLU A O 1
ATOM 3685 N N . LYS A 1 469 ? -11.516 -24.082 65.495 1.00 65.88 469 LYS A N 1
ATOM 3686 C CA . LYS A 1 469 ? -10.877 -23.338 66.590 1.00 65.88 469 LYS A CA 1
ATOM 3687 C C . LYS A 1 469 ? -10.456 -21.909 66.212 1.00 65.88 469 LYS A C 1
ATOM 3689 O O . LYS A 1 469 ? -10.255 -21.084 67.103 1.00 65.88 469 LYS A O 1
ATOM 3694 N N . GLN A 1 470 ? -10.259 -21.630 64.924 1.00 63.81 470 GLN A N 1
ATOM 3695 C CA . GLN A 1 470 ? -9.986 -20.293 64.385 1.00 63.81 470 GLN A CA 1
ATOM 3696 C C . GLN A 1 470 ? -11.291 -19.539 64.134 1.00 63.81 470 GLN A C 1
ATOM 3698 O O . GLN A 1 470 ? -11.398 -18.399 64.570 1.00 63.81 470 GLN A O 1
ATOM 3703 N N . LEU A 1 471 ? -12.304 -20.205 63.567 1.00 68.31 471 LEU A N 1
ATOM 3704 C CA . LEU A 1 471 ? -13.661 -19.664 63.430 1.00 68.31 471 LEU A CA 1
ATOM 3705 C C . LEU A 1 471 ? -14.231 -19.208 64.781 1.00 68.31 471 LEU A C 1
ATOM 3707 O O . LEU A 1 471 ? -14.722 -18.094 64.896 1.00 68.31 471 LEU A O 1
ATOM 3711 N N . SER A 1 472 ? -14.049 -19.996 65.848 1.00 71.31 472 SER A N 1
ATOM 3712 C CA . SER A 1 472 ? -14.523 -19.631 67.195 1.00 71.31 472 SER A CA 1
ATOM 3713 C C . SER A 1 472 ? -13.812 -18.428 67.840 1.00 71.31 472 SER A C 1
ATOM 3715 O O . SER A 1 472 ? -14.159 -18.040 68.954 1.00 71.31 472 SER A O 1
ATOM 3717 N N . ARG A 1 473 ? -12.744 -17.909 67.218 1.00 74.00 473 ARG A N 1
ATOM 3718 C CA . ARG A 1 473 ? -11.958 -16.763 67.708 1.00 74.00 473 ARG A CA 1
ATOM 3719 C C . ARG A 1 473 ? -12.215 -15.483 66.916 1.00 74.00 473 ARG A C 1
ATOM 3721 O O . ARG A 1 473 ? -11.748 -14.435 67.356 1.00 74.00 473 ARG A O 1
ATOM 3728 N N . LEU A 1 474 ? -12.914 -15.575 65.786 1.00 74.12 474 LEU A N 1
ATOM 3729 C CA . LEU A 1 474 ? -13.303 -14.420 64.989 1.00 74.12 474 LEU A CA 1
ATOM 3730 C C . LEU A 1 474 ? -14.419 -13.649 65.692 1.00 74.12 474 LEU A C 1
ATOM 3732 O O . LEU A 1 474 ? -15.256 -14.226 66.393 1.00 74.12 474 LEU A O 1
ATOM 3736 N N . THR A 1 475 ? -14.427 -12.330 65.518 1.00 79.62 475 THR A N 1
ATOM 3737 C CA . THR A 1 475 ? -15.606 -11.541 65.876 1.00 79.62 475 THR A CA 1
ATOM 3738 C C . THR A 1 475 ? -16.736 -11.826 64.874 1.00 79.62 475 THR A C 1
ATOM 3740 O O . THR A 1 475 ? -16.464 -12.305 63.773 1.00 79.62 475 THR A O 1
ATOM 3743 N N . PRO A 1 476 ? -18.009 -11.531 65.200 1.00 75.81 476 PRO A N 1
ATOM 3744 C CA . PRO A 1 476 ? -19.112 -11.691 64.246 1.00 75.81 476 PRO A CA 1
ATOM 3745 C C . PRO A 1 476 ? -18.910 -10.909 62.938 1.00 75.81 476 PRO A C 1
ATOM 3747 O O . PRO A 1 476 ? -19.351 -11.349 61.882 1.00 75.81 476 PRO A O 1
ATOM 3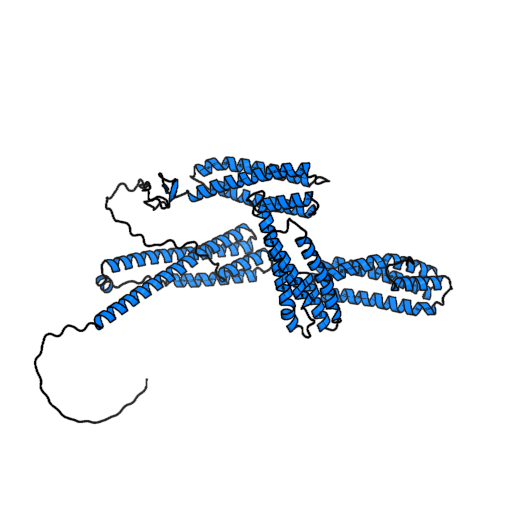750 N N . GLU A 1 477 ? -18.227 -9.764 63.003 1.00 69.69 477 GLU A N 1
ATOM 3751 C CA . GLU A 1 477 ? -17.899 -8.935 61.837 1.00 69.69 477 GLU A CA 1
ATOM 3752 C C . GLU A 1 477 ? -16.804 -9.586 60.978 1.00 69.69 477 GLU A C 1
ATOM 3754 O O . GLU A 1 477 ? -16.936 -9.642 59.754 1.00 69.69 477 GLU A O 1
ATOM 3759 N N . ASP A 1 478 ? -15.773 -10.164 61.601 1.00 71.19 478 ASP A N 1
ATOM 3760 C CA . ASP A 1 478 ? -14.714 -10.881 60.877 1.00 71.19 478 ASP A CA 1
ATOM 3761 C C . ASP A 1 478 ? -15.223 -12.203 60.284 1.00 71.19 478 ASP A C 1
ATOM 3763 O O . ASP A 1 478 ? -14.801 -12.602 59.201 1.00 71.19 478 ASP A O 1
ATOM 3767 N N . GLN A 1 479 ? -16.149 -12.881 60.971 1.00 72.19 479 GLN A N 1
ATOM 3768 C CA . GLN A 1 479 ? -16.779 -14.098 60.465 1.00 72.19 479 GLN A CA 1
ATOM 3769 C C . GLN A 1 479 ? -17.621 -13.804 59.218 1.00 72.19 479 GLN A C 1
ATOM 3771 O O . GLN A 1 479 ? -17.503 -14.520 58.228 1.00 72.19 479 GLN A O 1
ATOM 3776 N N . LYS A 1 480 ? -18.397 -12.713 59.234 1.00 74.69 480 LYS A N 1
ATOM 3777 C CA . LYS A 1 480 ? -19.155 -12.265 58.062 1.00 74.69 480 LYS A CA 1
ATOM 3778 C C . LYS A 1 480 ? -18.233 -11.908 56.891 1.00 74.69 480 LYS A C 1
ATOM 3780 O O . LYS A 1 480 ? -18.477 -12.339 55.774 1.00 74.69 480 LYS A O 1
ATOM 3785 N N . THR A 1 481 ? -17.143 -11.188 57.161 1.00 70.69 481 THR A N 1
ATOM 3786 C CA . THR A 1 481 ? -16.139 -10.825 56.143 1.00 70.69 481 THR A CA 1
ATOM 3787 C C . THR A 1 481 ? -15.473 -12.069 55.539 1.00 70.69 481 THR A C 1
ATOM 3789 O O . THR A 1 481 ? -15.178 -12.112 54.349 1.00 70.69 481 THR A O 1
ATOM 3792 N N . PHE A 1 482 ? -15.239 -13.105 56.350 1.00 72.38 482 PHE A N 1
ATOM 3793 C CA . PHE A 1 482 ? -14.693 -14.376 55.883 1.00 72.38 482 PHE A CA 1
ATOM 3794 C C . PHE A 1 482 ? -15.681 -15.153 54.999 1.00 72.38 482 PHE A C 1
ATOM 3796 O O . PHE A 1 482 ? -15.266 -15.689 53.977 1.00 72.38 482 PHE A O 1
ATOM 3803 N N . GLU A 1 483 ? -16.965 -15.195 55.366 1.00 75.81 483 GLU A N 1
ATOM 3804 C CA . GLU A 1 483 ? -18.026 -15.811 54.552 1.00 75.81 483 GLU A CA 1
ATOM 3805 C C . GLU A 1 483 ? -18.185 -15.082 53.205 1.00 75.81 483 GLU A C 1
ATOM 3807 O O . GLU A 1 483 ? -18.135 -15.728 52.161 1.00 75.81 483 GLU A O 1
ATOM 3812 N N . GLU A 1 484 ? -18.234 -13.744 53.214 1.00 75.25 484 GLU A N 1
ATOM 3813 C CA . GLU A 1 484 ? -18.269 -12.905 52.001 1.00 75.25 484 GLU A CA 1
ATOM 3814 C C . GLU A 1 484 ? -17.020 -13.121 51.116 1.00 75.25 484 GLU A C 1
ATOM 3816 O O . GLU A 1 484 ? -17.107 -13.172 49.891 1.00 75.25 484 GLU A O 1
ATOM 3821 N N . SER A 1 485 ? -15.843 -13.315 51.723 1.00 68.69 485 SER A N 1
ATOM 3822 C CA . SER A 1 485 ? -14.610 -13.626 50.989 1.00 68.69 485 SER A CA 1
ATOM 3823 C C . SER A 1 485 ? -14.597 -15.037 50.393 1.00 68.69 485 SER A C 1
ATOM 3825 O O . SER A 1 485 ? -13.920 -15.240 49.384 1.00 68.69 485 SER A O 1
ATOM 3827 N N . GLN A 1 486 ? -15.274 -16.015 51.007 1.00 74.25 486 GLN A N 1
ATOM 3828 C CA . GLN A 1 486 ? -15.403 -17.357 50.432 1.00 74.25 486 GLN A CA 1
ATOM 3829 C C . GLN A 1 486 ? -16.366 -17.363 49.245 1.00 74.25 486 GLN A C 1
ATOM 3831 O O . GLN A 1 486 ? -16.032 -17.955 48.224 1.00 74.25 486 GLN A O 1
ATOM 3836 N N . GLU A 1 487 ? -17.493 -16.657 49.350 1.00 78.31 487 GLU A N 1
ATOM 3837 C CA . GLU A 1 487 ? -18.447 -16.486 48.247 1.00 78.31 487 GLU A CA 1
ATOM 3838 C C . GLU A 1 487 ? -17.772 -15.814 47.042 1.00 78.31 487 GLU A C 1
ATOM 3840 O O . GLU A 1 487 ? -17.776 -16.363 45.943 1.00 78.31 487 GLU A O 1
ATOM 3845 N N . MET A 1 488 ? -17.049 -14.711 47.268 1.00 75.06 488 MET A N 1
ATOM 3846 C CA . MET A 1 488 ? -16.268 -14.043 46.220 1.00 75.06 488 MET A CA 1
ATOM 3847 C C . MET A 1 488 ? -15.209 -14.967 45.597 1.00 75.06 488 MET A C 1
ATOM 3849 O O . MET A 1 488 ? -14.974 -14.924 44.392 1.00 75.06 488 MET A O 1
ATOM 3853 N N . PHE A 1 489 ? -14.553 -15.813 46.397 1.00 75.31 489 PHE A N 1
ATOM 3854 C CA . PHE A 1 489 ? -13.580 -16.777 45.882 1.00 75.31 489 PHE A CA 1
ATOM 3855 C C . PHE A 1 489 ? -14.237 -17.838 44.984 1.00 75.31 489 PHE A C 1
ATOM 3857 O O . PHE A 1 489 ? -13.669 -18.192 43.952 1.00 75.31 489 PHE A O 1
ATOM 3864 N N . GLU A 1 490 ? -15.419 -18.338 45.352 1.00 79.88 490 GLU A N 1
ATOM 3865 C CA . GLU A 1 490 ? -16.182 -19.296 44.541 1.00 79.88 490 GLU A CA 1
ATOM 3866 C C . GLU A 1 490 ? -16.679 -18.669 43.230 1.00 79.88 490 GLU A C 1
ATOM 3868 O O . GLU A 1 490 ? -16.572 -19.299 42.175 1.00 79.88 490 GLU A O 1
ATOM 3873 N N . GLU A 1 491 ? -17.131 -17.414 43.260 1.00 79.75 491 GLU A N 1
ATOM 3874 C CA . GLU A 1 491 ? -17.502 -16.659 42.056 1.00 79.75 491 GLU A CA 1
ATOM 3875 C C . GLU A 1 491 ? -16.304 -16.446 41.121 1.00 79.75 491 GLU A C 1
ATOM 3877 O O . GLU A 1 491 ? -16.392 -16.713 39.923 1.00 79.75 491 GLU A O 1
ATOM 3882 N N . VAL A 1 492 ? -15.158 -16.018 41.664 1.00 78.62 492 VAL A N 1
ATOM 3883 C CA . VAL A 1 492 ? -13.913 -15.828 40.901 1.00 78.62 492 VAL A CA 1
ATOM 3884 C C . VAL A 1 492 ? -13.450 -17.139 40.277 1.00 78.62 492 VAL A C 1
ATOM 3886 O O . VAL A 1 492 ? -13.045 -17.163 39.115 1.00 78.62 492 VAL A O 1
ATOM 3889 N N . ARG A 1 493 ? -13.520 -18.236 41.036 1.00 82.06 493 ARG A N 1
ATOM 3890 C CA . ARG A 1 493 ? -13.180 -19.565 40.539 1.00 82.06 493 ARG A CA 1
ATOM 3891 C C . ARG A 1 493 ? -14.101 -19.977 39.392 1.00 82.06 493 ARG A C 1
ATOM 3893 O O . ARG A 1 493 ? -13.594 -20.408 38.367 1.00 82.06 493 ARG A O 1
ATO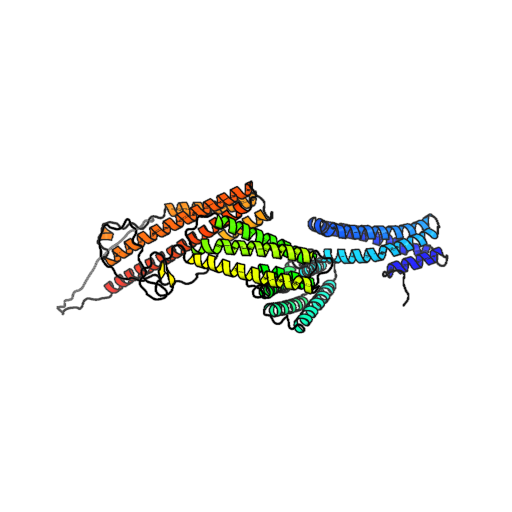M 3900 N N . THR A 1 494 ? -15.413 -19.812 39.551 1.00 86.06 494 THR A N 1
ATOM 3901 C CA . THR A 1 494 ? -16.402 -20.152 38.513 1.00 86.06 494 THR A CA 1
ATOM 3902 C C . THR A 1 494 ? -16.150 -19.350 37.237 1.00 86.06 494 THR A C 1
ATOM 3904 O O . THR A 1 494 ? -16.090 -19.915 36.152 1.00 86.06 494 THR A O 1
ATOM 3907 N N . LEU A 1 495 ? -15.904 -18.042 37.363 1.00 85.56 495 LEU A N 1
ATOM 3908 C CA . LEU A 1 495 ? -15.604 -17.175 36.223 1.00 85.56 495 LEU A CA 1
ATOM 3909 C C . LEU A 1 495 ? -14.301 -17.566 35.505 1.00 85.56 495 LEU A C 1
ATOM 3911 O O . LEU A 1 495 ? -14.193 -17.404 34.289 1.00 85.56 495 LEU A O 1
ATOM 3915 N N . LEU A 1 496 ? -13.307 -18.063 36.248 1.00 84.50 496 LEU A N 1
ATOM 3916 C CA . LEU A 1 496 ? -12.064 -18.574 35.675 1.00 84.50 496 LEU A CA 1
ATOM 3917 C C . LEU A 1 496 ? -12.270 -19.917 34.967 1.00 84.50 496 LEU A C 1
ATOM 3919 O O . LEU A 1 496 ? -11.723 -20.086 33.884 1.00 84.50 496 LEU A O 1
ATOM 3923 N N . GLU A 1 497 ? -13.055 -20.832 35.551 1.00 90.31 497 GLU A N 1
ATOM 3924 C CA . GLU A 1 497 ? -13.436 -22.109 34.923 1.00 90.31 497 GLU A CA 1
ATOM 3925 C C . GLU A 1 497 ? -14.139 -21.835 33.580 1.00 90.31 497 GLU A C 1
ATOM 3927 O O . GLU A 1 497 ? -13.671 -22.296 32.544 1.00 90.31 497 GLU A O 1
ATOM 3932 N N . GLU A 1 498 ? -15.150 -20.960 33.560 1.00 89.81 498 GLU A N 1
ATOM 3933 C CA . GLU A 1 498 ? -15.828 -20.556 32.318 1.00 89.81 498 GLU A CA 1
ATOM 3934 C C . GLU A 1 498 ? -14.882 -19.903 31.297 1.00 89.81 498 GLU A C 1
ATOM 3936 O O . GLU A 1 498 ? -14.998 -20.136 30.099 1.00 89.81 498 GLU A O 1
ATOM 3941 N N . GLY A 1 499 ? -13.952 -19.056 31.751 1.00 90.75 499 GLY A N 1
ATOM 3942 C CA . GLY A 1 499 ? -12.978 -18.418 30.864 1.00 90.75 499 GLY A CA 1
ATOM 3943 C C . GLY A 1 499 ? -11.998 -19.414 30.239 1.00 90.75 499 GLY A C 1
ATOM 3944 O O . GLY A 1 499 ? -11.575 -19.220 29.104 1.00 90.75 499 GLY A O 1
ATOM 3945 N N . ILE A 1 500 ? -11.637 -20.476 30.957 1.00 91.19 500 ILE A N 1
ATOM 3946 C CA . ILE A 1 500 ? -10.794 -21.557 30.438 1.00 91.19 500 ILE A CA 1
ATOM 3947 C C . ILE A 1 500 ? -11.569 -22.391 29.416 1.00 91.19 500 ILE A C 1
ATOM 3949 O O . ILE A 1 500 ? -11.046 -22.634 28.327 1.00 91.19 500 ILE A O 1
ATOM 3953 N N . ASP A 1 501 ? -12.810 -22.761 29.731 1.00 93.75 501 ASP A N 1
ATOM 3954 C CA . ASP A 1 501 ? -13.673 -23.549 28.847 1.00 93.75 501 ASP A CA 1
ATOM 3955 C C . ASP A 1 501 ? -13.922 -22.824 27.514 1.00 93.75 501 ASP A C 1
ATOM 3957 O O . ASP A 1 501 ? -13.646 -23.385 26.451 1.00 93.75 501 ASP A O 1
ATOM 3961 N N . ASP A 1 502 ? -14.326 -21.547 27.563 1.00 93.38 502 ASP A N 1
ATOM 3962 C CA . ASP A 1 502 ? -14.539 -20.712 26.371 1.00 93.38 502 ASP A CA 1
ATOM 3963 C C . ASP A 1 502 ? -13.256 -20.603 25.522 1.00 93.38 502 ASP A C 1
ATOM 3965 O O . ASP A 1 502 ? -13.297 -20.612 24.288 1.00 93.38 502 ASP A O 1
ATOM 3969 N N . TRP A 1 503 ? -12.085 -20.510 26.169 1.00 96.19 503 TRP A N 1
ATOM 3970 C CA . TRP A 1 503 ? -10.808 -20.445 25.459 1.00 96.19 503 TRP A CA 1
ATOM 3971 C C . TRP A 1 503 ? -10.512 -21.755 24.729 1.00 96.19 503 TRP A C 1
ATOM 3973 O O . TRP A 1 503 ? -10.113 -21.740 23.561 1.00 96.19 503 TRP A O 1
ATOM 3983 N N . LEU A 1 504 ? -10.669 -22.891 25.412 1.00 95.69 504 LEU A N 1
ATOM 3984 C CA . LEU A 1 504 ? -10.422 -24.211 24.835 1.00 95.69 504 LEU A CA 1
ATOM 3985 C C . LEU A 1 504 ? -11.380 -24.495 23.676 1.00 95.69 504 LEU A C 1
ATOM 3987 O O . LEU A 1 504 ? -10.921 -24.990 22.644 1.00 95.69 504 LEU A O 1
ATOM 3991 N N . GLU A 1 505 ? -12.651 -24.108 23.804 1.00 96.38 505 GLU A N 1
ATOM 3992 C CA . GLU A 1 505 ? -13.634 -24.177 22.721 1.00 96.38 505 GLU A CA 1
ATOM 3993 C C . GLU A 1 505 ? -13.193 -23.316 21.528 1.00 96.38 505 GLU A C 1
ATOM 3995 O O . GLU A 1 505 ? -13.126 -23.802 20.399 1.00 96.38 505 GLU A O 1
ATOM 4000 N N . GLY A 1 506 ? -12.777 -22.067 21.754 1.00 96.62 506 GLY A N 1
ATOM 4001 C CA . GLY A 1 506 ? -12.277 -21.209 20.677 1.00 96.62 506 GLY A CA 1
ATOM 4002 C C . GLY A 1 506 ? -11.055 -21.786 19.942 1.00 96.62 506 GLY A C 1
ATOM 4003 O O . GLY A 1 506 ? -10.936 -21.653 18.721 1.00 96.62 506 GLY A O 1
ATOM 4004 N N . LEU A 1 507 ? -10.176 -22.513 20.644 1.00 96.88 507 LEU A N 1
ATOM 4005 C CA . LEU A 1 507 ? -9.070 -23.245 20.014 1.00 96.88 507 LEU A CA 1
ATOM 4006 C C . LEU A 1 507 ? -9.546 -24.445 19.178 1.00 96.88 507 LEU A C 1
ATOM 4008 O O . LEU A 1 507 ? -8.897 -24.781 18.188 1.00 96.88 507 LEU A O 1
ATOM 4012 N N . GLU A 1 508 ? -10.652 -25.100 19.541 1.00 97.31 508 GLU A N 1
ATOM 4013 C CA . GLU A 1 508 ? -11.274 -26.141 18.708 1.00 97.31 508 GLU A CA 1
ATOM 4014 C C . GLU A 1 508 ? -11.861 -25.561 17.417 1.00 97.31 508 GLU A C 1
ATOM 4016 O O . GLU A 1 508 ? -11.732 -26.173 16.356 1.00 97.31 508 GLU A O 1
ATOM 4021 N N . TYR A 1 509 ? -12.415 -24.348 17.464 1.00 97.38 509 TYR A N 1
ATOM 4022 C CA . TYR A 1 509 ? -12.834 -23.630 16.259 1.00 97.38 509 TYR A CA 1
ATOM 4023 C C . TYR A 1 509 ? -11.649 -23.314 15.336 1.00 97.38 509 TYR A C 1
ATOM 4025 O O . TYR A 1 509 ? -11.752 -23.500 14.124 1.00 97.38 509 TYR A O 1
ATOM 4033 N N . PHE A 1 510 ? -10.489 -22.919 15.869 1.00 97.75 510 PHE A N 1
ATOM 4034 C CA . PHE A 1 510 ? -9.285 -22.742 15.043 1.00 97.75 510 PHE A CA 1
ATOM 4035 C C . PHE A 1 510 ? -8.807 -24.044 14.396 1.00 97.75 510 PHE A C 1
ATOM 4037 O O . PHE A 1 510 ? -8.433 -24.042 13.222 1.00 97.75 510 PHE A O 1
ATOM 4044 N N . GLU A 1 511 ? -8.884 -25.162 15.116 1.00 97.25 511 GLU A N 1
ATOM 4045 C CA . GLU A 1 511 ? -8.613 -26.492 14.563 1.00 97.25 511 GLU A CA 1
ATOM 4046 C C . GLU A 1 511 ? -9.606 -26.863 13.450 1.00 97.25 511 GLU A C 1
ATOM 4048 O O . GLU A 1 511 ? -9.206 -27.284 12.363 1.00 97.25 511 GLU A O 1
ATOM 4053 N N . GLY A 1 512 ? -10.900 -26.613 13.664 1.00 95.44 512 GLY A N 1
ATOM 4054 C CA . GLY A 1 512 ? -11.930 -26.803 12.644 1.00 95.44 512 GLY A CA 1
ATOM 4055 C C . GLY A 1 512 ? -11.728 -25.906 11.419 1.00 95.44 512 GLY A C 1
ATOM 4056 O O . GLY A 1 512 ? -11.971 -26.330 10.286 1.00 95.44 512 GLY A O 1
ATOM 4057 N N . TYR A 1 513 ? -11.239 -24.679 11.607 1.00 97.06 513 TYR A N 1
ATOM 4058 C CA . TYR A 1 513 ? -10.940 -23.761 10.511 1.00 97.06 513 TYR A CA 1
ATOM 4059 C C . TYR A 1 513 ? -9.792 -24.262 9.625 1.00 97.06 513 TYR A C 1
ATOM 4061 O O . TYR A 1 513 ? -9.876 -24.137 8.403 1.00 97.06 513 TYR A O 1
ATOM 4069 N N . ILE A 1 514 ? -8.754 -24.880 10.202 1.00 96.75 514 ILE A N 1
ATOM 4070 C CA . ILE A 1 514 ? -7.650 -25.472 9.428 1.00 96.75 514 ILE A CA 1
ATOM 4071 C C . ILE A 1 514 ? -8.175 -26.463 8.381 1.00 96.75 514 ILE A C 1
ATOM 4073 O O . ILE A 1 514 ? -7.726 -26.448 7.231 1.00 96.75 514 ILE A O 1
ATOM 4077 N N . GLU A 1 515 ? -9.145 -27.291 8.769 1.00 93.94 515 GLU A N 1
ATOM 4078 C CA . GLU A 1 515 ? -9.718 -28.329 7.912 1.00 93.94 515 GLU A CA 1
ATOM 4079 C C . GLU A 1 515 ? -10.746 -27.778 6.921 1.00 93.94 515 GLU A C 1
ATOM 4081 O O . GLU A 1 515 ? -10.772 -28.170 5.753 1.00 93.94 515 GLU A O 1
ATOM 4086 N N . THR A 1 516 ? -11.615 -26.882 7.388 1.00 93.06 516 THR A N 1
ATOM 4087 C CA . THR A 1 516 ? -12.793 -26.439 6.628 1.00 93.06 516 THR A CA 1
ATOM 4088 C C . THR A 1 516 ? -12.533 -25.214 5.765 1.00 93.06 516 THR A C 1
ATOM 4090 O O . THR A 1 516 ? -13.230 -25.021 4.770 1.00 93.06 516 THR A O 1
ATOM 4093 N N . ARG A 1 517 ? -11.563 -24.372 6.149 1.00 92.94 517 ARG A N 1
ATOM 4094 C CA . ARG A 1 517 ? -11.325 -23.031 5.586 1.00 92.94 517 ARG A CA 1
ATOM 4095 C C . ARG A 1 517 ? -12.581 -22.153 5.555 1.00 92.94 517 ARG A C 1
ATOM 4097 O O . ARG A 1 517 ? -12.696 -21.238 4.746 1.00 92.94 517 ARG A O 1
ATOM 4104 N N . HIS A 1 518 ? -13.527 -22.427 6.448 1.00 91.69 518 HIS A N 1
ATOM 4105 C CA . HIS A 1 518 ? -14.789 -21.714 6.542 1.00 91.69 518 HIS A CA 1
ATOM 4106 C C . HIS A 1 518 ? -14.640 -20.510 7.477 1.00 91.69 518 HIS A C 1
ATOM 4108 O O . HIS A 1 518 ? -14.482 -20.669 8.685 1.00 91.69 518 HIS A O 1
ATOM 4114 N N . ARG A 1 519 ? -14.674 -19.296 6.920 1.00 85.06 519 ARG A N 1
ATOM 4115 C CA . ARG A 1 519 ? -14.398 -18.050 7.653 1.00 85.06 519 ARG A CA 1
ATOM 4116 C C . ARG A 1 519 ? -15.222 -17.862 8.944 1.00 85.06 519 ARG A C 1
ATOM 4118 O O . ARG A 1 519 ? -14.598 -17.558 9.959 1.00 85.06 519 ARG A O 1
ATOM 4125 N N . PRO A 1 520 ? -16.541 -18.136 8.988 1.00 89.06 520 PRO A N 1
ATOM 4126 C CA . PRO A 1 520 ? -17.311 -18.039 10.234 1.00 89.06 520 PRO A CA 1
ATOM 4127 C C . PRO A 1 520 ? -16.768 -18.909 11.377 1.00 89.06 520 PRO A C 1
ATOM 4129 O O . PRO A 1 520 ? -16.901 -18.563 12.548 1.00 89.06 520 PRO A O 1
ATOM 4132 N N . THR A 1 521 ? -16.111 -20.028 11.056 1.00 82.31 521 THR A N 1
ATOM 4133 C CA . THR A 1 521 ? -15.464 -20.893 12.050 1.00 82.31 521 THR A CA 1
ATOM 4134 C C . THR A 1 521 ? -14.257 -20.193 12.685 1.00 82.31 521 THR A C 1
ATOM 4136 O O . THR A 1 521 ? -14.077 -20.278 13.895 1.00 82.31 521 THR A O 1
ATOM 4139 N N . LEU A 1 522 ? -13.472 -19.443 11.904 1.00 87.88 522 LEU A N 1
ATOM 4140 C CA . LEU A 1 522 ? -12.370 -18.627 12.422 1.00 87.88 522 LEU A CA 1
ATOM 4141 C C . LEU A 1 522 ? -12.884 -17.471 13.290 1.00 87.88 522 LEU A C 1
ATOM 4143 O O . LEU A 1 522 ? -12.378 -17.257 14.388 1.00 87.88 522 LEU A O 1
ATOM 4147 N N . GLU A 1 523 ? -13.901 -16.749 12.818 1.00 82.31 523 GLU A N 1
ATOM 4148 C CA . GLU A 1 523 ? -14.477 -15.598 13.529 1.00 82.31 523 GLU A CA 1
ATOM 4149 C C . GLU A 1 523 ? -15.091 -16.010 14.872 1.00 82.31 523 GLU A C 1
ATOM 4151 O O . GLU A 1 523 ? -14.834 -15.366 15.890 1.00 82.31 523 GLU A O 1
ATOM 4156 N N . THR A 1 524 ? -15.801 -17.142 14.904 1.00 85.69 524 THR A N 1
ATOM 4157 C CA . THR A 1 524 ? -16.335 -17.718 16.149 1.00 85.69 524 THR A CA 1
ATOM 4158 C C . THR A 1 524 ? -15.208 -18.060 17.128 1.00 85.69 524 THR A C 1
ATOM 4160 O O . THR A 1 524 ? -15.294 -17.728 18.310 1.00 85.69 524 THR A O 1
ATOM 4163 N N . GLY A 1 525 ? -14.110 -18.650 16.638 1.00 86.50 525 GLY A N 1
ATOM 4164 C CA . GLY A 1 525 ? -12.931 -18.933 17.462 1.00 86.50 525 GLY A CA 1
ATOM 4165 C C . GLY A 1 525 ? -12.300 -17.671 18.064 1.00 86.50 525 GLY A C 1
ATOM 4166 O O . GLY A 1 525 ? -11.987 -17.648 19.255 1.00 86.50 525 GLY A O 1
ATOM 4167 N N . ILE A 1 526 ? -12.174 -16.595 17.275 1.00 86.50 526 ILE A N 1
ATOM 4168 C CA . ILE A 1 526 ? -11.668 -15.293 17.745 1.00 86.50 526 ILE A CA 1
ATOM 4169 C C . ILE A 1 526 ? -12.580 -14.722 18.835 1.00 86.50 526 ILE A C 1
ATOM 4171 O O . ILE A 1 526 ? -12.087 -14.285 19.877 1.00 86.50 526 ILE A O 1
ATOM 4175 N N . GLN A 1 527 ? -13.897 -14.737 18.619 1.00 85.06 527 GLN A N 1
ATOM 4176 C CA . GLN A 1 527 ? -14.866 -14.186 19.565 1.00 85.06 527 GLN A CA 1
ATOM 4177 C C . GLN A 1 527 ? -14.837 -14.923 20.910 1.00 85.06 527 GLN A C 1
ATOM 4179 O O . GLN A 1 527 ? -14.778 -14.271 21.954 1.00 85.06 527 GLN A O 1
ATOM 4184 N N . LEU A 1 528 ? -14.822 -16.259 20.892 1.00 84.56 528 LEU A N 1
ATOM 4185 C CA . LEU A 1 528 ? -14.744 -17.080 22.104 1.00 84.56 528 LEU A CA 1
ATOM 4186 C C . LEU A 1 528 ? -13.460 -16.800 22.893 1.00 84.56 528 LEU A C 1
ATOM 4188 O O . LEU A 1 528 ? -13.519 -16.509 24.086 1.00 84.56 528 LEU A O 1
ATOM 4192 N N . ILE A 1 529 ? -12.305 -16.770 22.220 1.00 88.75 529 ILE A N 1
ATOM 4193 C CA . ILE A 1 529 ? -11.018 -16.467 22.864 1.00 88.75 529 ILE A CA 1
ATOM 4194 C C . ILE A 1 529 ? -10.988 -15.032 23.408 1.00 88.75 529 ILE A C 1
ATOM 4196 O O . ILE A 1 529 ? -10.426 -14.784 24.477 1.00 88.75 529 ILE A O 1
ATOM 4200 N N . PHE A 1 530 ? -11.604 -14.072 22.716 1.00 81.81 530 PHE A N 1
ATOM 4201 C CA . PHE A 1 530 ? -11.687 -12.697 23.200 1.00 81.81 530 PHE A CA 1
ATOM 4202 C C . PHE A 1 530 ? -12.523 -12.602 24.484 1.00 81.81 530 PHE A C 1
ATOM 4204 O O . PHE A 1 530 ? -12.045 -12.061 25.483 1.00 81.81 530 PHE A O 1
ATOM 4211 N N . VAL A 1 531 ? -13.721 -13.189 24.508 1.00 83.19 531 VAL A N 1
ATOM 4212 C CA . VAL A 1 531 ? -14.580 -13.225 25.706 1.00 83.19 531 VAL A CA 1
ATOM 4213 C C . VAL A 1 531 ? -13.877 -13.943 26.861 1.00 83.19 531 VAL A C 1
ATOM 4215 O O . VAL A 1 531 ? -13.801 -13.408 27.971 1.00 83.19 531 VAL A O 1
ATOM 4218 N N . ALA A 1 532 ? -13.271 -15.099 26.589 1.00 85.44 532 ALA A N 1
ATOM 4219 C CA . ALA A 1 532 ? -12.457 -15.842 27.543 1.00 85.44 532 ALA A CA 1
ATOM 4220 C C . ALA A 1 532 ? -11.342 -14.978 28.153 1.00 85.44 532 ALA A C 1
ATOM 4222 O O . ALA A 1 532 ? -11.160 -14.920 29.372 1.00 85.44 532 ALA A O 1
ATOM 4223 N N . SER A 1 533 ? -10.618 -14.237 27.311 1.00 85.62 533 SER A N 1
ATOM 4224 C CA . SER A 1 533 ? -9.512 -13.383 27.741 1.00 85.62 533 SER A CA 1
ATOM 4225 C C . SER A 1 533 ? -9.953 -12.237 28.663 1.00 85.62 533 SER A C 1
ATOM 4227 O O . SER A 1 533 ? -9.208 -11.860 29.572 1.00 85.62 533 SER A O 1
ATOM 4229 N N . GLN A 1 534 ? -11.171 -11.716 28.488 1.00 82.31 534 GLN A N 1
ATOM 4230 C CA . GLN A 1 534 ? -11.760 -10.719 29.384 1.00 82.31 534 GLN A CA 1
ATOM 4231 C C . GLN A 1 534 ? -12.141 -11.329 30.737 1.00 82.31 534 GLN A C 1
ATOM 4233 O O . GLN A 1 534 ? -11.839 -10.734 31.777 1.00 82.31 534 GLN A O 1
ATOM 4238 N N . LYS A 1 535 ? -12.742 -12.529 30.746 1.00 85.62 535 LYS A N 1
ATOM 4239 C CA . LYS A 1 535 ? -13.066 -13.267 31.982 1.00 85.62 535 LYS A CA 1
ATOM 4240 C C . LYS A 1 535 ? -11.803 -13.528 32.810 1.00 85.62 535 LYS A C 1
ATOM 4242 O O . LYS A 1 535 ? -11.753 -13.173 33.989 1.00 85.62 535 LYS A O 1
ATOM 4247 N N . ILE A 1 536 ? -10.743 -14.034 32.174 1.00 84.12 536 ILE A N 1
ATOM 4248 C CA . ILE A 1 536 ? -9.446 -14.315 32.816 1.00 84.12 536 ILE A CA 1
ATOM 4249 C C . ILE A 1 536 ? -8.794 -13.029 33.357 1.00 84.12 536 ILE A C 1
ATOM 4251 O O . ILE A 1 536 ? -8.267 -13.004 34.474 1.00 84.12 536 ILE A O 1
ATOM 4255 N N . HIS A 1 537 ? -8.851 -11.929 32.603 1.00 80.00 537 HIS A N 1
ATOM 4256 C CA . HIS A 1 537 ? -8.327 -10.642 33.062 1.00 80.00 537 HIS A CA 1
ATOM 4257 C C . HIS A 1 537 ? -9.085 -10.108 34.285 1.00 80.00 537 HIS A C 1
ATOM 4259 O O . HIS A 1 537 ? -8.467 -9.671 35.259 1.00 80.00 537 HIS A O 1
ATOM 4265 N N . LYS A 1 538 ? -10.420 -10.206 34.279 1.00 79.56 538 LYS A N 1
ATOM 4266 C CA . LYS A 1 538 ? -11.265 -9.804 35.410 1.00 79.56 538 LYS A CA 1
ATOM 4267 C C . LYS A 1 538 ? -10.940 -10.609 36.670 1.00 79.56 538 LYS A C 1
ATOM 4269 O O . LYS A 1 538 ? -10.816 -10.029 37.746 1.00 79.56 538 LYS A O 1
ATOM 4274 N N . VAL A 1 539 ? -10.725 -11.918 36.532 1.00 78.94 539 VAL A N 1
ATOM 4275 C CA . VAL A 1 539 ? -10.264 -12.792 37.624 1.00 78.94 539 VAL A CA 1
ATOM 4276 C C . VAL A 1 539 ? -8.908 -12.342 38.169 1.00 78.94 539 VAL A C 1
ATOM 4278 O O . VAL A 1 539 ? -8.729 -12.274 39.384 1.00 78.94 539 VAL A O 1
ATOM 4281 N N . THR A 1 540 ? -7.971 -11.982 37.290 1.00 73.44 540 THR A N 1
ATOM 4282 C CA . THR A 1 540 ? -6.636 -11.511 37.692 1.00 73.44 540 THR A CA 1
ATOM 4283 C C . THR A 1 540 ? -6.734 -10.241 38.541 1.00 73.44 540 THR A C 1
ATOM 4285 O O . THR A 1 540 ? -6.172 -10.195 39.635 1.00 73.44 540 THR A O 1
ATOM 4288 N N . LYS A 1 541 ? -7.534 -9.256 38.108 1.00 74.38 541 LYS A N 1
ATOM 4289 C CA . LYS A 1 541 ? -7.789 -8.026 38.878 1.00 74.38 541 LYS A CA 1
ATOM 4290 C C . LYS A 1 541 ? -8.460 -8.303 40.223 1.00 74.38 541 LYS A C 1
ATOM 4292 O O . LYS A 1 541 ? -8.039 -7.762 41.244 1.00 74.38 541 LYS A O 1
ATOM 4297 N N . LEU A 1 542 ? -9.471 -9.175 40.252 1.00 69.94 542 LEU A N 1
ATOM 4298 C CA . LEU A 1 542 ? -10.134 -9.577 41.499 1.00 69.94 542 LEU A CA 1
ATOM 4299 C C . LEU A 1 542 ? -9.148 -10.251 42.465 1.00 69.94 542 LEU A C 1
ATOM 4301 O O . LEU A 1 542 ? -9.154 -9.950 43.658 1.00 69.94 542 LEU A O 1
ATOM 4305 N N . GLY A 1 543 ? -8.247 -11.094 41.954 1.00 67.75 543 GLY A N 1
ATOM 4306 C CA . GLY A 1 543 ? -7.177 -11.711 42.737 1.00 67.75 543 GLY A CA 1
ATOM 4307 C C . GLY A 1 543 ? -6.181 -10.695 43.308 1.00 67.75 543 GLY A C 1
ATOM 4308 O O . GLY A 1 543 ? -5.812 -10.783 44.480 1.00 67.75 543 GLY A O 1
ATOM 4309 N N . GLU A 1 544 ? -5.772 -9.699 42.520 1.00 68.88 544 GLU A N 1
ATOM 4310 C CA . GLU A 1 544 ? -4.897 -8.609 42.974 1.00 68.88 544 GLU A CA 1
ATOM 4311 C C . GLU A 1 544 ? -5.555 -7.758 44.070 1.00 68.88 544 GLU A C 1
ATOM 4313 O O . GLU A 1 544 ? -4.930 -7.483 45.099 1.00 68.88 544 GLU A O 1
ATOM 4318 N N . MET A 1 545 ? -6.834 -7.403 43.905 1.00 64.69 545 MET A N 1
ATOM 4319 C CA . MET A 1 545 ? -7.604 -6.665 44.913 1.00 64.69 545 MET A CA 1
ATOM 4320 C C . MET A 1 545 ? -7.798 -7.470 46.203 1.00 64.69 545 MET A C 1
ATOM 4322 O O . MET A 1 545 ? -7.663 -6.924 47.304 1.00 64.69 545 MET A O 1
ATOM 4326 N N . ALA A 1 546 ? -8.069 -8.772 46.091 1.00 64.25 546 ALA A N 1
ATOM 4327 C CA . ALA A 1 546 ? -8.199 -9.659 47.242 1.00 64.25 546 ALA A CA 1
ATOM 4328 C C . ALA A 1 546 ? -6.871 -9.783 48.009 1.00 64.25 546 ALA A C 1
ATOM 4330 O O . ALA A 1 546 ? -6.856 -9.658 49.235 1.00 64.25 546 ALA A O 1
ATOM 4331 N N . ASN A 1 547 ? -5.746 -9.945 47.303 1.00 61.28 547 ASN A N 1
ATOM 4332 C CA . ASN A 1 547 ? -4.414 -9.986 47.915 1.00 61.28 547 ASN A CA 1
ATOM 4333 C C . ASN A 1 547 ? -4.066 -8.672 48.621 1.00 61.28 547 ASN A C 1
ATOM 4335 O O . ASN A 1 547 ? -3.640 -8.692 49.774 1.00 61.28 547 ASN A O 1
ATOM 4339 N N . LYS A 1 548 ? -4.331 -7.528 47.980 1.00 68.50 548 LYS A N 1
ATOM 4340 C CA . LYS A 1 548 ? -4.125 -6.204 48.580 1.00 68.50 548 LYS A CA 1
ATOM 4341 C C . LYS A 1 548 ? -4.945 -6.028 49.862 1.00 68.50 548 LYS A C 1
ATOM 4343 O O . LYS A 1 548 ? -4.427 -5.559 50.873 1.00 68.50 548 LYS A O 1
ATOM 4348 N N . THR A 1 549 ? -6.204 -6.464 49.848 1.00 63.16 549 THR A N 1
ATOM 4349 C CA . THR A 1 549 ? -7.094 -6.402 51.017 1.00 63.16 549 THR A CA 1
ATOM 4350 C C . THR A 1 549 ? -6.605 -7.309 52.150 1.00 63.16 549 THR A C 1
ATOM 4352 O O . THR A 1 549 ? -6.608 -6.911 53.317 1.00 63.16 549 THR A O 1
ATOM 4355 N N . LEU A 1 550 ? -6.137 -8.519 51.825 1.00 61.50 550 LEU A N 1
ATOM 4356 C CA . LEU A 1 550 ? -5.547 -9.442 52.796 1.00 61.50 550 LEU A CA 1
ATOM 4357 C C . LEU A 1 550 ? -4.266 -8.876 53.420 1.00 61.50 550 LEU A C 1
ATOM 4359 O O . LEU A 1 550 ? -4.103 -8.967 54.639 1.00 61.50 550 LEU A O 1
ATOM 4363 N N . ASP A 1 551 ? -3.389 -8.257 52.633 1.00 68.00 551 ASP A N 1
ATOM 4364 C CA . ASP A 1 551 ? -2.174 -7.611 53.136 1.00 68.00 551 ASP A CA 1
ATOM 4365 C C . ASP A 1 551 ? -2.509 -6.458 54.094 1.00 68.00 551 ASP A C 1
ATOM 4367 O O . ASP A 1 551 ? -1.969 -6.394 55.202 1.00 68.00 551 ASP A O 1
ATOM 4371 N N . GLU A 1 552 ? -3.493 -5.621 53.752 1.00 69.00 552 GLU A N 1
ATOM 4372 C CA . GLU A 1 552 ? -3.966 -4.536 54.618 1.00 69.00 552 GLU A CA 1
ATOM 4373 C C . GLU A 1 552 ? -4.565 -5.033 55.943 1.00 69.00 552 GLU A C 1
ATOM 4375 O O . GLU A 1 552 ? -4.358 -4.413 56.991 1.00 69.00 552 GLU A O 1
ATOM 4380 N N . ILE A 1 553 ? -5.312 -6.143 55.930 1.00 63.81 553 ILE A N 1
ATOM 4381 C CA . ILE A 1 553 ? -5.836 -6.769 57.154 1.00 63.81 553 ILE A CA 1
ATOM 4382 C C . ILE A 1 553 ? -4.676 -7.293 58.007 1.00 63.81 553 ILE A C 1
ATOM 4384 O O . ILE A 1 553 ? -4.622 -7.033 59.212 1.00 63.81 553 ILE A O 1
ATOM 4388 N N . THR A 1 554 ? -3.723 -7.985 57.383 1.00 62.16 554 THR A N 1
ATOM 4389 C CA . THR A 1 554 ? -2.573 -8.586 58.070 1.00 62.16 554 THR A CA 1
ATOM 4390 C C . THR A 1 554 ? -1.675 -7.518 58.701 1.00 62.16 554 THR A C 1
ATOM 4392 O O . THR A 1 554 ? -1.165 -7.696 59.811 1.00 62.16 554 THR A O 1
ATOM 4395 N N . ASP A 1 555 ? -1.508 -6.376 58.038 1.00 71.75 555 ASP A N 1
ATOM 4396 C CA . ASP A 1 555 ? -0.729 -5.257 58.559 1.00 71.75 555 ASP A CA 1
ATOM 4397 C C . ASP A 1 555 ? -1.469 -4.504 59.674 1.00 71.75 555 ASP A C 1
ATOM 4399 O O . ASP A 1 555 ? -0.863 -4.213 60.708 1.00 71.75 555 ASP A O 1
ATOM 4403 N N . LYS A 1 556 ? -2.794 -4.327 59.574 1.00 68.25 556 LYS A N 1
ATOM 4404 C CA . LYS A 1 556 ? -3.622 -3.803 60.680 1.00 68.25 556 LYS A CA 1
ATOM 4405 C C . LYS A 1 556 ? -3.582 -4.706 61.920 1.00 68.25 556 LYS A C 1
ATOM 4407 O O . LYS A 1 556 ? -3.598 -4.205 63.049 1.00 68.25 556 LYS A O 1
ATOM 4412 N N . GLU A 1 557 ? -3.513 -6.029 61.752 1.00 64.69 557 GLU A N 1
ATOM 4413 C CA . GLU A 1 557 ? -3.326 -6.966 62.869 1.00 64.69 557 GLU A CA 1
ATOM 4414 C C . GLU A 1 557 ? -1.940 -6.832 63.517 1.00 64.69 557 GLU A C 1
ATOM 4416 O O . GLU A 1 557 ? -1.841 -6.790 64.749 1.00 64.69 557 GLU A O 1
ATOM 4421 N N . LYS A 1 558 ? -0.870 -6.699 62.719 1.00 67.00 558 LYS A N 1
ATOM 4422 C CA . LYS A 1 558 ? 0.490 -6.446 63.233 1.00 67.00 558 LYS A CA 1
ATOM 4423 C C . LYS A 1 558 ? 0.577 -5.114 63.979 1.00 67.00 558 LYS A C 1
ATOM 4425 O O . LYS A 1 558 ? 1.184 -5.063 65.050 1.00 67.00 558 LYS A O 1
ATOM 4430 N N . GLU A 1 559 ? -0.051 -4.058 63.468 1.00 67.81 559 GLU A N 1
ATOM 4431 C CA . GLU A 1 559 ? -0.098 -2.744 64.117 1.00 67.81 559 GLU A CA 1
ATOM 4432 C C . GLU A 1 559 ? -0.854 -2.789 65.451 1.00 67.81 559 GLU A C 1
ATOM 4434 O O . GLU A 1 559 ? -0.365 -2.272 66.459 1.00 67.81 559 GLU A O 1
ATOM 4439 N N . LYS A 1 560 ? -2.001 -3.481 65.517 1.00 67.06 560 LYS A N 1
ATOM 4440 C CA . LYS A 1 560 ? -2.731 -3.701 66.780 1.00 67.06 560 LYS A CA 1
ATOM 4441 C C . LYS A 1 560 ? -1.921 -4.528 67.783 1.00 67.06 560 LYS A C 1
ATOM 4443 O O . LYS A 1 560 ? -1.948 -4.230 68.981 1.00 67.06 560 LYS A O 1
ATOM 4448 N N . ALA A 1 561 ? -1.178 -5.536 67.324 1.00 57.88 561 ALA A N 1
ATOM 4449 C CA . ALA A 1 561 ? -0.294 -6.342 68.168 1.00 57.88 561 ALA A CA 1
ATOM 4450 C C . ALA A 1 561 ? 0.904 -5.535 68.711 1.00 57.88 561 ALA A C 1
ATOM 4452 O O . ALA A 1 561 ? 1.291 -5.706 69.867 1.00 57.88 561 ALA A O 1
ATOM 4453 N N . GLN A 1 562 ? 1.460 -4.610 67.924 1.00 60.88 562 GLN A N 1
ATOM 4454 C CA . GLN A 1 562 ? 2.528 -3.707 68.371 1.00 60.88 562 GLN A CA 1
ATOM 4455 C C . GLN A 1 562 ? 2.010 -2.615 69.320 1.00 60.88 562 GLN A C 1
ATOM 4457 O O . GLN A 1 562 ? 2.641 -2.336 70.341 1.00 60.88 562 GLN A O 1
ATOM 4462 N N . ALA A 1 563 ? 0.828 -2.050 69.059 1.00 56.62 563 ALA A N 1
ATOM 4463 C CA . ALA A 1 563 ? 0.199 -1.051 69.925 1.00 56.62 563 ALA A CA 1
ATOM 4464 C C . ALA A 1 563 ? -0.186 -1.619 71.305 1.00 56.62 563 ALA A C 1
ATOM 4466 O O . ALA A 1 563 ? -0.075 -0.931 72.319 1.00 56.62 563 ALA A O 1
ATOM 4467 N N . SER A 1 564 ? -0.580 -2.894 71.368 1.00 56.91 564 SER A N 1
ATOM 4468 C CA . SER A 1 564 ? -0.882 -3.587 72.629 1.00 56.91 564 SER A CA 1
ATOM 4469 C C . SER A 1 564 ? 0.367 -3.999 73.426 1.00 56.91 564 SER A C 1
ATOM 4471 O O . SER A 1 564 ? 0.272 -4.167 74.640 1.00 56.91 564 SER A O 1
ATOM 4473 N N . GLN A 1 565 ? 1.547 -4.075 72.797 1.00 54.19 565 GLN A N 1
ATOM 4474 C CA . GLN A 1 565 ? 2.837 -4.262 73.482 1.00 54.19 565 GLN A CA 1
ATOM 4475 C C . GLN A 1 565 ? 3.491 -2.942 73.939 1.00 54.19 565 GLN A C 1
ATOM 4477 O O . GLN A 1 565 ? 4.343 -2.961 74.826 1.00 54.19 565 GLN A O 1
ATOM 4482 N N . ALA A 1 566 ? 3.084 -1.794 73.385 1.00 47.69 566 ALA A N 1
ATOM 4483 C CA . ALA A 1 566 ? 3.671 -0.481 73.672 1.00 47.69 566 ALA A CA 1
ATOM 4484 C C . ALA A 1 566 ? 3.012 0.290 74.837 1.00 47.69 566 ALA A C 1
ATOM 4486 O O . ALA A 1 566 ? 3.438 1.403 75.144 1.00 47.69 566 ALA A O 1
ATOM 4487 N N . SER A 1 567 ? 1.995 -0.269 75.502 1.00 41.62 567 SER A N 1
ATOM 4488 C CA . SER A 1 567 ? 1.289 0.400 76.603 1.00 41.62 567 SER A CA 1
ATOM 4489 C C . SER A 1 567 ? 1.766 -0.133 77.969 1.00 41.62 567 SER A C 1
ATOM 4491 O O . SER A 1 567 ? 1.379 -1.240 78.347 1.00 41.62 567 SER A O 1
ATOM 4493 N N . PRO A 1 568 ? 2.572 0.609 78.761 1.00 43.84 568 PRO A N 1
ATOM 4494 C CA . PRO A 1 568 ? 2.898 0.201 80.121 1.00 43.84 568 PRO A CA 1
ATOM 4495 C C . PRO A 1 568 ? 1.693 0.467 81.028 1.00 43.84 568 PRO A C 1
ATOM 4497 O O . PRO A 1 568 ? 1.123 1.560 81.029 1.00 43.84 568 PRO A O 1
ATOM 4500 N N . ALA A 1 569 ? 1.313 -0.534 81.820 1.00 44.62 569 ALA A N 1
ATOM 4501 C CA . ALA A 1 569 ? 0.316 -0.393 82.874 1.00 44.62 569 ALA A CA 1
ATOM 4502 C C . ALA A 1 569 ? 0.709 0.729 83.865 1.00 44.62 569 ALA A C 1
ATOM 4504 O O . ALA A 1 569 ? 1.893 0.866 84.190 1.00 44.62 569 ALA A O 1
ATOM 4505 N N . PRO A 1 570 ? -0.244 1.523 84.390 1.00 43.66 570 PRO A N 1
ATOM 4506 C CA . PRO A 1 570 ? 0.067 2.546 85.377 1.00 43.66 570 PRO A CA 1
ATOM 4507 C C . PRO A 1 570 ? 0.454 1.881 86.704 1.00 43.66 570 PRO A C 1
ATOM 4509 O O . PRO A 1 570 ? -0.326 1.136 87.300 1.00 43.66 570 PRO A O 1
ATOM 4512 N N . ALA A 1 571 ? 1.674 2.156 87.163 1.00 40.00 571 ALA A N 1
ATOM 4513 C CA . ALA A 1 571 ? 2.189 1.698 88.445 1.00 40.00 571 ALA A CA 1
ATOM 4514 C C . ALA A 1 571 ? 1.416 2.342 89.613 1.00 40.00 571 ALA A C 1
ATOM 4516 O O . ALA A 1 571 ? 1.417 3.562 89.782 1.00 40.00 571 ALA A O 1
ATOM 4517 N N . GLY A 1 572 ? 0.782 1.502 90.435 1.00 36.06 572 GLY A N 1
ATOM 4518 C CA . GLY A 1 572 ? 0.441 1.827 91.822 1.00 36.06 572 GLY A CA 1
ATOM 4519 C C . GLY A 1 572 ? 1.696 1.816 92.714 1.00 36.06 572 GLY A C 1
ATOM 4520 O O . GLY A 1 572 ? 2.711 1.235 92.325 1.00 36.06 572 GLY A O 1
ATOM 4521 N N . PRO A 1 573 ? 1.675 2.489 93.879 1.00 46.97 573 PRO A N 1
ATOM 4522 C CA . PRO A 1 573 ? 2.891 2.976 94.515 1.00 46.97 573 PRO A CA 1
ATOM 4523 C C . PRO A 1 573 ? 3.596 1.951 95.417 1.00 46.97 573 PRO A C 1
ATOM 4525 O O . PRO A 1 573 ? 2.963 1.269 96.213 1.00 46.97 573 PRO A O 1
ATOM 4528 N N . ALA A 1 574 ? 4.925 1.964 95.275 1.00 39.62 574 ALA A N 1
ATOM 4529 C CA . ALA A 1 574 ? 5.990 1.929 96.284 1.00 39.62 574 ALA A CA 1
ATOM 4530 C C . ALA A 1 574 ? 5.905 0.975 97.492 1.00 39.62 574 ALA A C 1
ATOM 4532 O O . ALA A 1 574 ? 5.094 1.173 98.384 1.00 39.62 574 ALA A O 1
ATOM 4533 N N . GLU A 1 575 ? 6.895 0.079 97.565 1.00 34.56 575 GLU A N 1
ATOM 4534 C CA . GLU A 1 575 ? 7.728 -0.331 98.719 1.00 34.56 575 GLU A CA 1
ATOM 4535 C C . GLU A 1 575 ? 8.698 -1.408 98.177 1.00 34.56 575 GLU A C 1
ATOM 4537 O O . GLU A 1 575 ? 8.312 -2.171 97.300 1.00 34.56 575 GLU A O 1
ATOM 4542 N N . ALA A 1 576 ? 9.949 -1.609 98.575 1.00 34.25 576 ALA A N 1
ATOM 4543 C CA . ALA A 1 576 ? 10.974 -0.905 99.329 1.00 34.25 576 ALA A CA 1
ATOM 4544 C C . ALA A 1 576 ? 12.295 -1.649 98.996 1.00 34.25 576 ALA A C 1
ATOM 4546 O O . ALA A 1 576 ? 12.276 -2.767 98.480 1.00 34.25 576 ALA A O 1
ATOM 4547 N N . GLU A 1 577 ? 13.422 -1.000 99.259 1.00 35.97 577 GLU A N 1
ATOM 4548 C CA . GLU A 1 577 ? 14.805 -1.429 99.011 1.00 35.97 577 GLU A CA 1
ATOM 4549 C C . GLU A 1 577 ? 15.170 -2.820 99.581 1.00 35.97 577 GLU A C 1
ATOM 4551 O O . GLU A 1 577 ? 14.543 -3.288 100.529 1.00 35.97 577 GLU A O 1
ATOM 4556 N N . VAL A 1 578 ? 16.242 -3.441 99.059 1.00 36.28 578 VAL A N 1
ATOM 4557 C CA . VAL A 1 578 ? 17.489 -3.745 99.808 1.00 36.28 578 VAL A CA 1
ATOM 4558 C C . VAL A 1 578 ? 18.515 -4.474 98.910 1.00 36.28 578 VAL A C 1
ATOM 4560 O O . VAL A 1 578 ? 18.184 -5.328 98.092 1.00 36.28 578 VAL A O 1
ATOM 4563 N N . GLU A 1 579 ? 19.766 -4.055 99.101 1.00 32.66 579 GLU A N 1
ATOM 4564 C CA . GLU A 1 579 ? 21.067 -4.486 98.570 1.00 32.66 579 GLU A CA 1
ATOM 4565 C C . GLU A 1 579 ? 21.436 -5.983 98.666 1.00 32.66 579 GLU A C 1
ATOM 4567 O O . GLU A 1 579 ? 20.928 -6.706 99.520 1.00 32.66 579 GLU A O 1
ATOM 4572 N N . ALA A 1 580 ? 22.462 -6.347 97.868 1.00 33.97 580 ALA A N 1
ATOM 4573 C CA . ALA A 1 580 ? 23.621 -7.235 98.143 1.00 33.97 580 ALA A CA 1
ATOM 4574 C C . ALA A 1 580 ? 23.869 -8.206 96.961 1.00 33.97 580 ALA A C 1
ATOM 4576 O O . ALA A 1 580 ? 22.986 -8.977 96.611 1.00 33.97 580 ALA A O 1
ATOM 4577 N N . VAL A 1 581 ? 24.932 -8.081 96.150 1.00 33.62 581 VAL A N 1
ATOM 4578 C CA . VAL A 1 581 ? 26.382 -8.309 96.384 1.00 33.62 581 VAL A CA 1
ATOM 4579 C C . VAL A 1 581 ? 26.798 -9.788 96.220 1.00 33.62 581 VAL A C 1
ATOM 4581 O O . VAL A 1 581 ? 26.310 -10.663 96.921 1.00 33.62 581 VAL A O 1
ATOM 4584 N N . GLU A 1 582 ? 27.769 -9.959 95.308 1.00 34.12 582 GLU A N 1
ATOM 4585 C CA . GLU A 1 582 ? 28.847 -10.970 95.206 1.00 34.12 582 GLU A CA 1
ATOM 4586 C C . GLU A 1 582 ? 28.654 -12.376 94.598 1.00 34.12 582 GLU A C 1
ATOM 4588 O O . GLU A 1 582 ? 27.836 -13.174 95.035 1.00 34.12 582 GLU A O 1
ATOM 4593 N N . GLU A 1 583 ? 29.585 -12.640 93.655 1.00 33.31 583 GLU A N 1
ATOM 4594 C CA . GLU A 1 583 ? 30.434 -13.841 93.479 1.00 33.31 583 GLU A CA 1
ATOM 4595 C C . GLU A 1 583 ? 29.786 -15.204 93.187 1.00 33.31 583 GLU A C 1
ATOM 4597 O O . GLU A 1 583 ? 28.704 -15.531 93.634 1.00 33.31 583 GLU A O 1
ATOM 4602 N N . SER A 1 584 ? 30.419 -16.166 92.519 1.00 32.03 584 SER A N 1
ATOM 4603 C CA . SER A 1 584 ? 31.600 -16.308 91.660 1.00 32.03 584 SER A CA 1
ATOM 4604 C C . SER A 1 584 ? 31.587 -17.780 91.190 1.00 32.03 584 SER A C 1
ATOM 4606 O O . SER A 1 584 ? 30.815 -18.590 91.701 1.00 32.03 584 SER A O 1
ATOM 4608 N N . THR A 1 585 ? 32.509 -18.137 90.288 1.00 35.47 585 THR A N 1
ATOM 4609 C CA . THR A 1 585 ? 32.842 -19.503 89.810 1.00 35.47 585 THR A CA 1
ATOM 4610 C C . THR A 1 585 ? 31.831 -20.139 88.841 1.00 35.47 585 THR A C 1
ATOM 4612 O O . THR A 1 585 ? 30.634 -20.103 89.063 1.00 35.47 585 THR A O 1
ATOM 4615 N N . GLY A 1 586 ? 32.207 -20.758 87.723 1.00 33.16 586 GLY A N 1
ATOM 4616 C CA . GLY A 1 586 ? 33.508 -21.037 87.124 1.00 33.16 586 GLY A CA 1
ATOM 4617 C C . GLY A 1 586 ? 33.394 -22.229 86.157 1.00 33.16 586 GLY A C 1
ATOM 4618 O O . GLY A 1 586 ? 32.586 -23.117 86.397 1.00 33.16 586 GLY A O 1
ATOM 4619 N N . ILE A 1 587 ? 34.290 -22.254 85.153 1.00 37.50 587 ILE A N 1
ATOM 4620 C CA . ILE A 1 587 ? 34.904 -23.455 84.524 1.00 37.50 587 ILE A CA 1
ATOM 4621 C C . ILE A 1 587 ? 34.030 -24.165 83.445 1.00 37.50 587 ILE A C 1
ATOM 4623 O O . ILE A 1 587 ? 33.001 -24.735 83.776 1.00 37.50 587 ILE A O 1
ATOM 4627 N N . VAL A 1 588 ? 34.311 -23.962 82.131 1.00 35.78 588 VAL A N 1
ATOM 4628 C CA . VAL A 1 588 ? 35.150 -24.798 81.191 1.00 35.78 588 VAL A CA 1
ATOM 4629 C C . VAL A 1 588 ? 34.389 -26.074 80.770 1.00 35.78 588 VAL A C 1
ATOM 4631 O O . VAL A 1 588 ? 33.847 -26.742 81.635 1.00 35.78 588 VAL A O 1
ATOM 4634 N N . ASP A 1 589 ? 34.303 -26.565 79.531 1.00 36.09 589 ASP A N 1
ATOM 4635 C CA . ASP A 1 589 ? 34.858 -26.308 78.188 1.00 36.09 589 ASP A CA 1
ATOM 4636 C C . ASP A 1 589 ? 34.263 -27.410 77.265 1.00 36.09 589 ASP A C 1
ATOM 4638 O O . ASP A 1 589 ? 33.598 -28.326 77.755 1.00 36.09 589 ASP A O 1
ATOM 4642 N N . LEU A 1 590 ? 34.607 -27.358 75.974 1.00 36.53 590 LEU A N 1
ATOM 4643 C CA . LEU A 1 590 ? 34.505 -28.378 74.920 1.00 36.53 590 LEU A CA 1
ATOM 4644 C C . LEU A 1 590 ? 33.240 -28.330 74.041 1.00 36.53 590 LEU A C 1
ATOM 4646 O O . LEU A 1 590 ? 32.203 -28.911 74.350 1.00 36.53 590 LEU A O 1
ATOM 4650 N N . GLY A 1 591 ? 33.383 -27.695 72.869 1.00 33.78 591 GLY A N 1
ATOM 4651 C CA . GLY A 1 591 ? 32.663 -28.106 71.652 1.00 33.78 591 GLY A CA 1
ATOM 4652 C C . GLY A 1 591 ? 33.267 -29.398 71.074 1.00 33.78 591 GLY A C 1
ATOM 4653 O O . GLY A 1 591 ? 33.906 -30.147 71.815 1.00 33.78 591 GLY A O 1
ATOM 4654 N N . PRO A 1 592 ? 33.227 -29.629 69.751 1.00 56.19 592 PRO A N 1
ATOM 4655 C CA . PRO A 1 592 ? 32.334 -29.108 68.711 1.00 56.19 592 PRO A CA 1
ATOM 4656 C C . PRO A 1 592 ? 31.563 -30.267 68.029 1.00 56.19 592 PRO A C 1
ATOM 4658 O O . PRO A 1 592 ? 31.930 -31.421 68.209 1.00 56.19 592 PRO A O 1
ATOM 4661 N N . ASP A 1 593 ? 30.545 -29.990 67.211 1.00 38.31 593 ASP A N 1
ATOM 4662 C CA . ASP A 1 593 ? 30.516 -30.560 65.855 1.00 38.31 593 ASP A CA 1
ATOM 4663 C C . ASP A 1 593 ? 29.409 -29.982 64.974 1.00 38.31 593 ASP A C 1
ATOM 4665 O O . ASP A 1 593 ? 28.351 -29.549 65.430 1.00 38.31 593 ASP A O 1
ATOM 4669 N N . LEU A 1 594 ? 29.757 -29.968 63.694 1.00 39.00 594 LEU A N 1
ATOM 4670 C CA . LEU A 1 594 ? 29.033 -29.476 62.536 1.00 39.00 594 LEU A CA 1
ATOM 4671 C C . LEU A 1 594 ? 27.861 -30.390 62.149 1.00 39.00 594 LEU A C 1
ATOM 4673 O O . LEU A 1 594 ? 27.932 -31.611 62.294 1.00 39.00 594 LEU A O 1
ATOM 4677 N N . GLY A 1 595 ? 26.842 -29.771 61.557 1.00 37.59 595 GLY A N 1
ATOM 4678 C CA . GLY A 1 595 ? 25.733 -30.395 60.841 1.00 37.59 595 GLY A CA 1
ATOM 4679 C C . GLY A 1 595 ? 24.913 -29.325 60.152 1.00 37.59 595 GLY A C 1
ATOM 4680 O O . GLY A 1 595 ? 24.204 -28.612 60.893 1.00 37.59 595 GLY A O 1
#

Nearest PDB structures (foldseek):
  2xra-assembly1_A  TM=2.676E-01  e=6.895E+00  synthetic construct

Solvent-accessible surface area (backbone atoms only — not comparable to full-atom values): 33535 Å² total; per-residue (Å²): 128,86,83,65,86,50,96,44,69,70,58,44,51,50,42,56,47,39,50,31,35,51,72,66,76,40,63,64,82,78,45,49,64,60,52,53,52,50,44,53,51,50,54,52,48,49,54,50,52,53,51,53,48,58,74,65,34,70,67,53,43,72,77,43,36,71,44,50,52,51,27,52,53,25,50,50,44,32,47,49,13,48,51,34,39,52,48,23,81,76,70,69,44,45,62,33,29,56,52,12,40,53,36,35,55,67,19,50,59,60,26,53,54,30,45,50,56,36,49,50,52,64,40,29,52,60,95,49,97,41,47,69,56,13,35,50,54,52,46,46,53,29,35,54,72,66,75,39,62,72,67,58,52,54,54,57,38,50,57,53,37,55,52,38,53,50,50,43,56,51,43,76,71,37,84,84,42,79,42,73,25,41,51,44,30,43,50,16,38,52,41,33,41,49,31,48,70,69,52,70,88,57,85,47,79,87,47,46,64,72,61,43,44,57,38,52,57,19,52,51,44,32,52,53,14,52,52,40,37,49,44,68,59,14,55,68,40,93,31,84,48,42,68,59,18,47,39,53,50,37,49,51,31,34,49,72,64,78,39,52,72,65,60,31,51,49,40,49,54,50,48,49,57,54,48,54,54,47,50,55,51,48,53,57,59,62,72,50,92,74,89,51,66,67,52,68,67,43,50,66,56,49,51,57,43,50,55,51,44,53,54,45,51,55,52,47,51,58,51,67,70,42,99,61,67,50,59,88,70,46,50,64,52,50,56,51,45,42,54,40,51,50,50,50,48,58,49,49,52,52,48,53,53,44,60,67,36,58,84,34,43,61,23,93,86,77,64,53,63,30,61,67,85,52,60,47,28,87,89,76,67,46,73,38,86,78,83,73,58,90,84,64,87,69,84,80,94,76,91,81,79,92,80,90,84,75,81,86,77,71,89,73,79,82,73,80,51,73,69,59,48,53,49,51,51,40,52,50,34,42,72,76,62,78,44,53,71,69,58,42,52,50,49,51,52,54,52,49,52,57,48,51,58,46,49,58,49,51,76,66,61,68,79,90,79,74,52,75,78,52,58,75,69,48,51,77,68,55,47,50,53,51,51,55,51,48,54,53,49,52,52,42,48,50,43,38,51,53,16,48,51,35,31,54,52,14,51,49,27,46,56,50,20,74,77,65,70,42,63,69,40,42,53,51,14,51,51,29,34,50,56,13,52,50,37,43,49,52,37,50,53,52,51,52,52,50,50,53,51,51,50,53,51,55,49,53,50,51,51,53,56,50,57,67,70,70,61,80,78,85,82,77,84,89,87,78,90,86,91,85,86,82,88,79,88,81,84,91,85,83,85,86,84,89,133

Secondary structure (DSSP, 8-state):
----SSS-HHHHHHHHHHHHHHTTSS-GGGTHHHHHHHHHHHHHHHHHHHHHHHTT-HHHHHHHHHHHHHHHHHHHHHHHHHHHHHHHHHH--HHHHHHHHHHHHHHHHHHHHHHHHHHHHHHH-SSSS-HHHHHHHHHHHHHHTTSS-THHHHHHHHHHHHHHHHHHHHHHH-GGG-SHHHHHHHHHHHHHHHHHHH----SSGGGHHHHHHHHHHHHHHHHHHHHHHHHHHHSSSS-S-HHHHHHHHHHHHHHTTSS-HHHHHHHHHHHHHHHHHHHHHHHHHHHS----HHHHHHHHHHHHHHHHHHHHHHHHHHHHTSSS--HHHHHHHHHHHHHHHHHHHHHHHHHHHHHHHTT-EE-TTT--EE-TT-SB-TTT-PBPPP---TT--SS-------------------PPPHHHHHHHHHHHHHHTTSS-HHHHHHHHHHHHHHHHHHHHHHHH-------HHHHTTS-HHHHHHHHHHHHHHHHHHHHHHHHHHHHHHHHHHHHHHHHH--HHHHHHHHHHHHHHHHHHHHHHHHHHHHHHHHHHHHHHHHHHHHHHHS-PPPPPP----------------------

Radius of gyration: 40.91 Å; Cα contacts (8 Å, |Δi|>4): 464; chains: 1; bounding box: 82×58×151 Å

Sequence (595 aa):
MSQEPTPSKATNRLIAMAAKVAEGAAQPESYYPLLAETLQHSIANREVTESRAQDRGELFLAEHGELLDRVLDHMEAYEAGLMRHTEYFETGDPQALLDGNQMLIQAITPLLEALDLYGGAFLTFGPADYPLMNSVLNTLNWIIKGISPPEALEQVKKSAIEYHQKGIAQMEASEEANTEGYEIKKKAYEDIVRALQELQPVSEESLIEEAVRPLHLALEALTQADQKILIEGTSLKPTNMPSANILISAVRGGVEGHLTRETVAEAMAWYRSFTEQIEEQFDLAMEAETNSLVILEELPKTREIVDLHDEILERLETALAAETLEKENIEPIIDEFVDVVDRLEASSEVFIEAAQREGKLICVKCGHANPPNNRVCESCGFKLPQLVDPTMYAQSTFEMEERTGLEEETDDDYHMGINTYRLFEAAYNFYEGNIDEAEFRSHINTSRRTVEESEDGLHNMTGKVLTEKQLSRLTPEDQKTFEESQEMFEEVRTLLEEGIDDWLEGLEYFEGYIETRHRPTLETGIQLIFVASQKIHKVTKLGEMANKTLDEITDKEKEKAQASQASPAPAGPAEAEVEAVEESTGIVDLGPDLG

Mean predicted aligned error: 20.53 Å

Foldseek 3Di:
DPPQLAPDPLLSVLLVVLVCVLVVVDDPVVNVVSLVVVLVVLVVVLVVLVVLQVVVDDVSCVVCVVLNVQLSVLSVLLSVLSVLSVVCVVPVHSVSSVVSSVSNSVRVVSNVVSCVVSVLSSLQDDDDPGSLLSNQLVQLVCCLVVNDPQCSLVVSLVVLLVVLVVVLVVLVVDPLLPDPLSVLLSVLSVQLNVLSVQQGRDNDNVCSCVSCVSNNVSVVSNVVSVVVVLCVQQCPPDANHSLLSQLLVLLVCVQVVNDDLVSNVVSLVVSVVVVVVVVVVVVVVVVDDDPQPLCVVLVVVLVVLSVQLVVLSVLQVVCSPDPHNHCVSNVVSSVSNRVSNNVNVVSVVSVVVSVQQVCFFQDPPPRDTHHLPDQADPVPRHGTDNPDDPVPPDDDDDDDDDDDDDPDDPDPPPDQDPLLVVLVVLLVCVLVVVDDPVVNVVSLVVQLVVLVVVVVVLVVDDDDDDDPVRCVVDDPVVNVVSVVVVVLVVVLSVLLVQLSVLLNVLSVLSVVCSVPVDVVSPVSSSVSNVSSSVSVVVSVVSVVVSVVVVVVVVVVVVVVVVVVVPDDDDDDDDDDDDDDDDDDDDDDDDDDDDD